Protein 3SYL (pdb70)

Organism: Cereibacter sphaeroides (NCBI:txid1063)

Sequence (576 aa):
MTDAATAPTSIDLRAEYEGSGAKEVLEELDRELIGLKPVKDRIRETAALLLVERARQKLGLAHETPTLHMSFTGNPGTGKTTVALKMAGLLHRLGYVRKGHLVSVTRDDLVGQYIGHTAPKTKEVLKRAMGGVLFIDEAYYLYRPDDYGQEAIEILLQVMENNRDDLVVILAGYADRMENFFQSNPGFRSRIAHHIEFPDYSDEELFEIAGHMLDDQNYQMTPEAETALRAYIGLRRNQPHFANARSIRNALDRARLRQANRLFTAPLDARALSTIAEEDIRASRVFKGGPTSIDLRAEYEGSGAKEVLEELDRELIGLKPVKDRIRETAALLLVERARQKLGLTPTLHMSFTGNPGTGKTTVALKMAGLLHRLGYVRKGHLVSVTRDDLVGQYIGHTAPKTKEVLKRAMGGVLFIDEAYYLYRPDNERDYGQEAIEILLQVMENNRDDLVVILAGYADRMENFFQSNPGFRSRIAHHIEFPDYSDEELFEIAGHMLDDQNYQMTPEAETALRAYIGLRRNQPHFANARSIRNALDRARLRQANRLFTASSGPLDARALSTIAEEDIRASRVFKGG

Solvent-accessible surface area: 26920 Å² total; per-residue (Å²): 214,131,137,94,102,111,41,85,140,72,52,90,73,72,62,35,65,114,66,24,11,1,83,84,7,22,72,49,2,78,172,102,13,69,46,9,58,84,1,34,80,73,2,46,116,1,5,52,102,5,17,57,21,28,6,113,81,90,43,57,100,51,190,58,34,51,53,5,4,0,0,0,15,11,38,32,30,1,9,24,31,49,0,0,92,20,1,0,19,2,0,74,109,5,54,5,3,78,46,33,72,42,16,8,0,6,24,49,22,0,28,4,93,66,75,62,108,3,17,76,50,0,114,53,0,7,59,50,0,68,12,0,0,0,1,0,16,40,1,16,130,7,64,59,92,137,104,128,4,82,72,0,5,112,28,1,51,62,21,1,66,81,60,63,83,51,1,0,0,0,2,0,2,40,55,105,29,1,100,91,5,17,141,53,19,107,26,1,63,96,9,12,41,20,79,0,127,8,56,43,13,51,67,67,60,0,38,105,32,0,24,118,62,12,91,125,61,80,10,60,43,33,98,89,0,74,79,0,4,115,41,10,1,25,84,34,60,125,31,103,130,4,12,0,28,69,3,0,32,49,10,9,43,118,2,27,38,66,0,0,31,76,14,36,111,103,122,32,68,35,64,33,0,11,37,0,14,55,96,3,8,94,65,14,195,12,60,95,50,82,174,115,33,18,64,0,95,52,70,25,134,66,26,25,2,94,47,6,5,66,55,3,59,166,96,15,73,41,2,136,71,0,20,48,63,4,76,62,4,5,2,12,5,3,0,35,62,1,13,57,69,42,70,71,133,58,74,14,11,1,2,0,20,12,35,48,44,1,9,23,83,47,0,0,100,22,3,1,8,2,0,72,91,6,55,18,8,82,144,29,63,37,16,74,12,63,59,103,64,0,9,8,96,63,83,42,49,0,33,83,74,0,135,104,22,9,65,165,0,52,8,0,0,0,4,0,50,50,0,16,99,4,48,32,22,28,47,66,78,35,74,4,65,60,0,9,128,38,1,38,56,23,6,79,86,46,39,81,65,5,1,0,0,2,0,2,38,48,102,72,2,86,42,8,2,39,11,14,68,27,4,43,88,87,6,25,17,87,7,116,5,52,31,19,61,67,64,53,0,35,109,33,1,30,119,35,6,86,128,79,119,52,58,34,43,92,100,0,65,81,0,2,126,40,8,1,20,84,37,68,126,35,102,119,3,20,0,20,36,7,1,128,66,10,4,66,124,2,65,117,65,7,51,78,73,24,171,110,78,68,110,43,141,75,96,78,64,31,90,34,29,0,13,59,101,2,7,100,73,11,62,16,56,96,62,72

Radius of gyration: 28.43 Å; Cα contacts (8 Å, |Δi|>4): 867; chains: 2; bounding box: 47×96×90 Å

B-factor: mean 49.67, std 9.2, range [15.25, 79.88]

CATH classification: 3.40.50.300 (+1 more: 1.10.8.60)

InterPro domains:
  IPR000470 CbxX/CfxQ, monofunctional [PR00820] (24-38)
  IPR000470 CbxX/CfxQ, monofunctional [PR00820] (42-56)
  IPR000470 CbxX/CfxQ, monofunctional [PR00820] (83-98)
  IPR000470 CbxX/CfxQ, monofunctional [PR00820] (140-153)
  IPR000470 CbxX/CfxQ, monofunctional [PR00820] (239-250)
  IPR000470 CbxX/CfxQ, monofunctional [PR00820] (254-265)
  IPR000470 CbxX/CfxQ, monofunctional [PR00820] (279-293)
  IPR000470 CbxX/CfxQ, monofunctional [TIGR02880] (10-293)
  IPR000641 CbxX/CfxQ [PR00819] (29-43)
  IPR000641 CbxX/CfxQ [PR00819] (69-84)
  IPR000641 CbxX/CfxQ [PR00819] (107-121)
  IPR000641 CbxX/CfxQ [PR00819] (121-140)
  IPR000641 CbxX/CfxQ [PR00819] (152-164)
  IPR000641 CbxX/CfxQ [PR00819] (173-190)
  IPR000641 CbxX/CfxQ [PR00819] (190-209)
  IPR000641 CbxX/CfxQ [PR00819] (247-259)
  IPR003593 AAA+ ATPase domain [SM00382] (66-205)
  IPR003959 ATPase, AAA-type, core [PF00004] (71-202)
  IPR027417 P-loop containing nucleoside triphosphate hydrolase [G3DSA:3.40.50.300] (1-202)
  IPR027417 P-loop containing nucleoside triphosphate hydrolase [SSF52540] (24-268)

Nearest PDB structures (foldseek):
  3syk-assembly1_A  TM=1.002E+00  e=1.553E-50  Cereibacter sphaeroides
  3syl-assembly1_B  TM=9.571E-01  e=6.165E-46  Cereibacter sphaeroides
  8juy-assembly1_D  TM=5.752E-01  e=6.226E-07  Homo sapiens
  7abr-assembly1_D  TM=4.950E-01  e=2.672E-06  Bacillus subtilis subsp. subtilis str. 168
  3j3u-assembly1_D  TM=4.879E-01  e=2.124E-05  Bacillus subtilis subsp. subtilis str. 168

Structure (mmCIF, N/CA/C/O backbone):
data_3SYL
#
_entry.id   3SYL
#
_cell.length_a   76.128
_cell.length_b   93.141
_cell.length_c   106.102
_cell.angle_alpha   90.000
_cell.angle_beta   90.000
_cell.angle_gamma   90.000
#
_symmetry.space_group_name_H-M   'P 21 21 21'
#
loop_
_entity.id
_entity.type
_entity.pdbx_description
1 polymer 'Protein CbbX'
2 non-polymer 'SULFATE ION'
3 water water
#
loop_
_atom_site.group_PDB
_atom_site.id
_atom_site.type_symbol
_atom_site.label_atom_id
_atom_site.label_alt_id
_atom_site.label_comp_id
_atom_site.label_asym_id
_atom_site.label_entity_id
_atom_site.label_seq_id
_atom_site.pdbx_PDB_ins_code
_atom_site.Cartn_x
_atom_site.Cartn_y
_atom_site.Cartn_z
_atom_site.occupancy
_atom_site.B_iso_or_equiv
_atom_site.auth_seq_id
_atom_site.auth_comp_id
_atom_site.auth_asym_id
_atom_site.auth_atom_id
_atom_site.pdbx_PDB_model_num
ATOM 1 N N . MET A 1 1 ? 40.814 25.546 14.865 1.00 54.85 1 MET A N 1
ATOM 2 C CA . MET A 1 1 ? 40.526 26.455 16.001 1.00 54.86 1 MET A CA 1
ATOM 3 C C . MET A 1 1 ? 39.853 25.667 17.114 1.00 54.45 1 MET A C 1
ATOM 4 O O . MET A 1 1 ? 38.759 25.143 16.932 1.00 54.48 1 MET A O 1
ATOM 9 N N . THR A 1 2 ? 40.516 25.575 18.263 1.00 54.12 2 THR A N 1
ATOM 10 C CA . THR A 1 2 ? 39.909 24.980 19.460 1.00 53.74 2 THR A CA 1
ATOM 11 C C . THR A 1 2 ? 40.098 25.891 20.668 1.00 53.49 2 THR A C 1
ATOM 12 O O . THR A 1 2 ? 41.026 26.704 20.702 1.00 53.45 2 THR A O 1
ATOM 16 N N . ASP A 1 3 ? 39.218 25.742 21.656 1.00 53.06 3 ASP A N 1
ATOM 17 C CA . ASP A 1 3 ? 39.330 26.471 22.915 1.00 52.64 3 ASP A CA 1
ATOM 18 C C . ASP A 1 3 ? 39.126 25.497 24.066 1.00 52.23 3 ASP A C 1
ATOM 19 O O . ASP A 1 3 ? 38.052 24.913 24.201 1.00 52.37 3 ASP A O 1
ATOM 24 N N . ALA A 1 4 ? 40.158 25.318 24.885 1.00 51.74 4 ALA A N 1
ATOM 25 C CA . ALA A 1 4 ? 40.098 24.378 26.001 1.00 51.49 4 ALA A CA 1
ATOM 26 C C . ALA A 1 4 ? 40.371 25.070 27.320 1.00 51.40 4 ALA A C 1
ATOM 27 O O . ALA A 1 4 ? 41.299 25.865 27.419 1.00 51.56 4 ALA A O 1
ATOM 29 N N . ALA A 1 5 ? 39.562 24.767 28.330 1.00 51.31 5 ALA A N 1
ATOM 30 C CA . ALA A 1 5 ? 39.808 25.271 29.675 1.00 51.27 5 ALA A CA 1
ATOM 31 C C . ALA A 1 5 ? 40.756 24.331 30.402 1.00 51.35 5 ALA A C 1
ATOM 32 O O . ALA A 1 5 ? 40.640 23.105 30.292 1.00 51.29 5 ALA A O 1
ATOM 34 N N . THR A 1 6 ? 41.709 24.919 31.120 1.00 51.50 6 THR A N 1
ATOM 35 C CA . THR A 1 6 ? 42.678 24.164 31.910 1.00 51.65 6 THR A CA 1
ATOM 36 C C . THR A 1 6 ? 42.663 24.687 33.341 1.00 51.66 6 THR A C 1
ATOM 37 O O . THR A 1 6 ? 43.695 25.085 33.878 1.00 52.02 6 THR A O 1
ATOM 39 N N . ALA A 1 7 ? 41.475 24.691 33.940 1.00 51.49 7 ALA A N 1
ATOM 40 C CA . ALA A 1 7 ? 41.239 25.288 35.250 1.00 51.34 7 ALA A CA 1
ATOM 41 C C . ALA A 1 7 ? 40.349 24.356 36.062 1.00 51.44 7 ALA A C 1
ATOM 42 O O . ALA A 1 7 ? 39.398 23.794 35.520 1.00 51.56 7 ALA A O 1
ATOM 44 N N . PRO A 1 8 ? 40.631 24.201 37.370 1.00 51.53 8 PRO A N 1
ATOM 45 C CA . PRO A 1 8 ? 39.864 23.241 38.168 1.00 51.45 8 PRO A CA 1
ATOM 46 C C . PRO A 1 8 ? 38.354 23.410 38.002 1.00 51.44 8 PRO A C 1
ATOM 47 O O . PRO A 1 8 ? 37.854 24.525 37.852 1.00 51.31 8 PRO A O 1
ATOM 51 N N . THR A 1 9 ? 37.648 22.289 38.019 1.00 51.55 9 THR A N 1
ATOM 52 C CA . THR A 1 9 ? 36.220 22.267 37.762 1.00 51.59 9 THR A CA 1
ATOM 53 C C . THR A 1 9 ? 35.420 22.774 38.972 1.00 51.60 9 THR A C 1
ATOM 54 O O . THR A 1 9 ? 34.367 23.397 38.817 1.00 51.61 9 THR A O 1
ATOM 58 N N . SER A 1 10 ? 35.944 22.513 40.167 1.00 51.59 10 SER A N 1
ATOM 59 C CA . SER A 1 10 ? 35.299 22.893 41.415 1.00 51.70 10 SER A CA 1
ATOM 60 C C . SER A 1 10 ? 36.309 23.559 42.345 1.00 51.84 10 SER A C 1
ATOM 61 O O . SER A 1 10 ? 37.520 23.481 42.121 1.00 51.88 10 SER A O 1
ATOM 63 N N . ILE A 1 11 ? 35.809 24.221 43.381 1.00 51.93 11 ILE A N 1
ATOM 64 C CA . ILE A 1 11 ? 36.666 24.758 44.433 1.00 52.05 11 ILE A CA 1
ATOM 65 C C . ILE A 1 11 ? 35.907 24.783 45.750 1.00 52.31 11 ILE A C 1
ATOM 66 O O . ILE A 1 11 ? 34.780 25.284 45.817 1.00 52.41 11 ILE A O 1
ATOM 71 N N . ASP A 1 12 ? 36.521 24.222 46.786 1.00 52.48 12 ASP A N 1
ATOM 72 C CA . ASP A 1 12 ? 35.968 24.298 48.129 1.00 52.74 12 ASP A CA 1
ATOM 73 C C . ASP A 1 12 ? 36.354 25.636 48.754 1.00 52.51 12 ASP A C 1
ATOM 74 O O . ASP A 1 12 ? 37.534 25.918 48.978 1.00 52.51 12 ASP A O 1
ATOM 79 N N . LEU A 1 13 ? 35.349 26.462 49.019 1.00 52.38 13 LEU A N 1
ATOM 80 C CA . LEU A 1 13 ? 35.579 27.792 49.571 1.00 52.34 13 LEU A CA 1
ATOM 81 C C . LEU A 1 13 ? 36.178 27.725 50.963 1.00 52.38 13 LEU A C 1
ATOM 82 O O . LEU A 1 13 ? 37.159 28.413 51.254 1.00 52.24 13 LEU A O 1
ATOM 87 N N . ARG A 1 14 ? 35.589 26.880 51.810 1.00 52.52 14 ARG A N 1
ATOM 88 C CA . ARG A 1 14 ? 36.059 26.701 53.180 1.00 52.53 14 ARG A CA 1
ATOM 89 C C . ARG A 1 14 ? 37.509 26.218 53.206 1.00 52.50 14 ARG A C 1
ATOM 90 O O . ARG A 1 14 ? 38.291 26.649 54.051 1.00 52.44 14 ARG A O 1
ATOM 92 N N . ALA A 1 15 ? 37.859 25.353 52.255 1.00 52.66 15 ALA A N 1
ATOM 93 C CA . ALA A 1 15 ? 39.223 24.834 52.124 1.00 52.90 15 ALA A CA 1
ATOM 94 C C . ALA A 1 15 ? 40.224 25.924 51.746 1.00 52.98 15 ALA A C 1
ATOM 95 O O . ALA A 1 15 ? 41.332 25.970 52.292 1.00 52.88 15 ALA A O 1
ATOM 97 N N . GLU A 1 16 ? 39.826 26.792 50.813 1.00 53.03 16 GLU A N 1
ATOM 98 C CA . GLU A 1 16 ? 40.654 27.929 50.403 1.00 53.07 16 GLU A CA 1
ATOM 99 C C . GLU A 1 16 ? 40.777 28.964 51.506 1.00 52.73 16 GLU A C 1
ATOM 100 O O . GLU A 1 16 ? 41.874 29.422 51.811 1.00 52.47 16 GLU A O 1
ATOM 106 N N . TYR A 1 17 ? 39.635 29.321 52.089 1.00 52.55 17 TYR A N 1
ATOM 107 C CA . TYR A 1 17 ? 39.557 30.263 53.200 1.00 52.34 17 TYR A CA 1
ATOM 108 C C . TYR A 1 17 ? 40.569 29.905 54.275 1.00 52.58 17 TYR A C 1
ATOM 109 O O . TYR A 1 17 ? 41.384 30.739 54.690 1.00 52.36 17 TYR A O 1
ATOM 118 N N . GLU A 1 18 ? 40.509 28.646 54.696 1.00 52.94 18 GLU A N 1
ATOM 119 C CA . GLU A 1 18 ? 41.366 28.109 55.739 1.00 53.35 18 GLU A CA 1
ATOM 120 C C . GLU A 1 18 ? 42.832 28.079 55.283 1.00 53.29 18 GLU A C 1
ATOM 121 O O . GLU A 1 18 ? 43.699 28.661 55.931 1.00 53.27 18 GLU A O 1
ATOM 127 N N . GLY A 1 19 ? 43.087 27.448 54.142 1.00 53.37 19 GLY A N 1
ATOM 128 C CA . GLY A 1 19 ? 44.449 27.198 53.677 1.00 53.62 19 GLY A CA 1
ATOM 129 C C . GLY A 1 19 ? 45.216 28.363 53.081 1.00 53.81 19 GLY A C 1
ATOM 130 O O . GLY A 1 19 ? 46.417 28.262 52.847 1.00 53.73 19 GLY A O 1
ATOM 131 N N . SER A 1 20 ? 44.533 29.468 52.821 1.00 54.25 20 SER A N 1
ATOM 132 C CA . SER A 1 20 ? 45.187 30.629 52.227 1.00 54.77 20 SER A CA 1
ATOM 133 C C . SER A 1 20 ? 45.681 31.580 53.314 1.00 54.92 20 SER A C 1
ATOM 134 O O . SER A 1 20 ? 46.242 32.640 53.026 1.00 55.02 20 SER A O 1
ATOM 137 N N . GLY A 1 21 ? 45.470 31.188 54.566 1.00 55.10 21 GLY A N 1
ATOM 138 C CA . GLY A 1 21 ? 45.836 32.011 55.705 1.00 55.46 21 GLY A CA 1
ATOM 139 C C . GLY A 1 21 ? 44.894 33.189 55.853 1.00 55.81 21 GLY A C 1
ATOM 140 O O . GLY A 1 21 ? 45.170 34.120 56.613 1.00 56.02 21 GLY A O 1
ATOM 141 N N . ALA A 1 22 ? 43.782 33.152 55.124 1.00 55.90 22 ALA A N 1
ATOM 142 C CA . ALA A 1 22 ? 42.791 34.215 55.190 1.00 56.03 22 ALA A CA 1
ATOM 143 C C . ALA A 1 22 ? 42.049 34.176 56.523 1.00 56.22 22 ALA A C 1
ATOM 144 O O . ALA A 1 22 ? 41.895 35.207 57.187 1.00 56.19 22 ALA A O 1
ATOM 146 N N . LYS A 1 23 ? 41.611 32.976 56.911 1.00 56.43 23 LYS A N 1
ATOM 147 C CA . LYS A 1 23 ? 40.877 32.763 58.158 1.00 56.42 23 LYS A CA 1
ATOM 148 C C . LYS A 1 23 ? 41.579 33.414 59.326 1.00 56.53 23 LYS A C 1
ATOM 149 O O . LYS A 1 23 ? 40.976 34.198 60.064 1.00 56.72 23 LYS A O 1
ATOM 155 N N . GLU A 1 24 ? 42.860 33.089 59.463 1.00 56.53 24 GLU A N 1
ATOM 156 C CA . GLU A 1 24 ? 43.660 33.500 60.598 1.00 56.62 24 GLU A CA 1
ATOM 157 C C . GLU A 1 24 ? 43.721 35.010 60.760 1.00 56.43 24 GLU A C 1
ATOM 158 O O . GLU A 1 24 ? 43.625 35.509 61.877 1.00 56.49 24 GLU A O 1
ATOM 164 N N . VAL A 1 25 ? 43.871 35.727 59.647 1.00 56.34 25 VAL A N 1
ATOM 165 C CA . VAL A 1 25 ? 43.956 37.195 59.656 1.00 56.22 25 VAL A CA 1
ATOM 166 C C . VAL A 1 25 ? 42.734 37.820 60.340 1.00 56.32 25 VAL A C 1
ATOM 167 O O . VAL A 1 25 ? 42.863 38.766 61.122 1.00 56.20 25 VAL A O 1
ATOM 171 N N . LEU A 1 26 ? 41.558 37.269 60.050 1.00 56.41 26 LEU A N 1
ATOM 172 C CA . LEU A 1 26 ? 40.317 37.709 60.672 1.00 56.64 26 LEU A CA 1
ATOM 173 C C . LEU A 1 26 ? 40.311 37.406 62.162 1.00 56.91 26 LEU A C 1
ATOM 174 O O . LEU A 1 26 ? 39.781 38.178 62.965 1.00 56.90 26 LEU A O 1
ATOM 179 N N . GLU A 1 27 ? 40.912 36.276 62.518 1.00 57.29 27 GLU A N 1
ATOM 180 C CA . GLU A 1 27 ? 41.036 35.866 63.909 1.00 57.74 27 GLU A CA 1
ATOM 181 C C . GLU A 1 27 ? 41.987 36.802 64.647 1.00 57.97 27 GLU A C 1
ATOM 182 O O . GLU A 1 27 ? 41.709 37.211 65.775 1.00 58.16 27 GLU A O 1
ATOM 188 N N . GLU A 1 28 ? 43.095 37.158 64.001 1.00 58.23 28 GLU A N 1
ATOM 189 C CA . GLU A 1 28 ? 44.010 38.157 64.544 1.00 58.60 28 GLU A CA 1
ATOM 190 C C . GLU A 1 28 ? 43.270 39.472 64.781 1.00 58.48 28 GLU A C 1
ATOM 191 O O . GLU A 1 28 ? 43.400 40.082 65.845 1.00 58.58 28 GLU A O 1
ATOM 197 N N . LEU A 1 29 ? 42.478 39.886 63.793 1.00 58.45 29 LEU A N 1
ATOM 198 C CA . LEU A 1 29 ? 41.635 41.074 63.916 1.00 58.35 29 LEU A CA 1
ATOM 199 C C . LEU A 1 29 ? 40.726 40.983 65.132 1.00 58.36 29 LEU A C 1
ATOM 200 O O . LEU A 1 29 ? 40.506 41.984 65.809 1.00 58.51 29 LEU A O 1
ATOM 205 N N . ASP A 1 30 ? 40.198 39.789 65.399 1.00 58.21 30 ASP A N 1
ATOM 206 C CA . ASP A 1 30 ? 39.409 39.560 66.603 1.00 58.12 30 ASP A CA 1
ATOM 207 C C . ASP A 1 30 ? 40.226 39.837 67.859 1.00 57.91 30 ASP A C 1
ATOM 208 O O . ASP A 1 30 ? 39.772 40.574 68.736 1.00 57.98 30 ASP A O 1
ATOM 213 N N . ARG A 1 31 ? 41.431 39.273 67.935 1.00 57.53 31 ARG A N 1
ATOM 214 C CA . ARG A 1 31 ? 42.305 39.507 69.086 1.00 57.33 31 ARG A CA 1
ATOM 215 C C . ARG A 1 31 ? 42.735 40.964 69.191 1.00 56.89 31 ARG A C 1
ATOM 216 O O . ARG A 1 31 ? 42.773 41.524 70.280 1.00 56.93 31 ARG A O 1
ATOM 224 N N . GLU A 1 32 ? 43.033 41.584 68.058 1.00 56.47 32 GLU A N 1
ATOM 225 C CA . GLU A 1 32 ? 43.663 42.897 68.079 1.00 56.32 32 GLU A CA 1
ATOM 226 C C . GLU A 1 32 ? 42.689 44.072 68.115 1.00 56.08 32 GLU A C 1
ATOM 227 O O . GLU A 1 32 ? 43.106 45.227 68.145 1.00 56.20 32 GLU A O 1
ATOM 233 N N . LEU A 1 33 ? 41.394 43.774 68.124 1.00 55.84 33 LEU A N 1
ATOM 234 C CA . LEU A 1 33 ? 40.362 44.797 68.271 1.00 55.29 33 LEU A CA 1
ATOM 235 C C . LEU A 1 33 ? 39.468 44.484 69.451 1.00 54.98 33 LEU A C 1
ATOM 236 O O . LEU A 1 33 ? 38.757 43.472 69.445 1.00 54.69 33 LEU A O 1
ATOM 241 N N . ILE A 1 34 ? 39.516 45.355 70.460 1.00 54.72 34 ILE A N 1
ATOM 242 C CA . ILE A 1 34 ? 38.652 45.236 71.631 1.00 54.37 34 ILE A CA 1
ATOM 243 C C . ILE A 1 34 ? 37.208 45.334 71.159 1.00 54.06 34 ILE A C 1
ATOM 244 O O . ILE A 1 34 ? 36.774 46.391 70.691 1.00 53.87 34 ILE A O 1
ATOM 246 N N . GLY A 1 35 ? 36.508 44.198 71.249 1.00 53.65 35 GLY A N 1
ATOM 247 C CA . GLY A 1 35 ? 35.130 44.015 70.780 1.00 53.01 35 GLY A CA 1
ATOM 248 C C . GLY A 1 35 ? 34.502 45.153 70.000 1.00 52.62 35 GLY A C 1
ATOM 249 O O . GLY A 1 35 ? 34.119 46.169 70.574 1.00 52.86 35 GLY A O 1
ATOM 250 N N . LEU A 1 36 ? 34.401 44.990 68.686 1.00 52.03 36 LEU A N 1
ATOM 251 C CA . LEU A 1 36 ? 33.682 45.949 67.852 1.00 51.42 36 LEU A CA 1
ATOM 252 C C . LEU A 1 36 ? 32.924 45.221 66.758 1.00 50.89 36 LEU A C 1
ATOM 253 O O . LEU A 1 36 ? 33.086 45.508 65.572 1.00 50.83 36 LEU A O 1
ATOM 258 N N . LYS A 1 37 ? 32.082 44.284 67.186 1.00 50.40 37 LYS A N 1
ATOM 259 C CA . LYS A 1 37 ? 31.392 43.356 66.286 1.00 49.98 37 LYS A CA 1
ATOM 260 C C . LYS A 1 37 ? 30.990 43.956 64.925 1.00 49.49 37 LYS A C 1
ATOM 261 O O . LYS A 1 37 ? 31.522 43.520 63.903 1.00 49.50 37 LYS A O 1
ATOM 263 N N . PRO A 1 38 ? 30.090 44.971 64.905 1.00 48.97 38 PRO A N 1
ATOM 264 C CA . PRO A 1 38 ? 29.572 45.495 63.634 1.00 48.62 38 PRO A CA 1
ATOM 265 C C . PRO A 1 38 ? 30.633 45.633 62.544 1.00 48.33 38 PRO A C 1
ATOM 266 O O . PRO A 1 38 ? 30.412 45.199 61.412 1.00 48.23 38 PRO A O 1
ATOM 270 N N . VAL A 1 39 ? 31.774 46.220 62.898 1.00 48.04 39 VAL A N 1
ATOM 271 C CA . VAL A 1 39 ? 32.885 46.414 61.964 1.00 47.68 39 VAL A CA 1
ATOM 272 C C . VAL A 1 39 ? 33.598 45.100 61.636 1.00 47.48 39 VAL A C 1
ATOM 273 O O . VAL A 1 39 ? 33.898 44.832 60.469 1.00 47.35 39 VAL A O 1
ATOM 277 N N . LYS A 1 40 ? 33.861 44.285 62.658 1.00 47.15 40 LYS A N 1
ATOM 278 C CA . LYS A 1 40 ? 34.454 42.964 62.442 1.00 46.96 40 LYS A CA 1
ATOM 279 C C . LYS A 1 40 ? 33.589 42.116 61.511 1.00 46.91 40 LYS A C 1
ATOM 280 O O . LYS A 1 40 ? 34.116 41.389 60.661 1.00 46.99 40 LYS A O 1
ATOM 286 N N . ASP A 1 41 ? 32.268 42.234 61.667 1.00 46.70 41 ASP A N 1
ATOM 287 C CA . ASP A 1 41 ? 31.302 41.512 60.846 1.00 46.58 41 ASP A CA 1
ATOM 288 C C . ASP A 1 41 ? 31.283 42.066 59.438 1.00 46.41 41 ASP A C 1
ATOM 289 O O . ASP A 1 41 ? 31.193 41.320 58.460 1.00 46.35 41 ASP A O 1
ATOM 294 N N . ARG A 1 42 ? 31.372 43.388 59.347 1.00 46.33 42 ARG A N 1
ATOM 295 C CA . ARG A 1 42 ? 31.428 44.085 58.068 1.00 46.14 42 ARG A CA 1
ATOM 296 C C . ARG A 1 42 ? 32.654 43.613 57.281 1.00 45.77 42 ARG A C 1
ATOM 297 O O . ARG A 1 42 ? 32.549 43.291 56.100 1.00 45.83 42 ARG A O 1
ATOM 305 N N . ILE A 1 43 ? 33.801 43.542 57.959 1.00 45.39 43 ILE A N 1
ATOM 306 C CA . ILE A 1 43 ? 35.056 43.066 57.362 1.00 44.82 43 ILE A CA 1
ATOM 307 C C . ILE A 1 43 ? 34.980 41.605 56.894 1.00 44.72 43 ILE A C 1
ATOM 308 O O . ILE A 1 43 ? 35.519 41.266 55.833 1.00 44.68 43 ILE A O 1
ATOM 313 N N . ARG A 1 44 ? 34.308 40.756 57.674 1.00 44.34 44 ARG A N 1
ATOM 314 C CA . ARG A 1 44 ? 34.065 39.371 57.268 1.00 44.05 44 ARG A CA 1
ATOM 315 C C . ARG A 1 44 ? 33.274 39.325 55.964 1.00 43.85 44 ARG A C 1
ATOM 316 O O . ARG A 1 44 ? 33.614 38.571 55.052 1.00 43.61 44 ARG A O 1
ATOM 318 N N . GLU A 1 45 ? 32.231 40.150 55.876 1.00 43.75 45 GLU A N 1
ATOM 319 C CA . GLU A 1 45 ? 31.404 40.237 54.666 1.00 43.83 45 GLU A CA 1
ATOM 320 C C . GLU A 1 45 ? 32.238 40.636 53.449 1.00 43.18 45 GLU A C 1
ATOM 321 O O . GLU A 1 45 ? 32.068 40.077 52.368 1.00 43.25 45 GLU A O 1
ATOM 327 N N . THR A 1 46 ? 33.123 41.613 53.641 1.00 42.50 46 THR A N 1
ATOM 328 C CA . THR A 1 46 ? 34.100 42.021 52.634 1.00 41.96 46 THR A CA 1
ATOM 329 C C . THR A 1 46 ? 35.050 40.870 52.287 1.00 41.51 46 THR A C 1
ATOM 330 O O . THR A 1 46 ? 35.443 40.696 51.129 1.00 41.08 46 THR A O 1
ATOM 334 N N . ALA A 1 47 ? 35.407 40.089 53.302 1.00 41.13 47 ALA A N 1
ATOM 335 C CA . ALA A 1 47 ? 36.372 39.016 53.143 1.00 40.80 47 ALA A CA 1
ATOM 336 C C . ALA A 1 47 ? 35.770 37.873 52.360 1.00 40.63 47 ALA A C 1
ATOM 337 O O . ALA A 1 47 ? 36.489 37.172 51.651 1.00 40.97 47 ALA A O 1
ATOM 339 N N . ALA A 1 48 ? 34.457 37.679 52.487 1.00 40.08 48 ALA A N 1
ATOM 340 C CA . ALA A 1 48 ? 33.781 36.630 51.724 1.00 39.42 48 ALA A CA 1
ATOM 341 C C . ALA A 1 48 ? 33.791 36.962 50.235 1.00 38.88 48 ALA A C 1
ATOM 342 O O . ALA A 1 48 ? 33.982 36.078 49.405 1.00 38.94 48 ALA A O 1
ATOM 344 N N . LEU A 1 49 ? 33.604 38.236 49.906 1.00 38.22 49 LEU A N 1
ATOM 345 C CA . LEU A 1 49 ? 33.680 38.670 48.523 1.00 37.95 49 LEU A CA 1
ATOM 346 C C . LEU A 1 49 ? 35.095 38.477 47.964 1.00 37.93 49 LEU A C 1
ATOM 347 O O . LEU A 1 49 ? 35.270 37.890 46.888 1.00 38.17 49 LEU A O 1
ATOM 352 N N . LEU A 1 50 ? 36.097 38.955 48.700 1.00 37.52 50 LEU A N 1
ATOM 353 C CA . LEU A 1 50 ? 37.488 38.798 48.289 1.00 37.03 50 LEU A CA 1
ATOM 354 C C . LEU A 1 50 ? 37.804 37.334 48.053 1.00 37.08 50 LEU A C 1
ATOM 355 O O . LEU A 1 50 ? 38.463 36.990 47.075 1.00 37.10 50 LEU A O 1
ATOM 360 N N . LEU A 1 51 ? 37.302 36.479 48.941 1.00 37.09 51 LEU A N 1
ATOM 361 C CA . LEU A 1 51 ? 37.472 35.035 48.816 1.00 37.19 51 LEU A CA 1
ATOM 362 C C . LEU A 1 51 ? 36.713 34.455 47.628 1.00 37.18 51 LEU A C 1
ATOM 363 O O . LEU A 1 51 ? 37.222 33.572 46.943 1.00 37.45 51 LEU A O 1
ATOM 368 N N . VAL A 1 52 ? 35.503 34.937 47.374 1.00 37.28 52 VAL A N 1
ATOM 369 C CA . VAL A 1 52 ? 34.758 34.423 46.227 1.00 37.45 52 VAL A CA 1
ATOM 370 C C . VAL A 1 52 ? 35.398 34.890 44.917 1.00 37.57 52 VAL A C 1
ATOM 371 O O . VAL A 1 52 ? 35.683 34.067 44.055 1.00 37.52 52 VAL A O 1
ATOM 375 N N . GLU A 1 53 ? 35.666 36.190 44.795 1.00 37.69 53 GLU A N 1
ATOM 376 C CA . GLU A 1 53 ? 36.299 36.727 43.588 1.00 38.09 53 GLU A CA 1
ATOM 377 C C . GLU A 1 53 ? 37.674 36.087 43.319 1.00 38.51 53 GLU A C 1
ATOM 378 O O . GLU A 1 53 ? 38.062 35.919 42.159 1.00 38.59 53 GLU A O 1
ATOM 380 N N . ARG A 1 54 ? 38.397 35.720 44.381 1.00 38.80 54 ARG A N 1
ATOM 381 C CA . ARG A 1 54 ? 39.609 34.928 44.224 1.00 39.22 54 ARG A CA 1
ATOM 382 C C . ARG A 1 54 ? 39.271 33.556 43.673 1.00 39.62 54 ARG A C 1
ATOM 383 O O . ARG A 1 54 ? 39.893 33.101 42.714 1.00 39.94 54 ARG A O 1
ATOM 391 N N . ALA A 1 55 ? 38.289 32.900 44.286 1.00 40.02 55 ALA A N 1
ATOM 392 C CA . ALA A 1 55 ? 37.828 31.594 43.828 1.00 40.35 55 ALA A CA 1
ATOM 393 C C . ALA A 1 55 ? 37.418 31.648 42.354 1.00 40.80 55 ALA A C 1
ATOM 394 O O . ALA A 1 55 ? 37.719 30.736 41.578 1.00 40.69 55 ALA A O 1
ATOM 396 N N . ARG A 1 56 ? 36.747 32.733 41.969 1.00 41.32 56 ARG A N 1
ATOM 397 C CA . ARG A 1 56 ? 36.288 32.892 40.597 1.00 41.86 56 ARG A CA 1
ATOM 398 C C . ARG A 1 56 ? 37.491 32.986 39.663 1.00 42.45 56 ARG A C 1
ATOM 399 O O . ARG A 1 56 ? 37.530 32.342 38.607 1.00 42.44 56 ARG A O 1
ATOM 407 N N . GLN A 1 57 ? 38.484 33.763 40.081 1.00 43.16 57 GLN A N 1
ATOM 408 C CA . GLN A 1 57 ? 39.721 33.886 39.333 1.00 43.92 57 GLN A CA 1
ATOM 409 C C . GLN A 1 57 ? 40.419 32.528 39.160 1.00 43.98 57 GLN A C 1
ATOM 410 O O . GLN A 1 57 ? 40.873 32.209 38.063 1.00 44.07 57 GLN A O 1
ATOM 416 N N . LYS A 1 58 ? 40.478 31.730 40.226 1.00 44.21 58 LYS A N 1
ATOM 417 C CA . LYS A 1 58 ? 41.112 30.402 40.178 1.00 44.54 58 LYS A CA 1
ATOM 418 C C . LYS A 1 58 ? 40.384 29.419 39.268 1.00 44.99 58 LYS A C 1
ATOM 419 O O . LYS A 1 58 ? 40.988 28.479 38.750 1.00 45.03 58 LYS A O 1
ATOM 425 N N . LEU A 1 59 ? 39.083 29.625 39.088 1.00 45.58 59 LEU A N 1
ATOM 426 C CA . LEU A 1 59 ? 38.311 28.791 38.174 1.00 46.01 59 LEU A CA 1
ATOM 427 C C . LEU A 1 59 ? 38.429 29.293 36.744 1.00 46.58 59 LEU A C 1
ATOM 428 O O . LEU A 1 59 ? 38.097 28.576 35.799 1.00 46.57 59 LEU A O 1
ATOM 433 N N . GLY A 1 60 ? 38.914 30.526 36.601 1.00 47.26 60 GLY A N 1
ATOM 434 C CA . GLY A 1 60 ? 39.221 31.106 35.297 1.00 48.14 60 GLY A CA 1
ATOM 435 C C . GLY A 1 60 ? 38.051 31.869 34.733 1.00 48.84 60 GLY A C 1
ATOM 436 O O . GLY A 1 60 ? 37.766 31.791 33.536 1.00 48.85 60 GLY A O 1
ATOM 437 N N . LEU A 1 61 ? 37.374 32.603 35.609 1.00 49.60 61 LEU A N 1
ATOM 438 C CA . LEU A 1 61 ? 36.165 33.330 35.254 1.00 50.39 61 LEU A CA 1
ATOM 439 C C . LEU A 1 61 ? 36.370 34.836 35.350 1.00 51.19 61 LEU A C 1
ATOM 440 O O . LEU A 1 61 ? 35.512 35.608 34.916 1.00 51.37 61 LEU A O 1
ATOM 445 N N . ALA A 1 62 ? 37.508 35.242 35.917 1.00 52.12 62 ALA A N 1
ATOM 446 C CA . ALA A 1 62 ? 37.834 36.656 36.116 1.00 52.87 62 ALA A CA 1
ATOM 447 C C . ALA A 1 62 ? 38.093 37.371 34.794 1.00 53.47 62 ALA A C 1
ATOM 448 O O . ALA A 1 62 ? 38.704 36.813 33.876 1.00 53.77 62 ALA A O 1
ATOM 450 N N . HIS A 1 63 ? 37.625 38.612 34.713 1.00 53.95 63 HIS A N 1
ATOM 451 C CA . HIS A 1 63 ? 37.724 39.411 33.496 1.00 54.30 63 HIS A CA 1
ATOM 452 C C . HIS A 1 63 ? 38.836 40.447 33.654 1.00 54.29 63 HIS A C 1
ATOM 453 O O . HIS A 1 63 ? 39.746 40.525 32.827 1.00 54.48 63 HIS A O 1
ATOM 460 N N . GLU A 1 64 ? 38.739 41.238 34.719 1.00 54.10 64 GLU A N 1
ATOM 461 C CA . GLU A 1 64 ? 39.795 42.143 35.148 1.00 53.94 64 GLU A CA 1
ATOM 462 C C . GLU A 1 64 ? 39.945 41.901 36.640 1.00 53.80 64 GLU A C 1
ATOM 463 O O . GLU A 1 64 ? 39.285 41.015 37.185 1.00 53.90 64 GLU A O 1
ATOM 465 N N . THR A 1 65 ? 40.808 42.666 37.303 1.00 53.60 65 THR A N 1
ATOM 466 C CA . THR A 1 65 ? 40.861 42.651 38.766 1.00 53.39 65 THR A CA 1
ATOM 467 C C . THR A 1 65 ? 39.605 43.367 39.279 1.00 53.14 65 THR A C 1
ATOM 468 O O . THR A 1 65 ? 39.151 44.342 38.659 1.00 53.37 65 THR A O 1
ATOM 472 N N . PRO A 1 66 ? 39.018 42.880 40.390 1.00 52.63 66 PRO A N 1
ATOM 473 C CA . PRO A 1 66 ? 37.938 43.664 40.990 1.00 52.06 66 PRO A CA 1
ATOM 474 C C . PRO A 1 66 ? 38.460 45.022 41.441 1.00 51.44 66 PRO A C 1
ATOM 475 O O . PRO A 1 66 ? 39.655 45.171 41.690 1.00 51.39 66 PRO A O 1
ATOM 479 N N . THR A 1 67 ? 37.581 46.014 41.510 1.00 50.77 67 THR A N 1
ATOM 480 C CA . THR A 1 67 ? 37.923 47.263 42.169 1.00 50.12 67 THR A CA 1
ATOM 481 C C . THR A 1 67 ? 37.912 46.879 43.627 1.00 49.44 67 THR A C 1
ATOM 482 O O . THR A 1 67 ? 36.983 46.197 44.069 1.00 49.40 67 THR A O 1
ATOM 486 N N . LEU A 1 68 ? 38.947 47.267 44.370 1.00 48.61 68 LEU A N 1
ATOM 487 C CA . LEU A 1 68 ? 39.015 46.877 45.782 1.00 47.60 68 LEU A CA 1
ATOM 488 C C . LEU A 1 68 ? 39.637 47.857 46.763 1.00 46.96 68 LEU A C 1
ATOM 489 O O . LEU A 1 68 ? 40.088 47.461 47.836 1.00 46.99 68 LEU A O 1
ATOM 494 N N . HIS A 1 69 ? 39.634 49.141 46.410 1.00 46.15 69 HIS A N 1
ATOM 495 C CA . HIS A 1 69 ? 39.988 50.186 47.359 1.00 45.42 69 HIS A CA 1
ATOM 496 C C . HIS A 1 69 ? 38.812 50.310 48.308 1.00 45.23 69 HIS A C 1
ATOM 497 O O . HIS A 1 69 ? 37.770 49.705 48.075 1.00 45.16 69 HIS A O 1
ATOM 504 N N . MET A 1 70 ? 38.973 51.071 49.385 1.00 44.92 70 MET A N 1
ATOM 505 C CA . MET A 1 70 ? 37.879 51.258 50.333 1.00 44.60 70 MET A CA 1
ATOM 506 C C . MET A 1 70 ? 37.984 52.530 51.155 1.00 44.30 70 MET A C 1
ATOM 507 O O . MET A 1 70 ? 39.014 53.199 51.155 1.00 44.24 70 MET A O 1
ATOM 512 N N . SER A 1 71 ? 36.893 52.861 51.837 1.00 44.03 71 SER A N 1
ATOM 513 C CA . SER A 1 71 ? 36.816 54.057 52.653 1.00 43.91 71 SER A CA 1
ATOM 514 C C . SER A 1 71 ? 36.428 53.695 54.080 1.00 43.78 71 SER A C 1
ATOM 515 O O . SER A 1 71 ? 35.354 53.131 54.323 1.00 43.86 71 SER A O 1
ATOM 518 N N . PHE A 1 72 ? 37.317 54.001 55.021 1.00 43.51 72 PHE A N 1
ATOM 519 C CA . PHE A 1 72 ? 37.011 53.820 56.430 1.00 43.25 72 PHE A CA 1
ATOM 520 C C . PHE A 1 72 ? 36.634 55.179 57.012 1.00 43.32 72 PHE A C 1
ATOM 521 O O . PHE A 1 72 ? 37.480 56.065 57.168 1.00 43.45 72 PHE A O 1
ATOM 529 N N . THR A 1 73 ? 35.355 55.342 57.319 1.00 43.17 73 THR A N 1
ATOM 530 C CA . THR A 1 73 ? 34.862 56.578 57.896 1.00 43.12 73 THR A CA 1
ATOM 531 C C . THR A 1 73 ? 34.538 56.351 59.366 1.00 43.26 73 THR A C 1
ATOM 532 O O . THR A 1 73 ? 34.112 55.255 59.744 1.00 43.44 73 THR A O 1
ATOM 536 N N . GLY A 1 74 ? 34.753 57.374 60.193 1.00 43.19 74 GLY A N 1
ATOM 537 C CA . GLY A 1 74 ? 34.452 57.278 61.617 1.00 43.16 74 GLY A CA 1
ATOM 538 C C . GLY A 1 74 ? 35.241 58.209 62.512 1.00 43.29 74 GLY A C 1
ATOM 539 O O . GLY A 1 74 ? 36.079 58.982 62.047 1.00 43.62 74 GLY A O 1
ATOM 540 N N . ASN A 1 75 ? 34.953 58.144 63.808 1.00 43.31 75 ASN A N 1
ATOM 541 C CA . ASN A 1 75 ? 35.713 58.878 64.808 1.00 43.31 75 ASN A CA 1
ATOM 542 C C . ASN A 1 75 ? 37.066 58.212 65.006 1.00 43.21 75 ASN A C 1
ATOM 543 O O . ASN A 1 75 ? 37.224 57.036 64.666 1.00 43.48 75 ASN A O 1
ATOM 548 N N . PRO A 1 76 ? 38.058 58.959 65.531 1.00 42.89 76 PRO A N 1
ATOM 549 C CA . PRO A 1 76 ? 39.329 58.359 65.952 1.00 42.50 76 PRO A CA 1
ATOM 550 C C . PRO A 1 76 ? 39.166 57.308 67.051 1.00 42.00 76 PRO A C 1
ATOM 551 O O . PRO A 1 76 ? 38.224 57.366 67.844 1.00 41.81 76 PRO A O 1
ATOM 555 N N . GLY A 1 77 ? 40.088 56.355 67.076 1.00 41.63 77 GLY A N 1
ATOM 556 C CA . GLY A 1 77 ? 40.142 55.356 68.134 1.00 41.25 77 GLY A CA 1
ATOM 557 C C . GLY A 1 77 ? 39.100 54.277 67.966 1.00 40.84 77 GLY A C 1
ATOM 558 O O . GLY A 1 77 ? 38.737 53.602 68.931 1.00 40.82 77 GLY A O 1
ATOM 559 N N . THR A 1 78 ? 38.620 54.118 66.737 1.00 40.46 78 THR A N 1
ATOM 560 C CA . THR A 1 78 ? 37.545 53.172 66.448 1.00 40.14 78 THR A CA 1
ATOM 561 C C . THR A 1 78 ? 38.050 51.904 65.758 1.00 40.08 78 THR A C 1
ATOM 562 O O . THR A 1 78 ? 37.265 50.996 65.479 1.00 40.28 78 THR A O 1
ATOM 566 N N . GLY A 1 79 ? 39.354 51.852 65.489 1.00 39.81 79 GLY A N 1
ATOM 567 C CA . GLY A 1 79 ? 39.990 50.652 64.950 1.00 39.30 79 GLY A CA 1
ATOM 568 C C . GLY A 1 79 ? 40.410 50.712 63.493 1.00 39.15 79 GLY A C 1
ATOM 569 O O . GLY A 1 79 ? 40.841 49.698 62.944 1.00 39.19 79 GLY A O 1
ATOM 570 N N . LYS A 1 80 ? 40.305 51.886 62.869 1.00 38.73 80 LYS A N 1
ATOM 571 C CA . LYS A 1 80 ? 40.548 52.016 61.431 1.00 38.64 80 LYS A CA 1
ATOM 572 C C . LYS A 1 80 ? 41.906 51.482 60.969 1.00 38.63 80 LYS A C 1
ATOM 573 O O . LYS A 1 80 ? 41.959 50.523 60.203 1.00 38.64 80 LYS A O 1
ATOM 579 N N . THR A 1 81 ? 42.988 52.112 61.433 1.00 38.71 81 THR A N 1
ATOM 580 C CA . THR A 1 81 ? 44.367 51.704 61.085 1.00 38.59 81 THR A CA 1
ATOM 581 C C . THR A 1 81 ? 44.632 50.226 61.354 1.00 38.46 81 THR A C 1
ATOM 582 O O . THR A 1 81 ? 45.164 49.524 60.500 1.00 38.48 81 THR A O 1
ATOM 586 N N . THR A 1 82 ? 44.237 49.742 62.524 1.00 38.54 82 THR A N 1
ATOM 587 C CA . THR A 1 82 ? 44.451 48.328 62.832 1.00 38.67 82 THR A CA 1
ATOM 588 C C . THR A 1 82 ? 43.610 47.407 61.947 1.00 38.78 82 THR A C 1
ATOM 589 O O . THR A 1 82 ? 43.979 46.258 61.737 1.00 38.97 82 THR A O 1
ATOM 593 N N . VAL A 1 83 ? 42.498 47.915 61.419 1.00 38.86 83 VAL A N 1
ATOM 594 C CA . VAL A 1 83 ? 41.714 47.156 60.446 1.00 38.88 83 VAL A CA 1
ATOM 595 C C . VAL A 1 83 ? 42.427 47.182 59.097 1.00 39.00 83 VAL A C 1
ATOM 596 O O . VAL A 1 83 ? 42.488 46.163 58.402 1.00 38.89 83 VAL A O 1
ATOM 600 N N . ALA A 1 84 ? 42.983 48.344 58.751 1.00 39.18 84 ALA A N 1
ATOM 601 C CA . ALA A 1 84 ? 43.723 48.516 57.497 1.00 39.44 84 ALA A CA 1
ATOM 602 C C . ALA A 1 84 ? 44.929 47.597 57.447 1.00 39.72 84 ALA A C 1
ATOM 603 O O . ALA A 1 84 ? 45.218 47.009 56.405 1.00 39.52 84 ALA A O 1
ATOM 605 N N . LEU A 1 85 ? 45.613 47.477 58.586 1.00 40.38 85 LEU A N 1
ATOM 606 C CA . LEU A 1 85 ? 46.682 46.497 58.776 1.00 41.01 85 LEU A CA 1
ATOM 607 C C . LEU A 1 85 ? 46.227 45.107 58.381 1.00 41.23 85 LEU A C 1
ATOM 608 O O . LEU A 1 85 ? 46.933 44.404 57.654 1.00 41.36 85 LEU A O 1
ATOM 613 N N . LYS A 1 86 ? 45.048 44.723 58.873 1.00 41.43 86 LYS A N 1
ATOM 614 C CA . LYS A 1 86 ? 44.477 43.407 58.600 1.00 41.83 86 LYS A CA 1
ATOM 615 C C . LYS A 1 86 ? 44.009 43.303 57.160 1.00 41.91 86 LYS A C 1
ATOM 616 O O . LYS A 1 86 ? 44.136 42.246 56.549 1.00 41.87 86 LYS A O 1
ATOM 622 N N . MET A 1 87 ? 43.467 44.400 56.627 1.00 42.11 87 MET A N 1
ATOM 623 C CA . MET A 1 87 ? 43.038 44.440 55.232 1.00 42.39 87 MET A CA 1
ATOM 624 C C . MET A 1 87 ? 44.209 44.211 54.297 1.00 42.47 87 MET A C 1
ATOM 625 O O . MET A 1 87 ? 44.077 43.504 53.299 1.00 42.52 87 MET A O 1
ATOM 630 N N . ALA A 1 88 ? 45.353 44.812 54.628 1.00 42.56 88 ALA A N 1
ATOM 631 C CA . ALA A 1 88 ? 46.590 44.574 53.893 1.00 42.49 88 ALA A CA 1
ATOM 632 C C . ALA A 1 88 ? 46.939 43.099 53.995 1.00 42.51 88 ALA A C 1
ATOM 633 O O . ALA A 1 88 ? 47.248 42.455 52.997 1.00 42.56 88 ALA A O 1
ATOM 635 N N . GLY A 1 89 ? 46.856 42.569 55.210 1.00 42.53 89 GLY A N 1
ATOM 636 C CA . GLY A 1 89 ? 47.157 41.173 55.464 1.00 42.80 89 GLY A CA 1
ATOM 637 C C . GLY A 1 89 ? 46.315 40.235 54.629 1.00 42.85 89 GLY A C 1
ATOM 638 O O . GLY A 1 89 ? 46.842 39.358 53.954 1.00 42.99 89 GLY A O 1
ATOM 639 N N . LEU A 1 90 ? 45.004 40.441 54.673 1.00 43.01 90 LEU A N 1
ATOM 640 C CA . LEU A 1 90 ? 44.036 39.590 53.992 1.00 43.14 90 LEU A CA 1
ATOM 641 C C . LEU A 1 90 ? 44.167 39.675 52.467 1.00 43.38 90 LEU A C 1
ATOM 642 O O . LEU A 1 90 ? 44.089 38.656 51.768 1.00 43.28 90 LEU A O 1
ATOM 647 N N . LEU A 1 91 ? 44.370 40.889 51.961 1.00 43.59 91 LEU A N 1
ATOM 648 C CA . LEU A 1 91 ? 44.578 41.099 50.534 1.00 43.85 91 LEU A CA 1
ATOM 649 C C . LEU A 1 91 ? 45.856 40.412 50.060 1.00 44.35 91 LEU A C 1
ATOM 650 O O . LEU A 1 91 ? 45.896 39.867 48.955 1.00 44.53 91 LEU A O 1
ATOM 655 N N . HIS A 1 92 ? 46.884 40.433 50.909 1.00 44.83 92 HIS A N 1
ATOM 656 C CA . HIS A 1 92 ? 48.128 39.707 50.658 1.00 45.46 92 HIS A CA 1
ATOM 657 C C . HIS A 1 92 ? 47.935 38.186 50.640 1.00 45.74 92 HIS A C 1
ATOM 658 O O . HIS A 1 92 ? 48.353 37.515 49.690 1.00 46.02 92 HIS A O 1
ATOM 665 N N . ARG A 1 93 ? 47.300 37.647 51.677 1.00 46.01 93 ARG A N 1
ATOM 666 C CA . ARG A 1 93 ? 47.110 36.202 51.776 1.00 46.54 93 ARG A CA 1
ATOM 667 C C . ARG A 1 93 ? 46.240 35.679 50.636 1.00 46.55 93 ARG A C 1
ATOM 668 O O . ARG A 1 93 ? 46.392 34.530 50.215 1.00 46.72 93 ARG A O 1
ATOM 676 N N . LEU A 1 94 ? 45.339 36.531 50.142 1.00 46.54 94 LEU A N 1
ATOM 677 C CA . LEU A 1 94 ? 44.474 36.198 49.003 1.00 46.52 94 LEU A CA 1
ATOM 678 C C . LEU A 1 94 ? 45.094 36.570 47.659 1.00 46.64 94 LEU A C 1
ATOM 679 O O . LEU A 1 94 ? 44.432 36.497 46.619 1.00 46.66 94 LEU A O 1
ATOM 684 N N . GLY A 1 95 ? 46.362 36.980 47.695 1.00 46.65 95 GLY A N 1
ATOM 685 C CA . GLY A 1 95 ? 47.123 37.312 46.497 1.00 46.64 95 GLY A CA 1
ATOM 686 C C . GLY A 1 95 ? 46.522 38.401 45.632 1.00 46.68 95 GLY A C 1
ATOM 687 O O . GLY A 1 95 ? 46.688 38.385 44.412 1.00 46.71 95 GLY A O 1
ATOM 688 N N . TYR A 1 96 ? 45.817 39.341 46.260 1.00 46.71 96 TYR A N 1
ATOM 689 C CA . TYR A 1 96 ? 45.245 40.479 45.545 1.00 46.65 96 TYR A CA 1
ATOM 690 C C . TYR A 1 96 ? 46.279 41.564 45.393 1.00 46.86 96 TYR A C 1
ATOM 691 O O . TYR A 1 96 ? 46.276 42.310 44.414 1.00 47.16 96 TYR A O 1
ATOM 700 N N . VAL A 1 97 ? 47.166 41.628 46.377 1.00 47.09 97 VAL A N 1
ATOM 701 C CA . VAL A 1 97 ? 48.215 42.625 46.442 1.00 47.22 97 VAL A CA 1
ATOM 702 C C . VAL A 1 97 ? 49.548 41.889 46.688 1.00 47.39 97 VAL A C 1
ATOM 703 O O . VAL A 1 97 ? 49.596 40.914 47.452 1.00 47.19 97 VAL A O 1
ATOM 707 N N . ARG A 1 98 ? 50.611 42.340 46.019 1.00 47.61 98 ARG A N 1
ATOM 708 C CA . ARG A 1 98 ? 51.891 41.621 46.000 1.0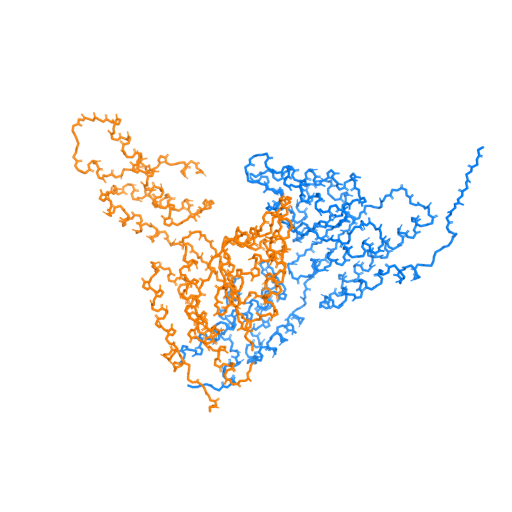0 47.85 98 ARG A CA 1
ATOM 709 C C . ARG A 1 98 ? 52.521 41.420 47.387 1.00 48.13 98 ARG A C 1
ATOM 710 O O . ARG A 1 98 ? 52.668 40.284 47.855 1.00 48.33 98 ARG A O 1
ATOM 712 N N . LYS A 1 99 ? 52.887 42.524 48.035 1.00 48.25 99 LYS A N 1
ATOM 713 C CA . LYS A 1 99 ? 53.531 42.487 49.349 1.00 48.14 99 LYS A CA 1
ATOM 714 C C . LYS A 1 99 ? 52.573 42.999 50.423 1.00 47.97 99 LYS A C 1
ATOM 715 O O . LYS A 1 99 ? 51.917 44.022 50.235 1.00 48.20 99 LYS A O 1
ATOM 717 N N . GLY A 1 100 ? 52.506 42.307 51.556 1.00 47.61 100 GLY A N 1
ATOM 718 C CA . GLY A 1 100 ? 51.482 42.597 52.569 1.00 47.16 100 GLY A CA 1
ATOM 719 C C . GLY A 1 100 ? 51.560 43.883 53.380 1.00 46.72 100 GLY A C 1
ATOM 720 O O . GLY A 1 100 ? 50.914 43.990 54.425 1.00 46.65 100 GLY A O 1
ATOM 721 N N . HIS A 1 101 ? 52.320 44.868 52.908 1.00 46.39 101 HIS A N 1
ATOM 722 C CA . HIS A 1 101 ? 52.628 46.039 53.736 1.00 46.26 101 HIS A CA 1
ATOM 723 C C . HIS A 1 101 ? 51.621 47.185 53.618 1.00 46.29 101 HIS A C 1
ATOM 724 O O . HIS A 1 101 ? 50.948 47.334 52.595 1.00 46.28 101 HIS A O 1
ATOM 731 N N . LEU A 1 102 ? 51.524 47.966 54.693 1.00 46.19 102 LEU A N 1
ATOM 732 C CA . LEU A 1 102 ? 50.673 49.147 54.768 1.00 46.21 102 LEU A CA 1
ATOM 733 C C . LEU A 1 102 ? 51.539 50.407 54.881 1.00 46.32 102 LEU A C 1
ATOM 734 O O . LEU A 1 102 ? 52.470 50.455 55.684 1.00 46.57 102 LEU A O 1
ATOM 739 N N . VAL A 1 103 ? 51.239 51.423 54.082 1.00 46.35 103 VAL A N 1
ATOM 740 C CA . VAL A 1 103 ? 51.986 52.675 54.141 1.00 46.62 103 VAL A CA 1
ATOM 741 C C . VAL A 1 103 ? 51.063 53.807 54.591 1.00 47.04 103 VAL A C 1
ATOM 742 O O . VAL A 1 103 ? 50.313 54.368 53.786 1.00 47.19 103 VAL A O 1
ATOM 746 N N . SER A 1 104 ? 51.127 54.127 55.884 1.00 47.44 104 SER A N 1
ATOM 747 C CA . SER A 1 104 ? 50.257 55.134 56.501 1.00 47.68 104 SER A CA 1
ATOM 748 C C . SER A 1 104 ? 50.748 56.538 56.186 1.00 47.87 104 SER A C 1
ATOM 749 O O . SER A 1 104 ? 51.946 56.795 56.212 1.00 47.79 104 SER A O 1
ATOM 752 N N . VAL A 1 105 ? 49.815 57.445 55.904 1.00 48.43 105 VAL A N 1
ATOM 753 C CA . VAL A 1 105 ? 50.129 58.741 55.292 1.00 49.09 105 VAL A CA 1
ATOM 754 C C . VAL A 1 105 ? 49.092 59.816 55.649 1.00 49.70 105 VAL A C 1
ATOM 755 O O . VAL A 1 105 ? 47.927 59.506 55.886 1.00 49.61 105 VAL A O 1
ATOM 759 N N . THR A 1 106 ? 49.528 61.075 55.700 1.00 50.62 106 THR A N 1
ATOM 760 C CA . THR A 1 106 ? 48.621 62.217 55.900 1.00 51.58 106 THR A CA 1
ATOM 761 C C . THR A 1 106 ? 48.876 63.284 54.830 1.00 52.39 106 THR A C 1
ATOM 762 O O . THR A 1 106 ? 49.733 63.095 53.967 1.00 52.42 106 THR A O 1
ATOM 766 N N . ARG A 1 107 ? 48.145 64.400 54.903 1.00 53.56 107 ARG A N 1
ATOM 767 C CA . ARG A 1 107 ? 48.222 65.484 53.903 1.00 54.78 107 ARG A CA 1
ATOM 768 C C . ARG A 1 107 ? 49.650 65.903 53.589 1.00 55.71 107 ARG A C 1
ATOM 769 O O . ARG A 1 107 ? 50.057 65.928 52.425 1.00 55.92 107 ARG A O 1
ATOM 771 N N . ASP A 1 108 ? 50.406 66.212 54.640 1.00 56.85 108 ASP A N 1
ATOM 772 C CA . ASP A 1 108 ? 51.770 66.727 54.516 1.00 57.93 108 ASP A CA 1
ATOM 773 C C . ASP A 1 108 ? 52.694 65.851 53.682 1.00 58.59 108 ASP A C 1
ATOM 774 O O . ASP A 1 108 ? 53.553 66.369 52.967 1.00 58.92 108 ASP A O 1
ATOM 779 N N . ASP A 1 109 ? 52.510 64.535 53.773 1.00 59.20 109 ASP A N 1
ATOM 780 C CA . ASP A 1 109 ? 53.340 63.577 53.050 1.00 59.84 109 ASP A CA 1
ATOM 781 C C . ASP A 1 109 ? 53.110 63.619 51.551 1.00 60.25 109 ASP A C 1
ATOM 782 O O . ASP A 1 109 ? 53.904 63.073 50.785 1.00 60.30 109 ASP A O 1
ATOM 787 N N . LEU A 1 110 ? 52.030 64.271 51.133 1.00 60.84 110 LEU A N 1
ATOM 788 C CA . LEU A 1 110 ? 51.650 64.284 49.724 1.00 61.63 110 LEU A CA 1
ATOM 789 C C . LEU A 1 110 ? 51.661 65.684 49.131 1.00 62.29 110 LEU A C 1
ATOM 790 O O . LEU A 1 110 ? 52.002 65.869 47.962 1.00 62.19 110 LEU A O 1
ATOM 795 N N . VAL A 1 111 ? 51.290 66.662 49.952 1.00 63.24 111 VAL A N 1
ATOM 796 C CA . VAL A 1 111 ? 51.149 68.040 49.508 1.00 64.10 111 VAL A CA 1
ATOM 797 C C . VAL A 1 111 ? 52.303 68.893 50.020 1.00 64.75 111 VAL A C 1
ATOM 798 O O . VAL A 1 111 ? 52.373 69.219 51.209 1.00 64.89 111 VAL A O 1
ATOM 802 N N . GLY A 1 112 ? 53.208 69.242 49.108 1.00 65.48 112 GLY A N 1
ATOM 803 C CA . GLY A 1 112 ? 54.331 70.119 49.419 1.00 66.28 112 GLY A CA 1
ATOM 804 C C . GLY A 1 112 ? 53.916 71.577 49.468 1.00 66.84 112 GLY A C 1
ATOM 805 O O . GLY A 1 112 ? 52.875 71.961 48.919 1.00 66.79 112 GLY A O 1
ATOM 806 N N . GLN A 1 113 ? 54.740 72.388 50.127 1.00 67.41 113 GLN A N 1
ATOM 807 C CA . GLN A 1 113 ? 54.461 73.812 50.293 1.00 68.04 113 GLN A CA 1
ATOM 808 C C . GLN A 1 113 ? 54.740 74.611 49.008 1.00 68.44 113 GLN A C 1
ATOM 809 O O . GLN A 1 113 ? 53.810 75.135 48.384 1.00 68.52 113 GLN A O 1
ATOM 811 N N . TYR A 1 114 ? 56.015 74.682 48.616 1.00 68.96 114 TYR A N 1
ATOM 812 C CA . TYR A 1 114 ? 56.453 75.441 47.436 1.00 69.33 114 TYR A CA 1
ATOM 813 C C . TYR A 1 114 ? 55.954 74.816 46.123 1.00 69.52 114 TYR A C 1
ATOM 814 O O . TYR A 1 114 ? 55.909 73.585 45.989 1.00 69.47 114 TYR A O 1
ATOM 816 N N . ILE A 1 115 ? 55.584 75.674 45.166 1.00 69.70 115 ILE A N 1
ATOM 817 C CA . ILE A 1 115 ? 55.020 75.248 43.870 1.00 69.84 115 ILE A CA 1
ATOM 818 C C . ILE A 1 115 ? 55.821 74.137 43.181 1.00 69.89 115 ILE A C 1
ATOM 819 O O . ILE A 1 115 ? 57.052 74.096 43.271 1.00 69.95 115 ILE A O 1
ATOM 821 N N . GLY A 1 116 ? 55.111 73.230 42.510 1.00 69.90 116 GLY A N 1
ATOM 822 C CA . GLY A 1 116 ? 55.738 72.135 41.769 1.00 69.69 116 GLY A CA 1
ATOM 823 C C . GLY A 1 116 ? 56.192 70.936 42.591 1.00 69.63 116 GLY A C 1
ATOM 824 O O . GLY A 1 116 ? 56.400 69.854 42.028 1.00 69.73 116 GLY A O 1
ATOM 825 N N . HIS A 1 117 ? 56.343 71.117 43.908 1.00 69.32 117 HIS A N 1
ATOM 826 C CA . HIS A 1 117 ? 56.848 70.062 44.813 1.00 69.08 117 HIS A CA 1
ATOM 827 C C . HIS A 1 117 ? 55.901 68.880 45.070 1.00 68.74 117 HIS A C 1
ATOM 828 O O . HIS A 1 117 ? 56.340 67.810 45.512 1.00 68.64 117 HIS A O 1
ATOM 835 N N . THR A 1 118 ? 54.612 69.074 44.801 1.00 68.22 118 THR A N 1
ATOM 836 C CA . THR A 1 118 ? 53.610 68.050 45.075 1.00 67.69 118 THR A CA 1
ATOM 837 C C . THR A 1 118 ? 53.849 66.786 44.246 1.00 67.35 118 THR A C 1
ATOM 838 O O . THR A 1 118 ? 54.101 65.722 44.811 1.00 67.43 118 THR A O 1
ATOM 842 N N . ALA A 1 119 ? 53.808 66.915 42.921 1.00 66.81 119 ALA A N 1
ATOM 843 C CA . ALA A 1 119 ? 53.861 65.754 42.014 1.00 66.31 119 ALA A CA 1
ATOM 844 C C . ALA A 1 119 ? 54.902 64.654 42.344 1.00 65.91 119 ALA A C 1
ATOM 845 O O . ALA A 1 119 ? 54.545 63.472 42.370 1.00 65.90 119 ALA A O 1
ATOM 847 N N . PRO A 1 120 ? 56.180 65.028 42.600 1.00 65.34 120 PRO A N 1
ATOM 848 C CA . PRO A 1 120 ? 57.135 63.961 42.922 1.00 64.69 120 PRO A CA 1
ATOM 849 C C . PRO A 1 120 ? 56.954 63.386 44.331 1.00 64.05 120 PRO A C 1
ATOM 850 O O . PRO A 1 120 ? 57.348 62.246 44.579 1.00 64.01 120 PRO A O 1
ATOM 854 N N . LYS A 1 121 ? 56.363 64.168 45.234 1.00 63.25 121 LYS A N 1
ATOM 855 C CA . LYS A 1 121 ? 56.168 63.742 46.618 1.00 62.35 121 LYS A CA 1
ATOM 856 C C . LYS A 1 121 ? 55.127 62.624 46.694 1.00 61.88 121 LYS A C 1
ATOM 857 O O . LYS A 1 121 ? 55.384 61.575 47.285 1.00 61.74 121 LYS A O 1
ATOM 863 N N . THR A 1 122 ? 53.971 62.844 46.069 1.00 61.24 122 THR A N 1
ATOM 864 C CA . THR A 1 122 ? 52.924 61.826 45.980 1.00 60.76 122 THR A CA 1
ATOM 865 C C . THR A 1 122 ? 53.448 60.570 45.283 1.00 60.35 122 THR A C 1
ATOM 866 O O . THR A 1 122 ? 53.325 59.457 45.808 1.00 60.40 122 THR A O 1
ATOM 870 N N . LYS A 1 123 ? 54.044 60.769 44.107 1.00 59.69 123 LYS A N 1
ATOM 871 C CA . LYS A 1 123 ? 54.596 59.684 43.301 1.00 58.98 123 LYS A CA 1
ATOM 872 C C . LYS A 1 123 ? 55.607 58.832 44.066 1.00 58.37 123 LYS A C 1
ATOM 873 O O . LYS A 1 123 ? 55.642 57.607 43.904 1.00 58.14 123 LYS A O 1
ATOM 879 N N . GLU A 1 124 ? 56.413 59.475 44.909 1.00 57.66 124 GLU A N 1
ATOM 880 C CA . GLU A 1 124 ? 57.421 58.751 45.674 1.00 57.15 124 GLU A CA 1
ATOM 881 C C . GLU A 1 124 ? 56.746 57.899 46.740 1.00 56.41 124 GLU A C 1
ATOM 882 O O . GLU A 1 124 ? 57.107 56.733 46.936 1.00 56.28 124 GLU A O 1
ATOM 888 N N . VAL A 1 125 ? 55.753 58.488 47.406 1.00 55.52 125 VAL A N 1
ATOM 889 C CA . VAL A 1 125 ? 54.958 57.786 48.408 1.00 54.50 125 VAL A CA 1
ATOM 890 C C . VAL A 1 125 ? 54.244 56.610 47.746 1.00 54.03 125 VAL A C 1
ATOM 891 O O . VAL A 1 125 ? 54.258 55.486 48.268 1.00 53.84 125 VAL A O 1
ATOM 895 N N . LEU A 1 126 ? 53.649 56.878 46.583 1.00 53.22 126 LEU A N 1
ATOM 896 C CA . LEU A 1 126 ? 52.976 55.852 45.799 1.00 52.62 126 LEU A CA 1
ATOM 897 C C . LEU A 1 126 ? 53.903 54.691 45.445 1.00 52.34 126 LEU A C 1
ATOM 898 O O . LEU A 1 126 ? 53.499 53.529 45.528 1.00 52.33 126 LEU A O 1
ATOM 903 N N . LYS A 1 127 ? 55.140 55.014 45.062 1.00 51.83 127 LYS A N 1
ATOM 904 C CA . LYS A 1 127 ? 56.151 54.002 44.747 1.00 51.30 127 LYS A CA 1
ATOM 905 C C . LYS A 1 127 ? 56.390 53.063 45.933 1.00 50.82 127 LYS A C 1
ATOM 906 O O . LYS A 1 127 ? 56.364 51.839 45.779 1.00 50.66 127 LYS A O 1
ATOM 908 N N . ARG A 1 128 ? 56.596 53.645 47.113 1.00 50.19 128 ARG A N 1
ATOM 909 C CA . ARG A 1 128 ? 56.785 52.877 48.341 1.00 49.82 128 ARG A CA 1
ATOM 910 C C . ARG A 1 128 ? 55.551 52.043 48.680 1.00 49.56 128 ARG A C 1
ATOM 911 O O . ARG A 1 128 ? 55.640 51.028 49.380 1.00 49.45 128 ARG A O 1
ATOM 913 N N . ALA A 1 129 ? 54.402 52.478 48.173 1.00 49.22 129 ALA A N 1
ATOM 914 C CA . ALA A 1 129 ? 53.133 51.860 48.513 1.00 48.73 129 ALA A CA 1
ATOM 915 C C . ALA A 1 129 ? 52.748 50.734 47.566 1.00 48.38 129 ALA A C 1
ATOM 916 O O . ALA A 1 129 ? 52.020 49.829 47.969 1.00 48.15 129 ALA A O 1
ATOM 918 N N . MET A 1 130 ? 53.243 50.778 46.325 1.00 48.19 130 MET A N 1
ATOM 919 C CA . MET A 1 130 ? 53.001 49.694 45.351 1.00 48.19 130 MET A CA 1
ATOM 920 C C . MET A 1 130 ? 53.391 48.369 45.988 1.00 47.52 130 MET A C 1
ATOM 921 O O . MET A 1 130 ? 54.302 48.313 46.805 1.00 47.51 130 MET A O 1
ATOM 926 N N . GLY A 1 131 ? 52.690 47.310 45.626 1.00 47.00 131 GLY A N 1
ATOM 927 C CA . GLY A 1 131 ? 52.910 46.024 46.255 1.00 46.56 131 GLY A CA 1
ATOM 928 C C . GLY A 1 131 ? 51.992 45.805 47.437 1.00 46.24 131 GLY A C 1
ATOM 929 O O . GLY A 1 131 ? 51.495 44.697 47.625 1.00 46.28 131 GLY A O 1
ATOM 930 N N . GLY A 1 132 ? 51.762 46.862 48.220 1.00 45.89 132 GLY A N 1
ATOM 931 C CA . GLY A 1 132 ? 50.883 46.811 49.397 1.00 45.34 132 GLY A CA 1
ATOM 932 C C . GLY A 1 132 ? 49.722 47.795 49.386 1.00 44.99 132 GLY A C 1
ATOM 933 O O . GLY A 1 132 ? 49.145 48.073 48.330 1.00 45.00 132 GLY A O 1
ATOM 934 N N . VAL A 1 133 ? 49.390 48.323 50.567 1.00 44.57 133 VAL A N 1
ATOM 935 C CA . VAL A 1 133 ? 48.242 49.223 50.766 1.00 44.19 133 VAL A CA 1
ATOM 936 C C . VAL A 1 133 ? 48.684 50.621 51.192 1.00 44.15 133 VAL A C 1
ATOM 937 O O . VAL A 1 133 ? 49.559 50.765 52.038 1.00 43.96 133 VAL A O 1
ATOM 941 N N . LEU A 1 134 ? 48.070 51.646 50.605 1.00 44.41 134 LEU A N 1
ATOM 942 C CA . LEU A 1 134 ? 48.283 53.034 51.033 1.00 44.69 134 LEU A CA 1
ATOM 943 C C . LEU A 1 134 ? 47.102 53.578 51.842 1.00 44.81 134 LEU A C 1
ATOM 944 O O . LEU A 1 134 ? 45.996 53.720 51.328 1.00 44.84 134 LEU A O 1
ATOM 949 N N . PHE A 1 135 ? 47.362 53.896 53.104 1.00 45.08 135 PHE A N 1
ATOM 950 C CA . PHE A 1 135 ? 46.350 54.401 54.016 1.00 45.63 135 PHE A CA 1
ATOM 951 C C . PHE A 1 135 ? 46.525 55.905 54.168 1.00 46.33 135 PHE A C 1
ATOM 952 O O . PHE A 1 135 ? 47.522 56.363 54.727 1.00 46.26 135 PHE A O 1
ATOM 960 N N . ILE A 1 136 ? 45.561 56.670 53.656 1.00 47.29 136 ILE A N 1
ATOM 961 C CA . ILE A 1 136 ? 45.625 58.136 53.695 1.00 48.10 136 ILE A CA 1
ATOM 962 C C . ILE A 1 136 ? 44.646 58.700 54.724 1.00 48.95 136 ILE A C 1
ATOM 963 O O . ILE A 1 136 ? 43.434 58.740 54.507 1.00 48.93 136 ILE A O 1
ATOM 968 N N . ASP A 1 137 ? 45.197 59.138 55.847 1.00 50.19 137 ASP A N 1
ATOM 969 C CA . ASP A 1 137 ? 44.405 59.563 56.984 1.00 51.53 137 ASP A CA 1
ATOM 970 C C . ASP A 1 137 ? 43.889 60.976 56.780 1.00 52.10 137 ASP A C 1
ATOM 971 O O . ASP A 1 137 ? 44.663 61.889 56.507 1.00 52.35 137 ASP A O 1
ATOM 976 N N . GLU A 1 138 ? 42.575 61.141 56.917 1.00 52.91 138 GLU A N 1
ATOM 977 C CA . GLU A 1 138 ? 41.884 62.414 56.665 1.00 53.64 138 GLU A CA 1
ATOM 978 C C . GLU A 1 138 ? 42.143 62.951 55.258 1.00 54.02 138 GLU A C 1
ATOM 979 O O . GLU A 1 138 ? 42.361 64.143 55.058 1.00 53.92 138 GLU A O 1
ATOM 985 N N . ALA A 1 139 ? 42.082 62.045 54.287 1.00 54.96 139 ALA A N 1
ATOM 986 C CA . ALA A 1 139 ? 42.361 62.337 52.878 1.00 55.91 139 ALA A CA 1
ATOM 987 C C . ALA A 1 139 ? 41.700 63.609 52.333 1.00 56.61 139 ALA A C 1
ATOM 988 O O . ALA A 1 139 ? 42.193 64.204 51.377 1.00 56.96 139 ALA A O 1
ATOM 990 N N . TYR A 1 140 ? 40.592 64.023 52.938 1.00 57.34 140 TYR A N 1
ATOM 991 C CA . TYR A 1 140 ? 39.856 65.199 52.472 1.00 58.03 140 TYR A CA 1
ATOM 992 C C . TYR A 1 140 ? 40.632 66.518 52.581 1.00 58.82 140 TYR A C 1
ATOM 993 O O . TYR A 1 140 ? 40.292 67.494 51.910 1.00 58.75 140 TYR A O 1
ATOM 1002 N N . TYR A 1 141 ? 41.674 66.539 53.413 1.00 59.92 141 TYR A N 1
ATOM 1003 C CA . TYR A 1 141 ? 42.510 67.734 53.582 1.00 60.96 141 TYR A CA 1
ATOM 1004 C C . TYR A 1 141 ? 43.459 67.978 52.399 1.00 61.84 141 TYR A C 1
ATOM 1005 O O . TYR A 1 141 ? 44.117 69.021 52.326 1.00 61.93 141 TYR A O 1
ATOM 1014 N N . LEU A 1 142 ? 43.530 67.009 51.485 1.00 62.86 142 LEU A N 1
ATOM 1015 C CA . LEU A 1 142 ? 44.229 67.188 50.215 1.00 63.80 142 LEU A CA 1
ATOM 1016 C C . LEU A 1 142 ? 43.511 68.262 49.417 1.00 64.70 142 LEU A C 1
ATOM 1017 O O . LEU A 1 142 ? 44.131 69.194 48.906 1.00 64.89 142 LEU A O 1
ATOM 1022 N N . TYR A 1 143 ? 42.193 68.117 49.332 1.00 65.90 143 TYR A N 1
ATOM 1023 C CA . TYR A 1 143 ? 41.332 69.082 48.672 1.00 67.20 143 TYR A CA 1
ATOM 1024 C C . TYR A 1 143 ? 40.994 70.232 49.619 1.00 67.93 143 TYR A C 1
ATOM 1025 O O . TYR A 1 143 ? 40.077 70.135 50.443 1.00 68.12 143 TYR A O 1
ATOM 1034 N N . ARG A 1 144 ? 41.761 71.310 49.508 1.00 68.69 144 ARG A N 1
ATOM 1035 C CA . ARG A 1 144 ? 41.444 72.559 50.181 1.00 69.36 144 ARG A CA 1
ATOM 1036 C C . ARG A 1 144 ? 41.540 73.661 49.134 1.00 69.89 144 ARG A C 1
ATOM 1037 O O . ARG A 1 144 ? 42.617 74.223 48.928 1.00 70.05 144 ARG A O 1
ATOM 1039 N N . PRO A 1 145 ? 40.418 73.965 48.447 1.00 70.40 145 PRO A N 1
ATOM 1040 C CA . PRO A 1 145 ? 40.444 75.025 47.428 1.00 70.75 145 PRO A CA 1
ATOM 1041 C C . PRO A 1 145 ? 40.580 76.413 48.067 1.00 71.19 145 PRO A C 1
ATOM 1042 O O . PRO A 1 145 ? 40.369 77.428 47.396 1.00 71.43 145 PRO A O 1
ATOM 1046 N N . ASP A 1 146 ? 40.934 76.430 49.356 1.00 71.48 146 ASP A N 1
ATOM 1047 C CA . ASP A 1 146 ? 41.162 77.647 50.136 1.00 71.71 146 ASP A CA 1
ATOM 1048 C C . ASP A 1 146 ? 42.441 78.358 49.705 1.00 71.85 146 ASP A C 1
ATOM 1049 O O . ASP A 1 146 ? 42.451 79.083 48.705 1.00 72.14 146 ASP A O 1
ATOM 1051 N N . ASP A 1 150 ? 50.104 75.636 48.423 1.00 72.92 150 ASP A N 1
ATOM 1052 C CA . ASP A 1 150 ? 49.327 74.414 48.623 1.00 72.86 150 ASP A CA 1
ATOM 1053 C C . ASP A 1 150 ? 48.643 73.976 47.328 1.00 72.82 150 ASP A C 1
ATOM 1054 O O . ASP A 1 150 ? 47.652 74.576 46.895 1.00 72.80 150 ASP A O 1
ATOM 1056 N N . TYR A 1 151 ? 49.187 72.928 46.714 1.00 72.70 151 TYR A N 1
ATOM 1057 C CA . TYR A 1 151 ? 48.678 72.418 45.445 1.00 72.76 151 TYR A CA 1
ATOM 1058 C C . TYR A 1 151 ? 48.347 70.934 45.577 1.00 72.58 151 TYR A C 1
ATOM 1059 O O . TYR A 1 151 ? 48.849 70.096 44.822 1.00 72.61 151 TYR A O 1
ATOM 1068 N N . GLY A 1 152 ? 47.495 70.628 46.554 1.00 72.38 152 GLY A N 1
ATOM 1069 C CA . GLY A 1 152 ? 47.038 69.265 46.817 1.00 71.90 152 GLY A CA 1
ATOM 1070 C C . GLY A 1 152 ? 46.158 68.717 45.715 1.00 71.62 152 GLY A C 1
ATOM 1071 O O . GLY A 1 152 ? 46.035 67.503 45.564 1.00 71.82 152 GLY A O 1
ATOM 1072 N N . GLN A 1 153 ? 45.558 69.621 44.942 1.00 71.20 153 GLN A N 1
ATOM 1073 C CA . GLN A 1 153 ? 44.732 69.273 43.784 1.00 70.71 153 GLN A CA 1
ATOM 1074 C C . GLN A 1 153 ? 45.402 68.245 42.876 1.00 70.05 153 GLN A C 1
ATOM 1075 O O . GLN A 1 153 ? 44.734 67.382 42.306 1.00 69.86 153 GLN A O 1
ATOM 1081 N N . GLU A 1 154 ? 46.724 68.346 42.757 1.00 69.31 154 GLU A N 1
ATOM 1082 C CA . GLU A 1 154 ? 47.498 67.474 41.879 1.00 68.66 154 GLU A CA 1
ATOM 1083 C C . GLU A 1 154 ? 47.738 66.093 42.490 1.00 68.02 154 GLU A C 1
ATOM 1084 O O . GLU A 1 154 ? 47.800 65.092 41.765 1.00 67.97 154 GLU A O 1
ATOM 1090 N N . ALA A 1 155 ? 47.880 66.048 43.816 1.00 67.12 155 ALA A N 1
ATOM 1091 C CA . ALA A 1 155 ? 48.008 64.787 44.542 1.00 66.26 155 ALA A CA 1
ATOM 1092 C C . ALA A 1 155 ? 46.762 63.940 44.310 1.00 65.71 155 ALA A C 1
ATOM 1093 O O . ALA A 1 155 ? 46.854 62.752 43.994 1.00 65.51 155 ALA A O 1
ATOM 1095 N N . ILE A 1 156 ? 45.606 64.588 44.443 1.00 65.09 156 ILE A N 1
ATOM 1096 C CA . ILE A 1 156 ? 44.290 64.001 44.180 1.00 64.60 156 ILE A CA 1
ATOM 1097 C C . ILE A 1 156 ? 44.194 63.368 42.784 1.00 64.37 156 ILE A C 1
ATOM 1098 O O . ILE A 1 156 ? 43.613 62.292 42.617 1.00 64.34 156 ILE A O 1
ATOM 1103 N N . GLU A 1 157 ? 44.772 64.043 41.792 1.00 63.94 157 GLU A N 1
ATOM 1104 C CA . GLU A 1 157 ? 44.683 63.616 40.405 1.00 63.42 157 GLU A CA 1
ATOM 1105 C C . GLU A 1 157 ? 45.604 62.444 40.101 1.00 62.97 157 GLU A C 1
ATOM 1106 O O . GLU A 1 157 ? 45.201 61.492 39.431 1.00 63.03 157 GLU A O 1
ATOM 1112 N N . ILE A 1 158 ? 46.840 62.512 40.589 1.00 62.36 158 ILE A N 1
ATOM 1113 C CA . ILE A 1 158 ? 47.757 61.381 40.482 1.00 61.75 158 ILE A CA 1
ATOM 1114 C C . ILE A 1 158 ? 47.147 60.200 41.229 1.00 61.39 158 ILE A C 1
ATOM 1115 O O . ILE A 1 158 ? 47.201 59.058 40.770 1.00 61.17 158 ILE A O 1
ATOM 1120 N N . LEU A 1 159 ? 46.539 60.504 42.370 1.00 61.10 159 LEU A N 1
ATOM 1121 C CA . LEU A 1 159 ? 45.872 59.510 43.196 1.00 60.92 159 LEU A CA 1
ATOM 1122 C C . LEU A 1 159 ? 44.725 58.843 42.436 1.00 60.65 159 LEU A C 1
ATOM 1123 O O . LEU A 1 159 ? 44.609 57.620 42.420 1.00 60.51 159 LEU A O 1
ATOM 1128 N N . LEU A 1 160 ? 43.898 59.662 41.794 1.00 60.44 160 LEU A N 1
ATOM 1129 C CA . LEU A 1 160 ? 42.728 59.182 41.084 1.00 60.28 160 LEU A CA 1
ATOM 1130 C C . LEU A 1 160 ? 43.134 58.316 39.899 1.00 60.15 160 LEU A C 1
ATOM 1131 O O . LEU A 1 160 ? 42.635 57.194 39.744 1.00 60.10 160 LEU A O 1
ATOM 1136 N N . GLN A 1 161 ? 44.047 58.841 39.080 1.00 59.97 161 GLN A N 1
ATOM 1137 C CA . GLN A 1 161 ? 44.555 58.135 37.908 1.00 59.77 161 GLN A CA 1
ATOM 1138 C C . GLN A 1 161 ? 45.013 56.739 38.302 1.00 59.76 161 GLN A C 1
ATOM 1139 O O . GLN A 1 161 ? 44.590 55.745 37.705 1.00 59.83 161 GLN A O 1
ATOM 1141 N N . VAL A 1 162 ? 45.847 56.677 39.337 1.00 59.66 162 VAL A N 1
ATOM 1142 C CA . VAL A 1 162 ? 46.396 55.418 39.837 1.00 59.61 162 VAL A CA 1
ATOM 1143 C C . VAL A 1 162 ? 45.304 54.422 40.233 1.00 59.58 162 VAL A C 1
ATOM 1144 O O . VAL A 1 162 ? 45.401 53.230 39.924 1.00 59.67 162 VAL A O 1
ATOM 1148 N N . MET A 1 163 ? 44.263 54.920 40.893 1.00 59.51 163 MET A N 1
ATOM 1149 C CA . MET A 1 163 ? 43.218 54.061 41.438 1.00 59.34 163 MET A CA 1
ATOM 1150 C C . MET A 1 163 ? 42.418 53.321 40.364 1.00 59.66 163 MET A C 1
ATOM 1151 O O . MET A 1 163 ? 42.016 52.173 40.575 1.00 59.68 163 MET A O 1
ATOM 1156 N N . GLU A 1 164 ? 42.190 53.964 39.220 1.00 59.74 164 GLU A N 1
ATOM 1157 C CA . GLU A 1 164 ? 41.530 53.289 38.105 1.00 59.99 164 GLU A CA 1
ATOM 1158 C C . GLU A 1 164 ? 42.501 52.344 37.384 1.00 60.31 164 GLU A C 1
ATOM 1159 O O . GLU A 1 164 ? 42.221 51.147 37.231 1.00 60.09 164 GLU A O 1
ATOM 1161 N N . ASN A 1 165 ? 43.654 52.891 36.994 1.00 60.82 165 ASN A N 1
ATOM 1162 C CA . ASN A 1 165 ? 44.588 52.248 36.056 1.00 61.32 165 ASN A CA 1
ATOM 1163 C C . ASN A 1 165 ? 45.276 50.952 36.527 1.00 61.62 165 ASN A C 1
ATOM 1164 O O . ASN A 1 165 ? 44.895 49.855 36.108 1.00 61.82 165 ASN A O 1
ATOM 1166 N N . ASN A 1 166 ? 46.287 51.083 37.382 1.00 61.85 166 ASN A N 1
ATOM 1167 C CA . ASN A 1 166 ? 47.093 49.941 37.815 1.00 61.92 166 ASN A CA 1
ATOM 1168 C C . ASN A 1 166 ? 46.683 49.394 39.186 1.00 61.89 166 ASN A C 1
ATOM 1169 O O . ASN A 1 166 ? 47.179 49.832 40.230 1.00 61.75 166 ASN A O 1
ATOM 1174 N N . ARG A 1 167 ? 45.784 48.413 39.160 1.00 61.96 167 ARG A N 1
ATOM 1175 C CA . ARG A 1 167 ? 45.099 47.939 40.366 1.00 62.02 167 ARG A CA 1
ATOM 1176 C C . ARG A 1 167 ? 45.813 46.826 41.120 1.00 61.81 167 ARG A C 1
ATOM 1177 O O . ARG A 1 167 ? 45.697 46.735 42.343 1.00 61.93 167 ARG A O 1
ATOM 1185 N N . ASP A 1 168 ? 46.548 45.981 40.403 1.00 61.50 168 ASP A N 1
ATOM 1186 C CA . ASP A 1 168 ? 47.250 44.871 41.052 1.00 61.24 168 ASP A CA 1
ATOM 1187 C C . ASP A 1 168 ? 48.526 45.279 41.790 1.00 60.81 168 ASP A C 1
ATOM 1188 O O . ASP A 1 168 ? 49.106 44.483 42.532 1.00 60.95 168 ASP A O 1
ATOM 1193 N N . ASP A 1 169 ? 48.949 46.523 41.596 1.00 60.13 169 ASP A N 1
ATOM 1194 C CA . ASP A 1 169 ? 50.052 47.077 42.365 1.00 59.47 169 ASP A CA 1
ATOM 1195 C C . ASP A 1 169 ? 49.513 47.542 43.705 1.00 58.78 169 ASP A C 1
ATOM 1196 O O . ASP A 1 169 ? 49.811 46.958 44.751 1.00 58.80 169 ASP A O 1
ATOM 1201 N N . LEU A 1 170 ? 48.673 48.572 43.644 1.00 57.76 170 LEU A N 1
ATOM 1202 C CA . LEU A 1 170 ? 48.288 49.339 44.813 1.00 56.58 170 LEU A CA 1
ATOM 1203 C C . LEU A 1 170 ? 46.836 49.150 45.245 1.00 55.77 170 LEU A C 1
ATOM 1204 O O . LEU A 1 170 ? 45.959 48.869 44.432 1.00 55.86 170 LEU A O 1
ATOM 1209 N N . VAL A 1 171 ? 46.610 49.294 46.547 1.00 54.55 171 VAL A N 1
ATOM 1210 C CA . VAL A 1 171 ? 45.277 49.437 47.112 1.00 53.20 171 VAL A CA 1
ATOM 1211 C C . VAL A 1 171 ? 45.282 50.667 48.024 1.00 52.23 171 VAL A C 1
ATOM 1212 O O . VAL A 1 171 ? 46.209 50.871 48.806 1.00 52.13 171 VAL A O 1
ATOM 1216 N N . VAL A 1 172 ? 44.250 51.491 47.905 1.00 50.99 172 VAL A N 1
ATOM 1217 C CA . VAL A 1 172 ? 44.121 52.697 48.703 1.00 49.81 172 VAL A CA 1
ATOM 1218 C C . VAL A 1 172 ? 42.990 52.533 49.707 1.00 49.20 172 VAL A C 1
ATOM 1219 O O . VAL A 1 172 ? 41.892 52.094 49.355 1.00 49.24 172 VAL A O 1
ATOM 1223 N N . ILE A 1 173 ? 43.266 52.867 50.962 1.00 48.30 173 ILE A N 1
ATOM 1224 C CA . ILE A 1 173 ? 42.207 53.041 51.941 1.00 47.35 173 ILE A CA 1
ATOM 1225 C C . ILE A 1 173 ? 42.221 54.484 52.421 1.00 47.35 173 ILE A C 1
ATOM 1226 O O . ILE A 1 173 ? 43.146 54.929 53.098 1.00 47.13 173 ILE A O 1
ATOM 1231 N N . LEU A 1 174 ? 41.195 55.218 52.018 1.00 47.38 174 LEU A N 1
ATOM 1232 C CA . LEU A 1 174 ? 40.984 56.565 52.497 1.00 47.56 174 LEU A CA 1
ATOM 1233 C C . LEU A 1 174 ? 40.321 56.476 53.862 1.00 47.91 174 LEU A C 1
ATOM 1234 O O . LEU A 1 174 ? 39.491 55.596 54.097 1.00 48.04 174 LEU A O 1
ATOM 1239 N N . ALA A 1 175 ? 40.688 57.376 54.767 1.00 48.30 175 ALA A N 1
ATOM 1240 C CA . ALA A 1 175 ? 40.161 57.317 56.123 1.00 48.78 175 ALA A CA 1
ATOM 1241 C C . ALA A 1 175 ? 39.887 58.688 56.713 1.00 49.17 175 ALA A C 1
ATOM 1242 O O . ALA A 1 175 ? 40.586 59.645 56.403 1.00 49.23 175 ALA A O 1
ATOM 1244 N N . GLY A 1 176 ? 38.863 58.768 57.563 1.00 49.63 176 GLY A N 1
ATOM 1245 C CA . GLY A 1 176 ? 38.571 59.985 58.325 1.00 50.24 176 GLY A CA 1
ATOM 1246 C C . GLY A 1 176 ? 37.151 60.049 58.857 1.00 50.67 176 GLY A C 1
ATOM 1247 O O . GLY A 1 176 ? 36.450 59.038 58.903 1.00 50.58 176 GLY A O 1
ATOM 1248 N N . TYR A 1 177 ? 36.739 61.249 59.268 1.00 51.07 177 TYR A N 1
ATOM 1249 C CA . TYR A 1 177 ? 35.367 61.525 59.672 1.00 51.43 177 TYR A CA 1
ATOM 1250 C C . TYR A 1 177 ? 34.443 61.415 58.481 1.00 51.70 177 TYR A C 1
ATOM 1251 O O . TYR A 1 177 ? 34.819 61.795 57.375 1.00 51.84 177 TYR A O 1
ATOM 1260 N N . ALA A 1 178 ? 33.226 60.932 58.723 1.00 52.00 178 ALA A N 1
ATOM 1261 C CA . ALA A 1 178 ? 32.276 60.620 57.654 1.00 52.30 178 ALA A CA 1
ATOM 1262 C C . ALA A 1 178 ? 31.733 61.835 56.897 1.00 52.66 178 ALA A C 1
ATOM 1263 O O . ALA A 1 178 ? 31.670 61.820 55.665 1.00 52.77 178 ALA A O 1
ATOM 1265 N N . ASP A 1 179 ? 31.338 62.878 57.621 1.00 53.09 179 ASP A N 1
ATOM 1266 C CA . ASP A 1 179 ? 30.763 64.062 56.987 1.00 53.59 179 ASP A CA 1
ATOM 1267 C C . ASP A 1 179 ? 31.805 64.770 56.122 1.00 53.95 179 ASP A C 1
ATOM 1268 O O . ASP A 1 179 ? 31.524 65.154 54.982 1.00 53.83 179 ASP A O 1
ATOM 1273 N N . ARG A 1 180 ? 33.015 64.906 56.665 1.00 54.51 180 ARG A N 1
ATOM 1274 C CA . ARG A 1 180 ? 34.139 65.498 55.946 1.00 54.92 180 ARG A CA 1
ATOM 1275 C C . ARG A 1 180 ? 34.499 64.674 54.707 1.00 55.37 180 ARG A C 1
ATOM 1276 O O . ARG A 1 180 ? 34.757 65.238 53.643 1.00 55.66 180 ARG A O 1
ATOM 1278 N N . MET A 1 181 ? 34.489 63.348 54.843 1.00 55.86 181 MET A N 1
ATOM 1279 C CA . MET A 1 181 ? 34.707 62.445 53.708 1.00 56.41 181 MET A CA 1
ATOM 1280 C C . MET A 1 181 ? 33.600 62.521 52.665 1.00 57.00 181 MET A C 1
ATOM 1281 O O . MET A 1 181 ? 33.866 62.409 51.465 1.00 56.93 181 MET A O 1
ATOM 1286 N N . GLU A 1 182 ? 32.364 62.708 53.124 1.00 57.82 182 GLU A N 1
ATOM 1287 C CA . GLU A 1 182 ? 31.228 62.821 52.214 1.00 58.62 182 GLU A CA 1
ATOM 1288 C C . GLU A 1 182 ? 31.323 64.077 51.356 1.00 59.02 182 GLU A C 1
ATOM 1289 O O . GLU A 1 182 ? 31.194 64.006 50.130 1.00 59.09 182 GLU A O 1
ATOM 1295 N N . ASN A 1 183 ? 31.561 65.215 52.007 1.00 59.49 183 ASN A N 1
ATOM 1296 C CA . ASN A 1 183 ? 31.825 66.473 51.312 1.00 59.98 183 ASN A CA 1
ATOM 1297 C C . ASN A 1 183 ? 32.984 66.357 50.337 1.00 60.32 183 ASN A C 1
ATOM 1298 O O . ASN A 1 183 ? 32.952 66.942 49.253 1.00 60.30 183 ASN A O 1
ATOM 1303 N N . PHE A 1 184 ? 34.006 65.600 50.730 1.00 60.81 184 PHE A N 1
ATOM 1304 C CA . PHE A 1 184 ? 35.150 65.378 49.866 1.00 61.34 184 PHE A CA 1
ATOM 1305 C C . PHE A 1 184 ? 34.672 64.691 48.600 1.00 61.77 184 PHE A C 1
ATOM 1306 O O . PHE A 1 184 ? 34.954 65.155 47.492 1.00 61.88 184 PHE A O 1
ATOM 1314 N N . PHE A 1 185 ? 33.922 63.605 48.775 1.00 62.19 185 PHE A N 1
ATOM 1315 C CA . PHE A 1 185 ? 33.400 62.848 47.647 1.00 62.48 185 PHE A CA 1
ATOM 1316 C C . PHE A 1 185 ? 32.476 63.700 46.788 1.00 62.93 185 PHE A C 1
ATOM 1317 O O . PHE A 1 185 ? 32.560 63.655 45.560 1.00 63.07 185 PHE A O 1
ATOM 1325 N N . GLN A 1 186 ? 31.617 64.488 47.435 1.00 63.42 186 GLN A N 1
ATOM 1326 C CA . GLN A 1 186 ? 30.780 65.458 46.732 1.00 64.01 186 GLN A CA 1
ATOM 1327 C C . GLN A 1 186 ? 31.622 66.376 45.851 1.00 64.12 186 GLN A C 1
ATOM 1328 O O . GLN A 1 186 ? 31.381 66.487 44.648 1.00 64.23 186 GLN A O 1
ATOM 1334 N N . SER A 1 187 ? 32.627 67.000 46.459 1.00 64.30 187 SER A N 1
ATOM 1335 C CA . SER A 1 187 ? 33.495 67.962 45.780 1.00 64.45 187 SER A CA 1
ATOM 1336 C C . SER A 1 187 ? 34.496 67.307 44.817 1.00 64.48 187 SER A C 1
ATOM 1337 O O . SER A 1 187 ? 35.132 67.993 44.009 1.00 64.70 187 SER A O 1
ATOM 1340 N N . ASN A 1 188 ? 34.642 65.988 44.909 1.00 64.30 188 ASN A N 1
ATOM 1341 C CA . ASN A 1 188 ? 35.538 65.260 44.016 1.00 64.07 188 ASN A CA 1
ATOM 1342 C C . ASN A 1 188 ? 34.919 63.983 43.465 1.00 63.97 188 ASN A C 1
ATOM 1343 O O . ASN A 1 188 ? 35.149 62.889 43.994 1.00 64.07 188 ASN A O 1
ATOM 1348 N N . PRO A 1 189 ? 34.125 64.114 42.392 1.00 63.75 189 PRO A N 1
ATOM 1349 C CA . PRO A 1 189 ? 33.589 62.919 41.752 1.00 63.48 189 PRO A CA 1
ATOM 1350 C C . PRO A 1 189 ? 34.738 62.061 41.224 1.00 63.10 189 PRO A C 1
ATOM 1351 O O . PRO A 1 189 ? 35.858 62.557 41.058 1.00 63.00 189 PRO A O 1
ATOM 1355 N N . GLY A 1 190 ? 34.463 60.787 40.977 1.00 62.64 190 GLY A N 1
ATOM 1356 C CA . GLY A 1 190 ? 35.473 59.887 40.444 1.00 61.94 190 GLY A CA 1
ATOM 1357 C C . GLY A 1 190 ? 36.058 58.980 41.500 1.00 61.41 190 GLY A C 1
ATOM 1358 O O . GLY A 1 190 ? 36.525 57.888 41.182 1.00 61.55 190 GLY A O 1
ATOM 1359 N N . PHE A 1 191 ? 36.051 59.437 42.751 1.00 60.85 191 PHE A N 1
ATOM 1360 C CA . PHE A 1 191 ? 36.455 58.596 43.878 1.00 60.27 191 PHE A CA 1
ATOM 1361 C C . PHE A 1 191 ? 35.373 57.574 44.197 1.00 59.83 191 PHE A C 1
ATOM 1362 O O . PHE A 1 191 ? 35.667 56.389 44.386 1.00 59.81 191 PHE A O 1
ATOM 1370 N N . ARG A 1 192 ? 34.124 58.044 44.239 1.00 59.18 192 ARG A N 1
ATOM 1371 C CA . ARG A 1 192 ? 32.965 57.204 44.556 1.00 58.37 192 ARG A CA 1
ATOM 1372 C C . ARG A 1 192 ? 32.880 56.005 43.610 1.00 57.71 192 ARG A C 1
ATOM 1373 O O . ARG A 1 192 ? 32.531 54.899 44.022 1.00 57.53 192 ARG A O 1
ATOM 1375 N N . SER A 1 193 ? 33.226 56.239 42.350 1.00 56.98 193 SER A N 1
ATOM 1376 C CA . SER A 1 193 ? 33.279 55.193 41.335 1.00 56.46 193 SER A CA 1
ATOM 1377 C C . SER A 1 193 ? 34.329 54.139 41.677 1.00 55.87 193 SER A C 1
ATOM 1378 O O . SER A 1 193 ? 34.130 52.949 41.429 1.00 55.73 193 SER A O 1
ATOM 1381 N N . ARG A 1 194 ? 35.443 54.592 42.253 1.00 55.18 194 ARG A N 1
ATOM 1382 C CA . ARG A 1 194 ? 36.616 53.752 42.478 1.00 54.31 194 ARG A CA 1
ATOM 1383 C C . ARG A 1 194 ? 36.565 52.999 43.807 1.00 53.72 194 ARG A C 1
ATOM 1384 O O . ARG A 1 194 ? 37.021 51.859 43.899 1.00 53.67 194 ARG A O 1
ATOM 1386 N N . ILE A 1 195 ? 36.010 53.631 44.835 1.00 52.99 195 ILE A N 1
ATOM 1387 C CA . ILE A 1 195 ? 35.862 52.970 46.127 1.00 52.39 195 ILE A CA 1
ATOM 1388 C C . ILE A 1 195 ? 34.919 51.763 46.018 1.00 51.90 195 ILE A C 1
ATOM 1389 O O . ILE A 1 195 ? 33.769 51.883 45.603 1.00 51.93 195 ILE A O 1
ATOM 1394 N N . ALA A 1 196 ? 35.428 50.592 46.366 1.00 51.33 196 ALA A N 1
ATOM 1395 C CA . ALA A 1 196 ? 34.621 49.392 46.312 1.00 51.14 196 ALA A CA 1
ATOM 1396 C C . ALA A 1 196 ? 33.815 49.221 47.587 1.00 51.11 196 ALA A C 1
ATOM 1397 O O . ALA A 1 196 ? 32.717 48.669 47.563 1.00 51.33 196 ALA A O 1
ATOM 1399 N N . HIS A 1 197 ? 34.359 49.697 48.701 1.00 50.88 197 HIS A N 1
ATOM 1400 C CA . HIS A 1 197 ? 33.774 49.419 49.998 1.00 50.57 197 HIS A CA 1
ATOM 1401 C C . HIS A 1 197 ? 33.764 50.616 50.909 1.00 50.33 197 HIS A C 1
ATOM 1402 O O . HIS A 1 197 ? 34.756 51.321 51.036 1.00 50.24 197 HIS A O 1
ATOM 1409 N N . HIS A 1 198 ? 32.625 50.840 51.545 1.00 50.23 198 HIS A N 1
ATOM 1410 C CA . HIS A 1 198 ? 32.538 51.824 52.600 1.00 50.13 198 HIS A CA 1
ATOM 1411 C C . HIS A 1 198 ? 32.305 51.086 53.890 1.00 50.15 198 HIS A C 1
ATOM 1412 O O . HIS A 1 198 ? 31.256 50.459 54.079 1.00 50.28 198 HIS A O 1
ATOM 1419 N N . ILE A 1 199 ? 33.308 51.135 54.760 1.00 50.00 199 ILE A N 1
ATOM 1420 C CA . ILE A 1 199 ? 33.208 50.539 56.077 1.00 49.77 199 ILE A CA 1
ATOM 1421 C C . ILE A 1 199 ? 33.017 51.689 57.043 1.00 49.64 199 ILE A C 1
ATOM 1422 O O . ILE A 1 199 ? 33.851 52.592 57.108 1.00 49.59 199 ILE A O 1
ATOM 1427 N N . GLU A 1 200 ? 31.897 51.659 57.762 1.00 49.60 200 GLU A N 1
ATOM 1428 C CA . GLU A 1 200 ? 31.580 52.656 58.777 1.00 49.68 200 GLU A CA 1
ATOM 1429 C C . GLU A 1 200 ? 32.010 52.159 60.142 1.00 49.43 200 GLU A C 1
ATOM 1430 O O . GLU A 1 200 ? 31.658 51.049 60.552 1.00 49.36 200 GLU A O 1
ATOM 1436 N N . PHE A 1 201 ? 32.763 52.997 60.845 1.00 49.25 201 PHE A N 1
ATOM 1437 C CA . PHE A 1 201 ? 33.300 52.653 62.150 1.00 49.10 201 PHE A CA 1
ATOM 1438 C C . PHE A 1 201 ? 32.548 53.394 63.261 1.00 49.17 201 PHE A C 1
ATOM 1439 O O . PHE A 1 201 ? 32.706 54.611 63.416 1.00 49.26 201 PHE A O 1
ATOM 1447 N N . PRO A 1 202 ? 31.707 52.669 64.028 1.00 49.09 202 PRO A N 1
ATOM 1448 C CA . PRO A 1 202 ? 30.975 53.305 65.124 1.00 49.00 202 PRO A CA 1
ATOM 1449 C C . PRO A 1 202 ? 31.805 53.441 66.409 1.00 48.93 202 PRO A C 1
ATOM 1450 O O . PRO A 1 202 ? 32.904 52.886 66.507 1.00 48.84 202 PRO A O 1
ATOM 1454 N N . ASP A 1 203 ? 31.270 54.179 67.377 1.00 48.75 203 ASP A N 1
ATOM 1455 C CA . ASP A 1 203 ? 31.928 54.358 68.660 1.00 48.65 203 ASP A CA 1
ATOM 1456 C C . ASP A 1 203 ? 31.637 53.196 69.615 1.00 48.69 203 ASP A C 1
ATOM 1457 O O . ASP A 1 203 ? 30.747 52.376 69.373 1.00 48.89 203 ASP A O 1
ATOM 1462 N N . TYR A 1 204 ? 32.404 53.127 70.697 1.00 48.43 204 TYR A N 1
ATOM 1463 C CA . TYR A 1 204 ? 32.084 52.249 71.799 1.00 48.20 204 TYR A CA 1
ATOM 1464 C C . TYR A 1 204 ? 30.910 52.842 72.565 1.00 48.23 204 TYR A C 1
ATOM 1465 O O . TYR A 1 204 ? 30.635 54.040 72.478 1.00 48.14 204 TYR A O 1
ATOM 1474 N N . SER A 1 205 ? 30.208 51.999 73.309 1.00 48.24 205 SER A N 1
ATOM 1475 C CA . SER A 1 205 ? 29.088 52.460 74.107 1.00 48.29 205 SER A CA 1
ATOM 1476 C C . SER A 1 205 ? 29.617 53.084 75.393 1.00 48.43 205 SER A C 1
ATOM 1477 O O . SER A 1 205 ? 30.774 52.861 75.765 1.00 48.35 205 SER A O 1
ATOM 1480 N N . ASP A 1 206 ? 28.771 53.866 76.064 1.00 48.49 206 ASP A N 1
ATOM 1481 C CA . ASP A 1 206 ? 29.093 54.402 77.386 1.00 48.42 206 ASP A CA 1
ATOM 1482 C C . ASP A 1 206 ? 29.575 53.287 78.298 1.00 48.15 206 ASP A C 1
ATOM 1483 O O . ASP A 1 206 ? 30.530 53.468 79.046 1.00 48.16 206 ASP A O 1
ATOM 1488 N N . GLU A 1 207 ? 28.898 52.141 78.232 1.00 47.89 207 GLU A N 1
ATOM 1489 C CA . GLU A 1 207 ? 29.220 50.999 79.082 1.00 47.54 207 GLU A CA 1
ATOM 1490 C C . GLU A 1 207 ? 30.615 50.481 78.776 1.00 47.26 207 GLU A C 1
ATOM 1491 O O . GLU A 1 207 ? 31.388 50.191 79.687 1.00 47.38 207 GLU A O 1
ATOM 1493 N N . GLU A 1 208 ? 30.937 50.386 77.490 1.00 46.80 208 GLU A N 1
ATOM 1494 C CA . GLU A 1 208 ? 32.216 49.835 77.061 1.00 46.36 208 GLU A CA 1
ATOM 1495 C C . GLU A 1 208 ? 33.386 50.739 77.395 1.00 45.90 208 GLU A C 1
ATOM 1496 O O . GLU A 1 208 ? 34.478 50.259 77.694 1.00 46.06 208 GLU A O 1
ATOM 1502 N N . LEU A 1 209 ? 33.148 52.046 77.330 1.00 45.21 209 LEU A N 1
ATOM 1503 C CA . LEU A 1 209 ? 34.172 53.036 77.614 1.00 44.49 209 LEU A CA 1
ATOM 1504 C C . LEU A 1 209 ? 34.418 53.093 79.103 1.00 44.40 209 LEU A C 1
ATOM 1505 O O . LEU A 1 209 ? 35.524 53.367 79.546 1.00 44.33 209 LEU A O 1
ATOM 1510 N N . PHE A 1 210 ? 33.370 52.826 79.872 1.00 44.51 210 PHE A N 1
ATOM 1511 C CA . PHE A 1 210 ? 33.473 52.803 81.319 1.00 44.56 210 PHE A CA 1
ATOM 1512 C C . PHE A 1 210 ? 34.249 51.572 81.768 1.00 45.00 210 PHE A C 1
ATOM 1513 O O . PHE A 1 210 ? 35.063 51.650 82.693 1.00 45.22 210 PHE A O 1
ATOM 1521 N N . GLU A 1 211 ? 33.961 50.442 81.121 1.00 45.32 211 GLU A N 1
ATOM 1522 C CA . GLU A 1 211 ? 34.755 49.230 81.227 1.00 45.77 211 GLU A CA 1
ATOM 1523 C C . GLU A 1 211 ? 36.225 49.537 81.010 1.00 45.58 211 GLU A C 1
ATOM 1524 O O . GLU A 1 211 ? 37.068 49.187 81.840 1.00 45.67 211 GLU A O 1
ATOM 1530 N N . ILE A 1 212 ? 36.514 50.182 79.881 1.00 45.27 212 ILE A N 1
ATOM 1531 C CA . ILE A 1 212 ? 37.873 50.525 79.487 1.00 45.36 212 ILE A CA 1
ATOM 1532 C C . ILE A 1 212 ? 38.557 51.366 80.565 1.00 45.69 212 ILE A C 1
ATOM 1533 O O . ILE A 1 212 ? 39.645 51.028 81.030 1.00 45.75 212 ILE A O 1
ATOM 1538 N N . ALA A 1 213 ? 37.897 52.450 80.961 1.00 46.04 213 ALA A N 1
ATOM 1539 C CA . ALA A 1 213 ? 38.373 53.321 82.016 1.00 46.35 213 ALA A CA 1
ATOM 1540 C C . ALA A 1 213 ? 38.671 52.513 83.274 1.00 46.85 213 ALA A C 1
ATOM 1541 O O . ALA A 1 213 ? 39.702 52.713 83.919 1.00 46.77 213 ALA A O 1
ATOM 1543 N N . GLY A 1 214 ? 37.763 51.599 83.611 1.00 47.48 214 GLY A N 1
ATOM 1544 C CA . GLY A 1 214 ? 37.918 50.734 84.777 1.00 48.43 214 GLY A CA 1
ATOM 1545 C C . GLY A 1 214 ? 39.217 49.951 84.736 1.00 49.09 214 GLY A C 1
ATOM 1546 O O . GLY A 1 214 ? 40.005 49.983 85.685 1.00 49.23 214 GLY A O 1
ATOM 1547 N N . HIS A 1 215 ? 39.446 49.256 83.627 1.00 49.60 215 HIS A N 1
ATOM 1548 C CA . HIS A 1 215 ? 40.680 48.514 83.435 1.00 50.17 215 HIS A CA 1
ATOM 1549 C C . HIS A 1 215 ? 41.903 49.422 83.489 1.00 50.46 215 HIS A C 1
ATOM 1550 O O . HIS A 1 215 ? 42.870 49.115 84.181 1.00 50.73 215 HIS A O 1
ATOM 1557 N N . MET A 1 216 ? 41.844 50.553 82.792 1.00 50.87 216 MET A N 1
ATOM 1558 C CA . MET A 1 216 ? 42.916 51.556 82.850 1.00 51.19 216 MET A CA 1
ATOM 1559 C C . MET A 1 216 ? 43.317 51.896 84.289 1.00 51.27 216 MET A C 1
ATOM 1560 O O . MET A 1 216 ? 44.499 51.896 84.615 1.00 51.46 216 MET A O 1
ATOM 1565 N N . LEU A 1 217 ? 42.329 52.153 85.142 1.00 51.48 217 LEU A N 1
ATOM 1566 C CA . LEU A 1 217 ? 42.569 52.474 86.547 1.00 51.73 217 LEU A CA 1
ATOM 1567 C C . LEU A 1 217 ? 43.160 51.316 87.339 1.00 52.01 217 LEU A C 1
ATOM 1568 O O . LEU A 1 217 ? 44.063 51.515 88.159 1.00 52.14 217 LEU A O 1
ATOM 1573 N N . ASP A 1 218 ? 42.642 50.113 87.100 1.00 52.27 218 ASP A N 1
ATOM 1574 C CA . ASP A 1 218 ? 43.052 48.929 87.851 1.00 52.51 218 ASP A CA 1
ATOM 1575 C C . ASP A 1 218 ? 44.534 48.648 87.693 1.00 52.58 218 ASP A C 1
ATOM 1576 O O . ASP A 1 218 ? 45.234 48.410 88.681 1.00 52.57 218 ASP A O 1
ATOM 1581 N N . ASP A 1 219 ? 44.998 48.693 86.444 1.00 52.71 219 ASP A N 1
ATOM 1582 C CA . ASP A 1 219 ? 46.403 48.480 86.092 1.00 52.84 219 ASP A CA 1
ATOM 1583 C C . ASP A 1 219 ? 47.315 49.451 86.817 1.00 52.74 219 ASP A C 1
ATOM 1584 O O . ASP A 1 219 ? 48.414 49.092 87.239 1.00 52.84 219 ASP A O 1
ATOM 1589 N N . GLN A 1 220 ? 46.846 50.682 86.961 1.00 52.62 220 GLN A N 1
ATOM 1590 C CA . GLN A 1 220 ? 47.626 51.711 87.602 1.00 52.62 220 GLN A CA 1
ATOM 1591 C C . GLN A 1 220 ? 47.295 51.772 89.087 1.00 52.36 220 GLN A C 1
ATOM 1592 O O . GLN A 1 220 ? 47.685 52.713 89.781 1.00 52.25 220 GLN A O 1
ATOM 1598 N N . ASN A 1 221 ? 46.597 50.744 89.567 1.00 52.14 221 ASN A N 1
ATOM 1599 C CA . ASN A 1 221 ? 46.101 50.697 90.941 1.00 52.11 221 ASN A CA 1
ATOM 1600 C C . ASN A 1 221 ? 45.498 52.020 91.395 1.00 51.74 221 ASN A C 1
ATOM 1601 O O . ASN A 1 221 ? 46.048 52.715 92.253 1.00 51.89 221 ASN A O 1
ATOM 1606 N N . TYR A 1 222 ? 44.376 52.372 90.781 1.00 51.05 222 TYR A N 1
ATOM 1607 C CA . TYR A 1 222 ? 43.673 53.594 91.109 1.00 50.53 222 TYR A CA 1
ATOM 1608 C C . TYR A 1 222 ? 42.219 53.254 91.371 1.00 50.22 222 TYR A C 1
ATOM 1609 O O . TYR A 1 222 ? 41.553 52.658 90.522 1.00 50.49 222 TYR A O 1
ATOM 1618 N N . GLN A 1 223 ? 41.734 53.623 92.552 1.00 49.53 223 GLN A N 1
ATOM 1619 C CA . GLN A 1 223 ? 40.335 53.422 92.907 1.00 48.69 223 GLN A CA 1
ATOM 1620 C C . GLN A 1 223 ? 39.561 54.736 92.753 1.00 47.99 223 GLN A C 1
ATOM 1621 O O . GLN A 1 223 ? 40.141 55.817 92.825 1.00 47.83 223 GLN A O 1
ATOM 1623 N N . MET A 1 224 ? 38.254 54.629 92.534 1.00 47.21 224 MET A N 1
ATOM 1624 C CA . MET A 1 224 ? 37.385 55.787 92.335 1.00 46.43 224 MET A CA 1
ATOM 1625 C C . MET A 1 224 ? 36.397 55.910 93.491 1.00 45.87 224 MET A C 1
ATOM 1626 O O . MET A 1 224 ? 35.896 54.907 93.985 1.00 45.82 224 MET A O 1
ATOM 1631 N N . THR A 1 225 ? 36.114 57.128 93.936 1.00 45.36 225 THR A N 1
ATOM 1632 C CA . THR A 1 225 ? 35.015 57.325 94.885 1.00 44.93 225 THR A CA 1
ATOM 1633 C C . THR A 1 225 ? 33.712 57.181 94.103 1.00 44.72 225 THR A C 1
ATOM 1634 O O . THR A 1 225 ? 33.707 57.366 92.886 1.00 44.84 225 THR A O 1
ATOM 1638 N N . PRO A 1 226 ? 32.607 56.833 94.783 1.00 44.47 226 PRO A N 1
ATOM 1639 C CA . PRO A 1 226 ? 31.337 56.718 94.052 1.00 44.24 226 PRO A CA 1
ATOM 1640 C C . PRO A 1 226 ? 30.922 58.012 93.342 1.00 43.83 226 PRO A C 1
ATOM 1641 O O . PRO A 1 226 ? 30.272 57.960 92.294 1.00 43.98 226 PRO A O 1
ATOM 1645 N N . GLU A 1 227 ? 31.304 59.155 93.901 1.00 43.21 227 GLU A N 1
ATOM 1646 C CA . GLU A 1 227 ? 30.963 60.437 93.304 1.00 42.90 227 GLU A CA 1
ATOM 1647 C C . GLU A 1 227 ? 31.819 60.648 92.063 1.00 42.77 227 GLU A C 1
ATOM 1648 O O . GLU A 1 227 ? 31.385 61.282 91.096 1.00 42.66 227 GLU A O 1
ATOM 1654 N N . ALA A 1 228 ? 33.035 60.103 92.102 1.00 42.57 228 ALA A N 1
ATOM 1655 C CA . ALA A 1 228 ? 33.920 60.073 90.938 1.00 42.32 228 ALA A CA 1
ATOM 1656 C C . ALA A 1 228 ? 33.429 59.082 89.873 1.00 42.20 228 ALA A C 1
ATOM 1657 O O . ALA A 1 228 ? 33.573 59.332 88.675 1.00 42.23 228 ALA A O 1
ATOM 1659 N N . GLU A 1 229 ? 32.851 57.962 90.311 1.00 42.09 229 GLU A N 1
ATOM 1660 C CA . GLU A 1 229 ? 32.205 57.018 89.394 1.00 41.88 229 GLU A CA 1
ATOM 1661 C C . GLU A 1 229 ? 31.029 57.687 88.684 1.00 41.43 229 GLU A C 1
ATOM 1662 O O . GLU A 1 229 ? 30.861 57.539 87.478 1.00 41.37 229 GLU A O 1
ATOM 1668 N N . THR A 1 230 ? 30.226 58.427 89.442 1.00 41.01 230 THR A N 1
ATOM 1669 C CA . THR A 1 230 ? 29.145 59.227 88.877 1.00 40.60 230 THR A CA 1
ATOM 1670 C C . THR A 1 230 ? 29.714 60.196 87.830 1.00 40.46 230 THR A C 1
ATOM 1671 O O . THR A 1 230 ? 29.479 60.030 86.635 1.00 40.49 230 THR A O 1
ATOM 1675 N N . ALA A 1 231 ? 30.484 61.180 88.292 1.00 40.24 231 ALA A N 1
ATOM 1676 C CA . ALA A 1 231 ? 31.166 62.151 87.433 1.00 39.84 231 ALA A CA 1
ATOM 1677 C C . ALA A 1 231 ? 31.720 61.559 86.139 1.00 39.58 231 ALA A C 1
ATOM 1678 O O . ALA A 1 231 ? 31.438 62.087 85.063 1.00 39.67 231 ALA A O 1
ATOM 1680 N N . LEU A 1 232 ? 32.504 60.482 86.239 1.00 39.07 232 LEU A N 1
ATOM 1681 C CA . LEU A 1 232 ? 33.092 59.849 85.055 1.00 38.79 232 LEU A CA 1
ATOM 1682 C C . LEU A 1 232 ? 32.006 59.482 84.047 1.00 38.68 232 LEU A C 1
ATOM 1683 O O . LEU A 1 232 ? 32.098 59.841 82.871 1.00 38.80 232 LEU A O 1
ATOM 1688 N N . ARG A 1 233 ? 30.978 58.771 84.512 1.00 38.22 233 ARG A N 1
ATOM 1689 C CA . ARG A 1 233 ? 29.873 58.383 83.648 1.00 37.75 233 ARG A CA 1
ATOM 1690 C C . ARG A 1 233 ? 29.297 59.614 82.957 1.00 37.63 233 ARG A C 1
ATOM 1691 O O . ARG A 1 233 ? 29.254 59.669 81.729 1.00 37.73 233 ARG A O 1
ATOM 1699 N N . ALA A 1 234 ? 28.912 60.616 83.743 1.00 37.49 234 ALA A N 1
ATOM 1700 C CA . ALA A 1 234 ? 28.462 61.897 83.203 1.00 37.54 234 ALA A CA 1
ATOM 1701 C C . ALA A 1 234 ? 29.413 62.410 82.130 1.00 37.73 234 ALA A C 1
ATOM 1702 O O . ALA A 1 234 ? 28.978 62.751 81.024 1.00 37.85 234 ALA A O 1
ATOM 1704 N N . TYR A 1 235 ? 30.707 62.443 82.471 1.00 37.82 235 TYR A N 1
ATOM 1705 C CA . TYR A 1 235 ? 31.773 62.910 81.580 1.00 37.55 235 TYR A CA 1
ATOM 1706 C C . TYR A 1 235 ? 31.734 62.194 80.234 1.00 37.50 235 TYR A C 1
ATOM 1707 O O . TYR A 1 235 ? 31.668 62.840 79.188 1.00 37.33 235 TYR A O 1
ATOM 1716 N N . ILE A 1 236 ? 31.768 60.863 80.272 1.00 37.52 236 ILE A N 1
ATOM 1717 C CA . ILE A 1 236 ? 31.734 60.055 79.057 1.00 37.70 236 ILE A CA 1
ATOM 1718 C C . ILE A 1 236 ? 30.569 60.489 78.165 1.00 38.14 236 ILE A C 1
ATOM 1719 O O . ILE A 1 236 ? 30.757 60.731 76.969 1.00 38.00 236 ILE A O 1
ATOM 1724 N N . GLY A 1 237 ? 29.383 60.616 78.766 1.00 38.53 237 GLY A N 1
ATOM 1725 C CA . GLY A 1 237 ? 28.170 61.013 78.051 1.00 39.03 237 GLY A CA 1
ATOM 1726 C C . GLY A 1 237 ? 28.288 62.360 77.360 1.00 39.50 237 GLY A C 1
ATOM 1727 O O . GLY A 1 237 ? 27.795 62.544 76.244 1.00 39.50 237 GLY A O 1
ATOM 1728 N N . LEU A 1 238 ? 28.950 63.303 78.021 1.00 39.85 238 LEU A N 1
ATOM 1729 C CA . LEU A 1 238 ? 29.124 64.638 77.474 1.00 40.19 238 LEU A CA 1
ATOM 1730 C C . LEU A 1 238 ? 30.230 64.665 76.430 1.00 40.59 238 LEU A C 1
ATOM 1731 O O . LEU A 1 238 ? 30.035 65.173 75.321 1.00 40.69 238 LEU A O 1
ATOM 1736 N N . ARG A 1 239 ? 31.381 64.102 76.794 1.00 41.05 239 ARG A N 1
ATOM 1737 C CA . ARG A 1 239 ? 32.558 64.051 75.924 1.00 41.36 239 ARG A CA 1
ATOM 1738 C C . ARG A 1 239 ? 32.244 63.417 74.574 1.00 41.28 239 ARG A C 1
ATOM 1739 O O . ARG A 1 239 ? 32.731 63.883 73.548 1.00 41.19 239 ARG A O 1
ATOM 1747 N N . ARG A 1 240 ? 31.408 62.380 74.582 1.00 41.52 240 ARG A N 1
ATOM 1748 C CA . ARG A 1 240 ? 31.103 61.616 73.368 1.00 41.82 240 ARG A CA 1
ATOM 1749 C C . ARG A 1 240 ? 30.285 62.382 72.327 1.00 41.98 240 ARG A C 1
ATOM 1750 O O . ARG A 1 240 ? 30.256 62.002 71.158 1.00 42.18 240 ARG A O 1
ATOM 1758 N N . ASN A 1 241 ? 29.626 63.456 72.747 1.00 42.28 241 ASN A N 1
ATOM 1759 C CA . ASN A 1 241 ? 28.883 64.300 71.815 1.00 42.43 241 ASN A CA 1
ATOM 1760 C C . ASN A 1 241 ? 29.609 65.604 71.533 1.00 42.43 241 ASN A C 1
ATOM 1761 O O . ASN A 1 241 ? 29.041 66.522 70.950 1.00 42.64 241 ASN A O 1
ATOM 1766 N N . GLN A 1 242 ? 30.871 65.667 71.949 1.00 42.60 242 GLN A N 1
ATOM 1767 C CA . GLN A 1 242 ? 31.735 66.827 71.717 1.00 42.57 242 GLN A CA 1
ATOM 1768 C C . GLN A 1 242 ? 32.739 66.569 70.587 1.00 42.58 242 GLN A C 1
ATOM 1769 O O . GLN A 1 242 ? 33.090 65.417 70.323 1.00 42.41 242 GLN A O 1
ATOM 1775 N N . PRO A 1 243 ? 33.206 67.645 69.919 1.00 42.72 243 PRO A N 1
ATOM 1776 C CA . PRO A 1 243 ? 33.993 67.521 68.691 1.00 42.69 243 PRO A CA 1
ATOM 1777 C C . PRO A 1 243 ? 35.261 66.688 68.842 1.00 42.73 243 PRO A C 1
ATOM 1778 O O . PRO A 1 243 ? 35.953 66.784 69.863 1.00 42.73 243 PRO A O 1
ATOM 1782 N N . HIS A 1 244 ? 35.547 65.881 67.819 1.00 42.77 244 HIS A N 1
ATOM 1783 C CA . HIS A 1 244 ? 36.775 65.084 67.740 1.00 42.87 244 HIS A CA 1
ATOM 1784 C C . HIS A 1 244 ? 36.854 64.092 68.889 1.00 42.75 244 HIS A C 1
ATOM 1785 O O . HIS A 1 244 ? 37.783 64.115 69.693 1.00 42.69 244 HIS A O 1
ATOM 1792 N N . PHE A 1 245 ? 35.848 63.231 68.964 1.00 42.72 245 PHE A N 1
ATOM 1793 C CA . PHE A 1 245 ? 35.800 62.213 69.995 1.00 42.67 245 PHE A CA 1
ATOM 1794 C C . PHE A 1 245 ? 36.721 61.051 69.638 1.00 42.84 245 PHE A C 1
ATOM 1795 O O . PHE A 1 245 ? 36.600 60.439 68.569 1.00 42.80 245 PHE A O 1
ATOM 1803 N N . ALA A 1 246 ? 37.646 60.754 70.540 1.00 42.83 246 ALA A N 1
ATOM 1804 C CA . ALA A 1 246 ? 38.630 59.723 70.284 1.00 42.86 246 ALA A CA 1
ATOM 1805 C C . ALA A 1 246 ? 38.445 58.521 71.205 1.00 42.85 246 ALA A C 1
ATOM 1806 O O . ALA A 1 246 ? 39.392 58.087 71.856 1.00 43.24 246 ALA A O 1
ATOM 1808 N N . ASN A 1 247 ? 37.224 57.999 71.264 1.00 42.67 247 ASN A N 1
ATOM 1809 C CA . ASN A 1 247 ? 36.900 56.799 72.047 1.00 42.63 247 ASN A CA 1
ATOM 1810 C C . ASN A 1 247 ? 37.793 56.493 73.258 1.00 42.54 247 ASN A C 1
ATOM 1811 O O . ASN A 1 247 ? 37.865 57.282 74.201 1.00 42.59 247 ASN A O 1
ATOM 1816 N N . ALA A 1 248 ? 38.473 55.349 73.215 1.00 42.53 248 ALA A N 1
ATOM 1817 C CA . ALA A 1 248 ? 39.341 54.891 74.300 1.00 42.48 248 ALA A CA 1
ATOM 1818 C C . ALA A 1 248 ? 40.513 55.831 74.571 1.00 42.45 248 ALA A C 1
ATOM 1819 O O . ALA A 1 248 ? 40.995 55.917 75.698 1.00 42.47 248 ALA A O 1
ATOM 1821 N N . ARG A 1 249 ? 40.962 56.526 73.531 1.00 42.51 249 ARG A N 1
ATOM 1822 C CA . ARG A 1 249 ? 42.066 57.471 73.631 1.00 42.74 249 ARG A CA 1
ATOM 1823 C C . ARG A 1 249 ? 41.682 58.660 74.501 1.00 42.60 249 ARG A C 1
ATOM 1824 O O . ARG A 1 249 ? 42.404 59.014 75.436 1.00 42.58 249 ARG A O 1
ATOM 1832 N N . SER A 1 250 ? 40.530 59.257 74.206 1.00 42.52 250 SER A N 1
ATOM 1833 C CA . SER A 1 250 ? 40.064 60.418 74.952 1.00 42.43 250 SER A CA 1
ATOM 1834 C C . SER A 1 250 ? 39.620 60.051 76.369 1.00 42.50 250 SER A C 1
ATOM 1835 O O . SER A 1 250 ? 39.429 60.938 77.204 1.00 42.70 250 SER A O 1
ATOM 1838 N N . ILE A 1 251 ? 39.473 58.749 76.635 1.00 42.41 251 ILE A N 1
ATOM 1839 C CA . ILE A 1 251 ? 39.262 58.247 78.004 1.00 42.38 251 ILE A CA 1
ATOM 1840 C C . ILE A 1 251 ? 40.569 58.210 78.794 1.00 42.22 251 ILE A C 1
ATOM 1841 O O . ILE A 1 251 ? 40.600 58.620 79.958 1.00 42.12 251 ILE A O 1
ATOM 1846 N N . ARG A 1 252 ? 41.634 57.709 78.158 1.00 42.10 252 ARG A N 1
ATOM 1847 C CA . ARG A 1 252 ? 42.975 57.711 78.751 1.00 41.88 252 ARG A CA 1
ATOM 1848 C C . ARG A 1 252 ? 43.402 59.144 79.035 1.00 41.83 252 ARG A C 1
ATOM 1849 O O . ARG A 1 252 ? 43.875 59.440 80.130 1.00 41.75 252 ARG A O 1
ATOM 1851 N N . ASN A 1 253 ? 43.195 60.027 78.057 1.00 41.77 253 ASN A N 1
ATOM 1852 C CA . ASN A 1 253 ? 43.467 61.454 78.215 1.00 41.86 253 ASN A CA 1
ATOM 1853 C C . ASN A 1 253 ? 42.686 62.087 79.354 1.00 41.79 253 ASN A C 1
ATOM 1854 O O . ASN A 1 253 ? 43.208 62.929 80.072 1.00 41.77 253 ASN A O 1
ATOM 1859 N N . ALA A 1 254 ? 41.431 61.680 79.508 1.00 41.93 254 ALA A N 1
ATOM 1860 C CA . ALA A 1 254 ? 40.577 62.216 80.560 1.00 42.20 254 ALA A CA 1
ATOM 1861 C C . ALA A 1 254 ? 41.033 61.721 81.916 1.00 42.33 254 ALA A C 1
ATOM 1862 O O . ALA A 1 254 ? 41.127 62.497 82.866 1.00 42.51 254 ALA A O 1
ATOM 1864 N N . LEU A 1 255 ? 41.308 60.425 82.002 1.00 42.49 255 LEU A N 1
ATOM 1865 C CA . LEU A 1 255 ? 41.846 59.850 83.217 1.00 42.77 255 LEU A CA 1
ATOM 1866 C C . LEU A 1 255 ? 43.218 60.447 83.490 1.00 43.08 255 LEU A C 1
ATOM 1867 O O . LEU A 1 255 ? 43.524 60.795 84.628 1.00 43.14 255 LEU A O 1
ATOM 1872 N N . ASP A 1 256 ? 44.029 60.586 82.441 1.00 43.34 256 ASP A N 1
ATOM 1873 C CA . ASP A 1 256 ? 45.325 61.252 82.554 1.00 43.64 256 ASP A CA 1
ATOM 1874 C C . ASP A 1 256 ? 45.178 62.612 83.213 1.00 43.59 256 ASP A C 1
ATOM 1875 O O . ASP A 1 256 ? 45.854 62.906 84.199 1.00 43.60 256 ASP A O 1
ATOM 1880 N N . ARG A 1 257 ? 44.275 63.427 82.674 1.00 43.60 257 ARG A N 1
ATOM 1881 C CA . ARG A 1 257 ? 44.010 64.757 83.216 1.00 43.72 257 ARG A CA 1
ATOM 1882 C C . ARG A 1 257 ? 43.440 64.733 84.633 1.00 43.81 257 ARG A C 1
ATOM 1883 O O . ARG A 1 257 ? 43.737 65.621 85.432 1.00 43.75 257 ARG A O 1
ATOM 1891 N N . ALA A 1 258 ? 42.644 63.712 84.940 1.00 43.94 258 ALA A N 1
ATOM 1892 C CA . ALA A 1 258 ? 42.127 63.520 86.290 1.00 44.23 258 ALA A CA 1
ATOM 1893 C C . ALA A 1 258 ? 43.244 63.113 87.251 1.00 44.42 258 ALA A C 1
ATOM 1894 O O . ALA A 1 258 ? 43.294 63.577 88.384 1.00 44.15 258 ALA A O 1
ATOM 1896 N N . ARG A 1 259 ? 44.143 62.254 86.780 1.00 44.97 259 ARG A N 1
ATOM 1897 C CA . ARG A 1 259 ? 45.317 61.840 87.548 1.00 45.51 259 ARG A CA 1
ATOM 1898 C C . ARG A 1 259 ? 46.225 63.023 87.902 1.00 45.76 259 ARG A C 1
ATOM 1899 O O . ARG A 1 259 ? 46.835 63.041 88.973 1.00 45.98 259 ARG A O 1
ATOM 1907 N N . LEU A 1 260 ? 46.305 64.005 87.005 1.00 46.10 260 LEU A N 1
ATOM 1908 C CA . LEU A 1 260 ? 47.136 65.190 87.217 1.00 46.31 260 LEU A CA 1
ATOM 1909 C C . LEU A 1 260 ? 46.521 66.103 88.256 1.00 46.63 260 LEU A C 1
ATOM 1910 O O . LEU A 1 260 ? 47.220 66.619 89.127 1.00 46.73 260 LEU A O 1
ATOM 1915 N N . ARG A 1 261 ? 45.212 66.304 88.145 1.00 47.05 261 ARG A N 1
ATOM 1916 C CA . ARG A 1 261 ? 44.475 67.155 89.069 1.00 47.38 261 ARG A CA 1
ATOM 1917 C C . ARG A 1 261 ? 44.531 66.556 90.465 1.00 47.65 261 ARG A C 1
ATOM 1918 O O . ARG A 1 261 ? 44.864 67.247 91.428 1.00 47.84 261 ARG A O 1
ATOM 1926 N N . GLN A 1 262 ? 44.236 65.260 90.550 1.00 47.98 262 GLN A N 1
ATOM 1927 C CA . GLN A 1 262 ? 44.265 64.509 91.804 1.00 48.31 262 GLN A CA 1
ATOM 1928 C C . GLN A 1 262 ? 45.606 64.653 92.512 1.00 48.68 262 GLN A C 1
ATOM 1929 O O . GLN A 1 262 ? 45.649 64.911 93.715 1.00 48.67 262 GLN A O 1
ATOM 1935 N N . ALA A 1 263 ? 46.690 64.497 91.753 1.00 49.18 263 ALA A N 1
ATOM 1936 C CA . ALA A 1 263 ? 48.043 64.691 92.266 1.00 49.76 263 ALA A CA 1
ATOM 1937 C C . ALA A 1 263 ? 48.264 66.103 92.794 1.00 50.24 263 ALA A C 1
ATOM 1938 O O . ALA A 1 263 ? 48.868 66.279 93.847 1.00 50.48 263 ALA A O 1
ATOM 1940 N N . ASN A 1 264 ? 47.777 67.103 92.067 1.00 50.81 264 ASN A N 1
ATOM 1941 C CA . ASN A 1 264 ? 47.895 68.490 92.506 1.00 51.54 264 ASN A CA 1
ATOM 1942 C C . ASN A 1 264 ? 47.014 68.828 93.700 1.00 51.91 264 ASN A C 1
ATOM 1943 O O . ASN A 1 264 ? 47.387 69.650 94.533 1.00 52.02 264 ASN A O 1
ATOM 1948 N N . ARG A 1 265 ? 45.849 68.190 93.771 1.00 52.34 265 ARG A N 1
ATOM 1949 C CA . ARG A 1 265 ? 44.923 68.363 94.884 1.00 52.76 265 ARG A CA 1
ATOM 1950 C C . ARG A 1 265 ? 45.613 67.978 96.198 1.00 53.30 265 ARG A C 1
ATOM 1951 O O . ARG A 1 265 ? 45.768 68.809 97.094 1.00 53.15 265 ARG A O 1
ATOM 1959 N N . LEU A 1 266 ? 46.049 66.723 96.282 1.00 54.07 266 LEU A N 1
ATOM 1960 C CA . LEU A 1 266 ? 46.722 66.190 97.465 1.00 54.86 266 LEU A CA 1
ATOM 1961 C C . LEU A 1 266 ? 47.908 67.046 97.871 1.00 55.47 266 LEU A C 1
ATOM 1962 O O . LEU A 1 266 ? 47.892 67.668 98.934 1.00 55.54 266 LEU A O 1
ATOM 1967 N N . PHE A 1 267 ? 48.921 67.073 97.003 1.00 56.31 267 PHE A N 1
ATOM 1968 C CA . PHE A 1 267 ? 50.155 67.839 97.196 1.00 57.18 267 PHE A CA 1
ATOM 1969 C C . PHE A 1 267 ? 49.929 69.270 97.710 1.00 57.64 267 PHE A C 1
ATOM 1970 O O . PHE A 1 267 ? 50.726 69.786 98.494 1.00 57.68 267 PHE A O 1
ATOM 1978 N N . THR A 1 268 ? 48.836 69.891 97.276 1.00 58.19 268 THR A N 1
ATOM 1979 C CA . THR A 1 268 ? 48.474 71.234 97.723 1.00 58.76 268 THR A CA 1
ATOM 1980 C C . THR A 1 268 ? 47.839 71.266 99.123 1.00 59.00 268 THR A C 1
ATOM 1981 O O . THR A 1 268 ? 48.043 72.223 99.873 1.00 59.16 268 THR A O 1
ATOM 1985 N N . ALA A 1 269 ? 47.089 70.222 99.476 1.00 59.33 269 ALA A N 1
ATOM 1986 C CA . ALA A 1 269 ? 46.421 70.149 100.783 1.00 59.53 269 ALA A CA 1
ATOM 1987 C C . ALA A 1 269 ? 47.415 70.034 101.936 1.00 59.55 269 ALA A C 1
ATOM 1988 O O . ALA A 1 269 ? 47.412 70.863 102.849 1.00 59.58 269 ALA A O 1
ATOM 1990 N N . PRO A 1 273 ? 50.884 63.823 105.705 1.00 60.28 273 PRO A N 1
ATOM 1991 C CA . PRO A 1 273 ? 51.110 62.403 105.423 1.00 60.13 273 PRO A CA 1
ATOM 1992 C C . PRO A 1 273 ? 49.847 61.717 104.912 1.00 59.82 273 PRO A C 1
ATOM 1993 O O . PRO A 1 273 ? 48.737 62.022 105.368 1.00 59.84 273 PRO A O 1
ATOM 1997 N N . LEU A 1 274 ? 50.029 60.800 103.966 1.00 59.36 274 LEU A N 1
ATOM 1998 C CA . LEU A 1 274 ? 48.915 60.174 103.270 1.00 58.90 274 LEU A CA 1
ATOM 1999 C C . LEU A 1 274 ? 49.212 58.707 102.960 1.00 58.62 274 LEU A C 1
ATOM 2000 O O . LEU A 1 274 ? 50.286 58.369 102.459 1.00 58.52 274 LEU A O 1
ATOM 2005 N N . ASP A 1 275 ? 48.259 57.839 103.280 1.00 58.31 275 ASP A N 1
ATOM 2006 C CA . ASP A 1 275 ? 48.407 56.404 103.037 1.00 58.09 275 ASP A CA 1
ATOM 2007 C C . ASP A 1 275 ? 48.146 56.043 101.575 1.00 57.62 275 ASP A C 1
ATOM 2008 O O . ASP A 1 275 ? 47.770 56.905 100.775 1.00 57.66 275 ASP A O 1
ATOM 2013 N N . ALA A 1 276 ? 48.355 54.769 101.237 1.00 57.01 276 ALA A N 1
ATOM 2014 C CA . ALA A 1 276 ? 48.174 54.270 99.872 1.00 56.42 276 ALA A CA 1
ATOM 2015 C C . ALA A 1 276 ? 46.764 54.520 99.338 1.00 56.14 276 ALA A C 1
ATOM 2016 O O . ALA A 1 276 ? 46.594 54.789 98.146 1.00 56.09 276 ALA A O 1
ATOM 2018 N N . ARG A 1 277 ? 45.761 54.440 100.215 1.00 55.67 277 ARG A N 1
ATOM 2019 C CA . ARG A 1 277 ? 44.369 54.693 99.813 1.00 55.04 277 ARG A CA 1
ATOM 2020 C C . ARG A 1 277 ? 44.160 56.142 99.375 1.00 54.50 277 ARG A C 1
ATOM 2021 O O . ARG A 1 277 ? 43.528 56.393 98.347 1.00 54.35 277 ARG A O 1
ATOM 2023 N N . ALA A 1 278 ? 44.704 57.088 100.142 1.00 53.75 278 ALA A N 1
ATOM 2024 C CA . ALA A 1 278 ? 44.576 58.509 99.804 1.00 53.16 278 ALA A CA 1
ATOM 2025 C C . ALA A 1 278 ? 45.285 58.851 98.498 1.00 52.67 278 ALA A C 1
ATOM 2026 O O . ALA A 1 278 ? 44.849 59.737 97.762 1.00 52.53 278 ALA A O 1
ATOM 2028 N N . LEU A 1 279 ? 46.372 58.136 98.217 1.00 52.01 279 LEU A N 1
ATOM 2029 C CA . LEU A 1 279 ? 47.159 58.366 97.011 1.00 51.43 279 LEU A CA 1
ATOM 2030 C C . LEU A 1 279 ? 46.488 57.811 95.763 1.00 50.78 279 LEU A C 1
ATOM 2031 O O . LEU A 1 279 ? 46.474 58.463 94.728 1.00 50.82 279 LEU A O 1
ATOM 2036 N N . SER A 1 280 ? 45.927 56.613 95.872 1.00 50.12 280 SER A N 1
ATOM 2037 C CA . SER A 1 280 ? 45.322 55.920 94.736 1.00 49.49 280 SER A CA 1
ATOM 2038 C C . SER A 1 280 ? 43.889 56.363 94.437 1.00 48.99 280 SER A C 1
ATOM 2039 O O . SER A 1 280 ? 43.323 55.987 93.412 1.00 48.85 280 SER A O 1
ATOM 2042 N N . THR A 1 281 ? 43.299 57.144 95.335 1.00 48.32 281 THR A N 1
ATOM 2043 C CA . THR A 1 281 ? 41.903 57.527 95.195 1.00 47.93 281 THR A CA 1
ATOM 2044 C C . THR A 1 281 ? 41.730 58.763 94.328 1.00 47.70 281 THR A C 1
ATOM 2045 O O . THR A 1 281 ? 42.467 59.737 94.455 1.00 47.95 281 THR A O 1
ATOM 2049 N N . ILE A 1 282 ? 40.743 58.707 93.441 1.00 47.30 282 ILE A N 1
ATOM 2050 C CA . ILE A 1 282 ? 40.378 59.849 92.619 1.00 46.69 282 ILE A CA 1
ATOM 2051 C C . ILE A 1 282 ? 39.021 60.396 93.064 1.00 46.42 282 ILE A C 1
ATOM 2052 O O . ILE A 1 282 ? 38.009 59.703 93.018 1.00 46.14 282 ILE A O 1
ATOM 2057 N N . ALA A 1 283 ? 39.034 61.637 93.532 1.00 46.23 283 ALA A N 1
ATOM 2058 C CA . ALA A 1 283 ? 37.844 62.287 94.039 1.00 46.12 283 ALA A CA 1
ATOM 2059 C C . ALA A 1 283 ? 37.077 62.955 92.913 1.00 46.30 283 ALA A C 1
ATOM 2060 O O . ALA A 1 283 ? 37.614 63.200 91.830 1.00 46.21 283 ALA A O 1
ATOM 2062 N N . GLU A 1 284 ? 35.812 63.240 93.196 1.00 46.50 284 GLU A N 1
ATOM 2063 C CA . GLU A 1 284 ? 34.885 63.849 92.260 1.00 46.80 284 GLU A CA 1
ATOM 2064 C C . GLU A 1 284 ? 35.456 65.115 91.615 1.00 47.08 284 GLU A C 1
ATOM 2065 O O . GLU A 1 284 ? 35.381 65.277 90.395 1.00 47.18 284 GLU A O 1
ATOM 2071 N N . GLU A 1 285 ? 36.036 65.990 92.439 1.00 47.42 285 GLU A N 1
ATOM 2072 C CA . GLU A 1 285 ? 36.611 67.267 91.996 1.00 47.75 285 GLU A CA 1
ATOM 2073 C C . GLU A 1 285 ? 37.564 67.102 90.823 1.00 47.82 285 GLU A C 1
ATOM 2074 O O . GLU A 1 285 ? 37.549 67.898 89.889 1.00 47.85 285 GLU A O 1
ATOM 2080 N N . ASP A 1 286 ? 38.386 66.057 90.888 1.00 47.97 286 ASP A N 1
ATOM 2081 C CA . ASP A 1 286 ? 39.414 65.790 89.889 1.00 47.92 286 ASP A CA 1
ATOM 2082 C C . ASP A 1 286 ? 38.836 65.566 88.503 1.00 48.02 286 ASP A C 1
ATOM 2083 O O . ASP A 1 286 ? 39.474 65.909 87.505 1.00 48.31 286 ASP A O 1
ATOM 2088 N N . ILE A 1 287 ? 37.641 64.983 88.444 1.00 47.95 287 ILE A N 1
ATOM 2089 C CA . ILE A 1 287 ? 36.954 64.788 87.171 1.00 48.03 287 ILE A CA 1
ATOM 2090 C C . ILE A 1 287 ? 36.055 65.981 86.857 1.00 48.41 287 ILE A C 1
ATOM 2091 O O . ILE A 1 287 ? 36.104 66.516 85.751 1.00 48.53 287 ILE A O 1
ATOM 2096 N N . ARG A 1 288 ? 35.255 66.404 87.835 1.00 48.81 288 ARG A N 1
ATOM 2097 C CA . ARG A 1 288 ? 34.327 67.530 87.662 1.00 49.19 288 ARG A CA 1
ATOM 2098 C C . ARG A 1 288 ? 35.036 68.811 87.225 1.00 49.68 288 ARG A C 1
ATOM 2099 O O . ARG A 1 288 ? 34.430 69.657 86.565 1.00 49.95 288 ARG A O 1
ATOM 2107 N N . ALA A 1 289 ? 36.311 68.946 87.596 1.00 50.03 289 ALA A N 1
ATOM 2108 C CA . ALA A 1 289 ? 37.098 70.138 87.286 1.00 50.44 289 ALA A CA 1
ATOM 2109 C C . ALA A 1 289 ? 37.374 70.297 85.793 1.00 50.90 289 ALA A C 1
ATOM 2110 O O . ALA A 1 289 ? 37.818 71.363 85.356 1.00 50.97 289 ALA A O 1
ATOM 2112 N N . SER A 1 290 ? 37.110 69.242 85.021 1.00 51.46 290 SER A N 1
ATOM 2113 C CA . SER A 1 290 ? 37.274 69.268 83.567 1.00 52.10 290 SER A CA 1
ATOM 2114 C C . SER A 1 290 ? 36.372 70.305 82.902 1.00 52.78 290 SER A C 1
ATOM 2115 O O . SER A 1 290 ? 35.283 70.600 83.397 1.00 52.88 290 SER A O 1
ATOM 2118 N N . ARG A 1 291 ? 36.834 70.840 81.772 1.00 53.53 291 ARG A N 1
ATOM 2119 C CA . ARG A 1 291 ? 36.091 71.848 81.012 1.00 54.48 291 ARG A CA 1
ATOM 2120 C C . ARG A 1 291 ? 35.000 71.236 80.120 1.00 54.36 291 ARG A C 1
ATOM 2121 O O . ARG A 1 291 ? 34.267 71.953 79.442 1.00 54.38 291 ARG A O 1
ATOM 2129 N N . VAL A 1 292 ? 34.900 69.909 80.141 1.00 54.61 292 VAL A N 1
ATOM 2130 C CA . VAL A 1 292 ? 33.846 69.174 79.449 1.00 54.92 292 VAL A CA 1
ATOM 2131 C C . VAL A 1 292 ? 32.489 69.465 80.095 1.00 55.43 292 VAL A C 1
ATOM 2132 O O . VAL A 1 292 ? 31.440 69.377 79.441 1.00 55.42 292 VAL A O 1
ATOM 2136 N N . PHE A 1 293 ? 32.519 69.818 81.379 1.00 55.94 293 PHE A N 1
ATOM 2137 C CA . PHE A 1 293 ? 31.298 70.143 82.119 1.00 56.37 293 PHE A CA 1
ATOM 2138 C C . PHE A 1 293 ? 30.840 71.582 81.893 1.00 56.73 293 PHE A C 1
ATOM 2139 O O . PHE A 1 293 ? 29.644 71.867 81.951 1.00 56.97 293 PHE A O 1
ATOM 2147 N N . LYS A 1 294 ? 31.788 72.477 81.617 1.00 57.13 294 LYS A N 1
ATOM 2148 C CA . LYS A 1 294 ? 31.477 73.874 81.305 1.00 57.37 294 LYS A CA 1
ATOM 2149 C C . LYS A 1 294 ? 31.194 74.082 79.811 1.00 57.64 294 LYS A C 1
ATOM 2150 O O . LYS A 1 294 ? 31.060 75.215 79.352 1.00 57.78 294 LYS A O 1
ATOM 2152 N N . GLY A 1 295 ? 31.099 72.984 79.061 1.00 58.02 295 GLY A N 1
ATOM 2153 C CA . GLY A 1 295 ? 30.854 73.031 77.614 1.00 58.41 295 GLY A CA 1
ATOM 2154 C C . GLY A 1 295 ? 32.060 72.677 76.751 1.00 58.62 295 GLY A C 1
ATOM 2155 O O . GLY A 1 295 ? 31.994 71.765 75.925 1.00 58.50 295 GLY A O 1
ATOM 2156 N N . GLY A 1 296 ? 33.159 73.406 76.941 1.00 58.95 296 GLY A N 1
ATOM 2157 C CA . GLY A 1 296 ? 34.393 73.189 76.185 1.00 59.26 296 GLY A CA 1
ATOM 2158 C C . GLY A 1 296 ? 35.107 71.907 76.580 1.00 59.51 296 GLY A C 1
ATOM 2159 O O . GLY A 1 296 ? 36.057 71.480 75.914 1.00 59.68 296 GLY A O 1
ATOM 2160 N N . PRO B 1 8 ? 57.520 52.816 107.310 1.00 79.78 8 PRO B N 1
ATOM 2161 C CA . PRO B 1 8 ? 56.685 53.728 106.532 1.00 79.64 8 PRO B CA 1
ATOM 2162 C C . PRO B 1 8 ? 55.297 53.157 106.197 1.00 79.40 8 PRO B C 1
ATOM 2163 O O . PRO B 1 8 ? 55.176 51.985 105.821 1.00 79.36 8 PRO B O 1
ATOM 2167 N N . THR B 1 9 ? 54.272 54.000 106.343 1.00 79.10 9 THR B N 1
ATOM 2168 C CA . THR B 1 9 ? 52.861 53.618 106.153 1.00 78.61 9 THR B CA 1
ATOM 2169 C C . THR B 1 9 ? 52.083 54.684 105.365 1.00 78.26 9 THR B C 1
ATOM 2170 O O . THR B 1 9 ? 51.377 54.367 104.402 1.00 78.18 9 THR B O 1
ATOM 2174 N N . SER B 1 10 ? 52.202 55.934 105.810 1.00 77.77 10 SER B N 1
ATOM 2175 C CA . SER B 1 10 ? 51.792 57.103 105.042 1.00 77.24 10 SER B CA 1
ATOM 2176 C C . SER B 1 10 ? 53.058 57.721 104.448 1.00 76.90 10 SER B C 1
ATOM 2177 O O . SER B 1 10 ? 54.160 57.213 104.683 1.00 76.86 10 SER B O 1
ATOM 2179 N N . ILE B 1 11 ? 52.906 58.796 103.673 1.00 76.37 11 ILE B N 1
ATOM 2180 C CA . ILE B 1 11 ? 54.052 59.529 103.116 1.00 75.71 11 ILE B CA 1
ATOM 2181 C C . ILE B 1 11 ? 53.804 61.032 103.117 1.00 75.28 11 ILE B C 1
ATOM 2182 O O . ILE B 1 11 ? 52.784 61.502 102.604 1.00 75.29 11 ILE B O 1
ATOM 2187 N N . ASP B 1 12 ? 54.743 61.773 103.700 1.00 74.74 12 ASP B N 1
ATOM 2188 C CA . ASP B 1 12 ? 54.728 63.231 103.650 1.00 74.23 12 ASP B CA 1
ATOM 2189 C C . ASP B 1 12 ? 55.248 63.681 102.286 1.00 73.76 12 ASP B C 1
ATOM 2190 O O . ASP B 1 12 ? 56.414 63.456 101.946 1.00 73.68 12 ASP B O 1
ATOM 2195 N N . LEU B 1 13 ? 54.371 64.306 101.505 1.00 73.22 13 LEU B N 1
ATOM 2196 C CA . LEU B 1 13 ? 54.729 64.753 100.161 1.00 72.61 13 LEU B CA 1
ATOM 2197 C C . LEU B 1 13 ? 55.720 65.914 100.201 1.00 72.33 13 LEU B C 1
ATOM 2198 O O . LEU B 1 13 ? 56.728 65.890 99.492 1.00 72.30 13 LEU B O 1
ATOM 2203 N N . ARG B 1 14 ? 55.442 66.904 101.053 1.00 71.92 14 ARG B N 1
ATOM 2204 C CA . ARG B 1 14 ? 56.327 68.060 101.229 1.00 71.45 14 ARG B CA 1
ATOM 2205 C C . ARG B 1 14 ? 57.741 67.656 101.657 1.00 71.09 14 ARG B C 1
ATOM 2206 O O . ARG B 1 14 ? 58.706 68.351 101.347 1.00 71.10 14 ARG B O 1
ATOM 2214 N N . ALA B 1 15 ? 57.855 66.527 102.353 1.00 70.62 15 ALA B N 1
ATOM 2215 C CA . ALA B 1 15 ? 59.152 65.995 102.758 1.00 70.29 15 ALA B CA 1
ATOM 2216 C C . ALA B 1 15 ? 59.984 65.614 101.540 1.00 70.16 15 ALA B C 1
ATOM 2217 O O . ALA B 1 15 ? 61.179 65.913 101.478 1.00 70.25 15 ALA B O 1
ATOM 2219 N N . GLU B 1 16 ? 59.343 64.955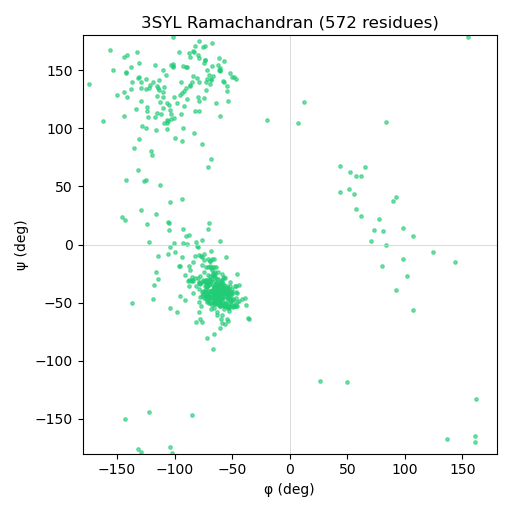 100.576 1.00 69.82 16 GLU B N 1
ATOM 2220 C CA . GLU B 1 16 ? 59.999 64.556 99.334 1.00 69.44 16 GLU B CA 1
ATOM 2221 C C . GLU B 1 16 ? 60.254 65.785 98.467 1.00 69.05 16 GLU B C 1
ATOM 2222 O O . GLU B 1 16 ? 61.331 65.947 97.904 1.00 69.05 16 GLU B O 1
ATOM 2228 N N . TYR B 1 17 ? 59.255 66.655 98.378 1.00 68.53 17 TYR B N 1
ATOM 2229 C CA . TYR B 1 17 ? 59.352 67.867 97.584 1.00 68.09 17 TYR B CA 1
ATOM 2230 C C . TYR B 1 17 ? 60.510 68.739 98.053 1.00 68.06 17 TYR B C 1
ATOM 2231 O O . TYR B 1 17 ? 61.227 69.314 97.235 1.00 68.26 17 TYR B O 1
ATOM 2240 N N . GLU B 1 18 ? 60.694 68.821 99.368 1.00 67.92 18 GLU B N 1
ATOM 2241 C CA . GLU B 1 18 ? 61.783 69.606 99.951 1.00 67.79 18 GLU B CA 1
ATOM 2242 C C . GLU B 1 18 ? 63.100 68.834 100.022 1.00 67.52 18 GLU B C 1
ATOM 2243 O O . GLU B 1 18 ? 64.177 69.432 99.985 1.00 67.45 18 GLU B O 1
ATOM 2249 N N . GLY B 1 19 ? 63.004 67.510 100.121 1.00 67.14 19 GLY B N 1
ATOM 2250 C CA . GLY B 1 19 ? 64.182 66.647 100.178 1.00 66.64 19 GLY B CA 1
ATOM 2251 C C . GLY B 1 19 ? 64.824 66.377 98.830 1.00 66.20 19 GLY B C 1
ATOM 2252 O O . GLY B 1 19 ? 66.032 66.146 98.750 1.00 66.24 19 GLY B O 1
ATOM 2253 N N . SER B 1 20 ? 64.016 66.408 97.772 1.00 65.73 20 SER B N 1
ATOM 2254 C CA . SER B 1 20 ? 64.478 66.087 96.424 1.00 65.15 20 SER B CA 1
ATOM 2255 C C . SER B 1 20 ? 65.310 67.207 95.819 1.00 64.91 20 SER B C 1
ATOM 2256 O O . SER B 1 20 ? 66.207 66.953 95.014 1.00 64.93 20 SER B O 1
ATOM 2258 N N . GLY B 1 21 ? 65.009 68.443 96.212 1.00 64.50 21 GLY B N 1
ATOM 2259 C CA . GLY B 1 21 ? 65.551 69.621 95.534 1.00 63.87 21 GLY B CA 1
ATOM 2260 C C . GLY B 1 21 ? 64.747 69.923 94.280 1.00 63.33 21 GLY B C 1
ATOM 2261 O O . GLY B 1 21 ? 65.156 70.728 93.439 1.00 63.11 21 GLY B O 1
ATOM 2262 N N . ALA B 1 22 ? 63.596 69.260 94.165 1.00 62.84 22 ALA B N 1
ATOM 2263 C CA . ALA B 1 22 ? 62.669 69.465 93.068 1.00 62.32 22 ALA B CA 1
ATOM 2264 C C . ALA B 1 22 ? 62.180 70.909 93.049 1.00 62.05 22 ALA B C 1
ATOM 2265 O O . ALA B 1 22 ? 62.021 71.490 91.976 1.00 62.00 22 ALA B O 1
ATOM 2267 N N . LYS B 1 23 ? 61.958 71.487 94.232 1.00 61.58 23 LYS B N 1
ATOM 2268 C CA . LYS B 1 23 ? 61.583 72.896 94.334 1.00 61.37 23 LYS B CA 1
ATOM 2269 C C . LYS B 1 23 ? 62.694 73.792 93.782 1.00 61.14 23 LYS B C 1
ATOM 2270 O O . LYS B 1 23 ? 62.416 74.781 93.095 1.00 61.20 23 LYS B O 1
ATOM 2276 N N . GLU B 1 24 ? 63.944 73.423 94.071 1.00 60.70 24 GLU B N 1
ATOM 2277 C CA . GLU B 1 24 ? 65.119 74.176 93.623 1.00 60.10 24 GLU B CA 1
ATOM 2278 C C . GLU B 1 24 ? 65.274 74.181 92.098 1.00 59.66 24 GLU B C 1
ATOM 2279 O O . GLU B 1 24 ? 65.881 75.092 91.540 1.00 59.79 24 GLU B O 1
ATOM 2281 N N . VAL B 1 25 ? 64.723 73.169 91.432 1.00 59.02 25 VAL B N 1
ATOM 2282 C CA . VAL B 1 25 ? 64.724 73.116 89.970 1.00 58.51 25 VAL B CA 1
ATOM 2283 C C . VAL B 1 25 ? 63.527 73.894 89.411 1.00 58.27 25 VAL B C 1
ATOM 2284 O O . VAL B 1 25 ? 63.611 74.477 88.329 1.00 58.26 25 VAL B O 1
ATOM 2288 N N . LEU B 1 26 ? 62.420 73.910 90.150 1.00 57.92 26 LEU B N 1
ATOM 2289 C CA . LEU B 1 26 ? 61.240 74.666 89.732 1.00 57.70 26 LEU B CA 1
ATOM 2290 C C . LEU B 1 26 ? 61.464 76.172 89.873 1.00 57.80 26 LEU B C 1
ATOM 2291 O O . LEU B 1 26 ? 60.979 76.958 89.053 1.00 57.70 26 LEU B O 1
ATOM 2296 N N . GLU B 1 27 ? 62.202 76.562 90.913 1.00 57.94 27 GLU B N 1
ATOM 2297 C CA . GLU B 1 27 ? 62.663 77.944 91.074 1.00 57.91 27 GLU B CA 1
ATOM 2298 C C . GLU B 1 27 ? 63.596 78.290 89.926 1.00 57.83 27 GLU B C 1
ATOM 2299 O O . GLU B 1 27 ? 63.439 79.326 89.281 1.00 57.81 27 GLU B O 1
ATOM 2305 N N . GLU B 1 28 ? 64.556 77.404 89.673 1.00 57.82 28 GLU B N 1
ATOM 2306 C CA . GLU B 1 28 ? 65.487 77.557 88.566 1.00 58.18 28 GLU B CA 1
ATOM 2307 C C . GLU B 1 28 ? 64.759 77.810 87.245 1.00 57.99 28 GLU B C 1
ATOM 2308 O O . GLU B 1 28 ? 65.266 78.529 86.388 1.00 58.11 28 GLU B O 1
ATOM 2314 N N . LEU B 1 29 ? 63.567 77.232 87.096 1.00 57.86 29 LEU B N 1
ATOM 2315 C CA . LEU B 1 29 ? 62.759 77.392 85.883 1.00 57.49 29 LEU B CA 1
ATOM 2316 C C . LEU B 1 29 ? 62.111 78.777 85.774 1.00 57.43 29 LEU B C 1
ATOM 2317 O O . LEU B 1 29 ? 62.118 79.379 84.700 1.00 57.25 29 LEU B O 1
ATOM 2322 N N . ASP B 1 30 ? 61.556 79.272 86.880 1.00 57.36 30 ASP B N 1
ATOM 2323 C CA . ASP B 1 30 ? 60.990 80.623 86.925 1.00 57.39 30 ASP B CA 1
ATOM 2324 C C . ASP B 1 30 ? 62.049 81.672 86.613 1.00 57.25 30 ASP B C 1
ATOM 2325 O O . ASP B 1 30 ? 61.810 82.591 85.826 1.00 57.49 30 ASP B O 1
ATOM 2330 N N . ARG B 1 31 ? 63.221 81.517 87.223 1.00 56.81 31 ARG B N 1
ATOM 2331 C CA . ARG B 1 31 ? 64.322 82.456 87.040 1.00 56.44 31 ARG B CA 1
ATOM 2332 C C . ARG B 1 31 ? 64.924 82.395 85.638 1.00 55.91 31 ARG B C 1
ATOM 2333 O O . ARG B 1 31 ? 65.377 83.413 85.120 1.00 55.92 31 ARG B O 1
ATOM 2341 N N . GLU B 1 32 ? 64.909 81.213 85.022 1.00 55.25 32 GLU B N 1
ATOM 2342 C CA . GLU B 1 32 ? 65.588 81.003 83.744 1.00 54.70 32 GLU B CA 1
ATOM 2343 C C . GLU B 1 32 ? 64.669 80.905 82.525 1.00 54.30 32 GLU B C 1
ATOM 2344 O O . GLU B 1 32 ? 65.073 80.392 81.476 1.00 54.49 32 GLU B O 1
ATOM 2350 N N . LEU B 1 33 ? 63.442 81.399 82.655 1.00 53.61 33 LEU B N 1
ATOM 2351 C CA . LEU B 1 33 ? 62.506 81.444 81.535 1.00 52.81 33 LEU B CA 1
ATOM 2352 C C . LEU B 1 33 ? 61.687 82.718 81.660 1.00 52.33 33 LEU B C 1
ATOM 2353 O O . LEU B 1 33 ? 60.879 82.840 82.586 1.00 52.33 33 LEU B O 1
ATOM 2358 N N . ILE B 1 34 ? 61.900 83.674 80.756 1.00 51.64 34 ILE B N 1
ATOM 2359 C CA . ILE B 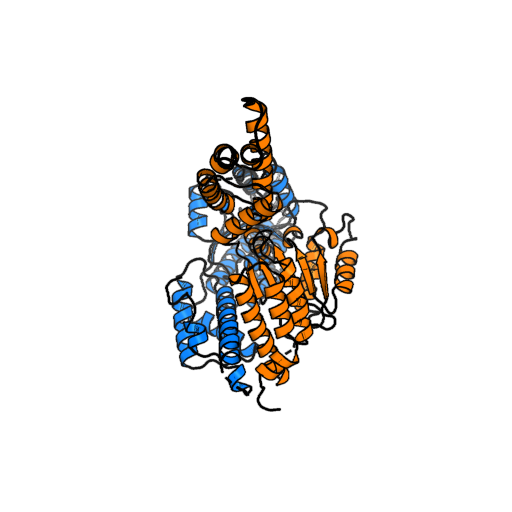1 34 ? 61.144 84.930 80.808 1.00 50.91 34 ILE B CA 1
ATOM 2360 C C . ILE B 1 34 ? 59.668 84.571 80.834 1.00 50.34 34 ILE B C 1
ATOM 2361 O O . ILE B 1 34 ? 59.181 83.846 79.962 1.00 50.15 34 ILE B O 1
ATOM 2363 N N . GLY B 1 35 ? 58.990 85.057 81.874 1.00 49.79 35 GLY B N 1
ATOM 2364 C CA . GLY B 1 35 ? 57.618 84.680 82.222 1.00 48.86 35 GLY B CA 1
ATOM 2365 C C . GLY B 1 35 ? 56.768 84.047 81.140 1.00 48.29 35 GLY B C 1
ATOM 2366 O O . GLY B 1 35 ? 56.358 84.710 80.188 1.00 48.33 35 GLY B O 1
ATOM 2367 N N . LEU B 1 36 ? 56.538 82.746 81.273 1.00 47.47 36 LEU B N 1
ATOM 2368 C CA . LEU B 1 36 ? 55.486 82.066 80.529 1.00 46.60 36 LEU B CA 1
ATOM 2369 C C . LEU B 1 36 ? 54.724 81.223 81.552 1.00 46.28 36 LEU B C 1
ATOM 2370 O O . LEU B 1 36 ? 54.712 79.988 81.492 1.00 46.08 36 LEU B O 1
ATOM 2375 N N . LYS B 1 37 ? 54.102 81.932 82.498 1.00 45.73 37 LYS B N 1
ATOM 2376 C CA . LYS B 1 37 ? 53.409 81.349 83.643 1.00 45.18 37 LYS B CA 1
ATOM 2377 C C . LYS B 1 37 ? 52.480 80.190 83.268 1.00 44.80 37 LYS B C 1
ATOM 2378 O O . LYS B 1 37 ? 52.507 79.152 83.941 1.00 44.68 37 LYS B O 1
ATOM 2384 N N . PRO B 1 38 ? 51.653 80.355 82.205 1.00 44.49 38 PRO B N 1
ATOM 2385 C CA . PRO B 1 38 ? 50.924 79.218 81.633 1.00 44.24 38 PRO B CA 1
ATOM 2386 C C . PRO B 1 38 ? 51.717 77.903 81.640 1.00 44.26 38 PRO B C 1
ATOM 2387 O O . PRO B 1 38 ? 51.319 76.955 82.323 1.00 44.29 38 PRO B O 1
ATOM 2391 N N . VAL B 1 39 ? 52.833 77.859 80.912 1.00 44.31 39 VAL B N 1
ATOM 2392 C CA . VAL B 1 39 ? 53.656 76.651 80.840 1.00 44.49 39 VAL B CA 1
ATOM 2393 C C . VAL B 1 39 ? 54.199 76.271 82.215 1.00 44.71 39 VAL B C 1
ATOM 2394 O O . VAL B 1 39 ? 54.035 75.136 82.656 1.00 44.81 39 VAL B O 1
ATOM 2398 N N . LYS B 1 40 ? 54.829 77.230 82.891 1.00 44.94 40 LYS B N 1
ATOM 2399 C CA . LYS B 1 40 ? 55.449 77.000 84.202 1.00 45.09 40 LYS B CA 1
ATOM 2400 C C . LYS B 1 40 ? 54.507 76.355 85.221 1.00 45.31 40 LYS B C 1
ATOM 2401 O O . LYS B 1 40 ? 54.943 75.542 86.035 1.00 45.21 40 LYS B O 1
ATOM 2407 N N . ASP B 1 41 ? 53.226 76.721 85.174 1.00 45.67 41 ASP B N 1
ATOM 2408 C CA . ASP B 1 41 ? 52.221 76.106 86.039 1.00 46.07 41 ASP B CA 1
ATOM 2409 C C . ASP B 1 41 ? 51.983 74.654 85.648 1.00 46.18 41 ASP B C 1
ATOM 2410 O O . ASP B 1 41 ? 51.842 73.790 86.514 1.00 46.18 41 ASP B O 1
ATOM 2415 N N . ARG B 1 42 ? 51.965 74.395 84.341 1.00 46.30 42 ARG B N 1
ATOM 2416 C CA . ARG B 1 42 ? 51.789 73.046 83.798 1.00 46.50 42 ARG B CA 1
ATOM 2417 C C . ARG B 1 42 ? 52.943 72.139 84.209 1.00 46.48 42 ARG B C 1
ATOM 2418 O O . ARG B 1 42 ? 52.749 70.942 84.433 1.00 46.59 42 ARG B O 1
ATOM 2426 N N . ILE B 1 43 ? 54.140 72.715 84.305 1.00 46.34 43 ILE B N 1
ATOM 2427 C CA . ILE B 1 43 ? 55.318 71.978 84.759 1.00 46.17 43 ILE B CA 1
ATOM 2428 C C . ILE B 1 43 ? 55.308 71.831 86.282 1.00 46.31 43 ILE B C 1
ATOM 2429 O O . ILE B 1 43 ? 55.753 70.809 86.816 1.00 46.14 43 ILE B O 1
ATOM 2434 N N . ARG B 1 44 ? 54.787 72.849 86.970 1.00 46.39 44 ARG B N 1
ATOM 2435 C CA . ARG B 1 44 ? 54.570 72.777 88.408 1.00 46.63 44 ARG B CA 1
ATOM 2436 C C . ARG B 1 44 ? 53.639 71.592 88.690 1.00 46.31 44 ARG B C 1
ATOM 2437 O O . ARG B 1 44 ? 53.905 70.773 89.572 1.00 46.32 44 ARG B O 1
ATOM 2445 N N . GLU B 1 45 ? 52.563 71.500 87.909 1.00 45.82 45 GLU B N 1
ATOM 2446 C CA . GLU B 1 45 ? 51.552 70.465 88.088 1.00 45.41 45 GLU B CA 1
ATOM 2447 C C . GLU B 1 45 ? 52.087 69.066 87.792 1.00 45.17 45 GLU B C 1
ATOM 2448 O O . GLU B 1 45 ? 51.847 68.127 88.556 1.00 45.15 45 GLU B O 1
ATOM 2454 N N . THR B 1 46 ? 52.809 68.929 86.685 1.00 44.74 46 THR B N 1
ATOM 2455 C CA . THR B 1 46 ? 53.429 67.653 86.337 1.00 44.53 46 THR B CA 1
ATOM 2456 C C . THR B 1 46 ? 54.408 67.219 87.426 1.00 44.64 46 THR B C 1
ATOM 2457 O O . THR B 1 46 ? 54.542 66.027 87.708 1.00 44.62 46 THR B O 1
ATOM 2461 N N . ALA B 1 47 ? 55.085 68.193 88.036 1.00 44.69 47 ALA B N 1
ATOM 2462 C CA . ALA B 1 47 ? 56.016 67.914 89.121 1.00 44.55 47 ALA B CA 1
ATOM 2463 C C . ALA B 1 47 ? 55.269 67.239 90.254 1.00 44.51 47 ALA B C 1
ATOM 2464 O O . ALA B 1 47 ? 55.732 66.232 90.788 1.00 44.55 47 ALA B O 1
ATOM 2466 N N . ALA B 1 48 ? 54.099 67.790 90.586 1.00 44.41 48 ALA B N 1
ATOM 2467 C CA . ALA B 1 48 ? 53.236 67.257 91.642 1.00 44.30 48 ALA B CA 1
ATOM 2468 C C . ALA B 1 48 ? 52.874 65.799 91.392 1.00 44.33 48 ALA B C 1
ATOM 2469 O O . ALA B 1 48 ? 53.039 64.963 92.280 1.00 44.33 48 ALA B O 1
ATOM 2471 N N . LEU B 1 49 ? 52.398 65.506 90.179 1.00 44.27 49 LEU B N 1
ATOM 2472 C CA . LEU B 1 49 ? 52.060 64.139 89.770 1.00 44.19 49 LEU B CA 1
ATOM 2473 C C . LEU B 1 49 ? 53.268 63.223 89.806 1.00 44.32 49 LEU B C 1
ATOM 2474 O O . LEU B 1 49 ? 53.186 62.110 90.325 1.00 44.49 49 LEU B O 1
ATOM 2479 N N . LEU B 1 50 ? 54.382 63.698 89.255 1.00 44.41 50 LEU B N 1
ATOM 2480 C CA . LEU B 1 50 ? 55.638 62.958 89.290 1.00 44.66 50 LEU B CA 1
ATOM 2481 C C . LEU B 1 50 ? 56.058 62.648 90.727 1.00 44.92 50 LEU B C 1
ATOM 2482 O O . LEU B 1 50 ? 56.600 61.579 91.014 1.00 44.65 50 LEU B O 1
ATOM 2487 N N . LEU B 1 51 ? 55.789 63.591 91.624 1.00 45.33 51 LEU B N 1
ATOM 2488 C CA . LEU B 1 51 ? 56.041 63.409 93.039 1.00 45.68 51 LEU B CA 1
ATOM 2489 C C . LEU B 1 51 ? 55.172 62.276 93.573 1.00 45.74 51 LEU B C 1
ATOM 2490 O O . LEU B 1 51 ? 55.691 61.288 94.102 1.00 45.78 51 LEU B O 1
ATOM 2495 N N . VAL B 1 52 ? 53.857 62.428 93.408 1.00 45.81 52 VAL B N 1
ATOM 2496 C CA . VAL B 1 52 ? 52.865 61.478 93.921 1.00 45.94 52 VAL B CA 1
ATOM 2497 C C . VAL B 1 52 ? 53.101 60.064 93.384 1.00 46.17 52 VAL B C 1
ATOM 2498 O O . VAL B 1 52 ? 53.261 59.127 94.165 1.00 46.10 52 VAL B O 1
ATOM 2502 N N . GLU B 1 53 ? 53.149 59.920 92.061 1.00 46.42 53 GLU B N 1
ATOM 2503 C CA . GLU B 1 53 ? 53.490 58.643 91.437 1.00 46.89 53 GLU B CA 1
ATOM 2504 C C . GLU B 1 53 ? 54.703 57.978 92.094 1.00 47.45 53 GLU B C 1
ATOM 2505 O O . GLU B 1 53 ? 54.689 56.770 92.312 1.00 47.75 53 GLU B O 1
ATOM 2507 N N . ARG B 1 54 ? 55.736 58.765 92.418 1.00 48.17 54 ARG B N 1
ATOM 2508 C CA . ARG B 1 54 ? 56.958 58.262 93.077 1.00 48.60 54 ARG B CA 1
ATOM 2509 C C . ARG B 1 54 ? 56.653 57.757 94.489 1.00 48.67 54 ARG B C 1
ATOM 2510 O O . ARG B 1 54 ? 57.061 56.650 94.868 1.00 48.54 54 ARG B O 1
ATOM 2518 N N . ALA B 1 55 ? 55.917 58.564 95.248 1.00 48.79 55 ALA B N 1
ATOM 2519 C CA . ALA B 1 55 ? 55.478 58.173 96.586 1.00 49.38 55 ALA B CA 1
ATOM 2520 C C . ALA B 1 55 ? 54.623 56.908 96.553 1.00 49.73 55 ALA B C 1
ATOM 2521 O O . ALA B 1 55 ? 54.629 56.120 97.499 1.00 49.70 55 ALA B O 1
ATOM 2523 N N . ARG B 1 56 ? 53.887 56.728 95.459 1.00 50.16 56 ARG B N 1
ATOM 2524 C CA . ARG B 1 56 ? 53.084 55.528 95.252 1.00 50.42 56 ARG B CA 1
ATOM 2525 C C . ARG B 1 56 ? 53.961 54.323 94.919 1.00 50.80 56 ARG B C 1
ATOM 2526 O O . ARG B 1 56 ? 53.710 53.213 95.403 1.00 50.75 56 ARG B O 1
ATOM 2534 N N . GLN B 1 57 ? 54.988 54.546 94.099 1.00 51.30 57 GLN B N 1
ATOM 2535 C CA . GLN B 1 57 ? 55.953 53.497 93.773 1.00 52.07 57 GLN B CA 1
ATOM 2536 C C . GLN B 1 57 ? 56.763 53.084 95.016 1.00 52.48 57 GLN B C 1
ATOM 2537 O O . GLN B 1 57 ? 57.218 51.940 95.119 1.00 52.44 57 GLN B O 1
ATOM 2539 N N . LYS B 1 58 ? 56.910 54.011 95.963 1.00 52.95 58 LYS B N 1
ATOM 2540 C CA . LYS B 1 58 ? 57.619 53.735 97.212 1.00 53.55 58 LYS B CA 1
ATOM 2541 C C . LYS B 1 58 ? 56.757 53.017 98.254 1.00 54.05 58 LYS B C 1
ATOM 2542 O O . LYS B 1 58 ? 57.214 52.761 99.366 1.00 54.28 58 LYS B O 1
ATOM 2544 N N . LEU B 1 59 ? 55.513 52.699 97.902 1.00 54.68 59 LEU B N 1
ATOM 2545 C CA . LEU B 1 59 ? 54.632 51.930 98.786 1.00 55.16 59 LEU B CA 1
ATOM 2546 C C . LEU B 1 59 ? 54.114 50.673 98.077 1.00 55.73 59 LEU B C 1
ATOM 2547 O O . LEU B 1 59 ? 53.124 50.066 98.501 1.00 55.95 59 LEU B O 1
ATOM 2552 N N . GLY B 1 60 ? 54.792 50.292 96.996 1.00 56.20 60 GLY B N 1
ATOM 2553 C CA . GLY B 1 60 ? 54.473 49.072 96.262 1.00 56.64 60 GLY B CA 1
ATOM 2554 C C . GLY B 1 60 ? 53.108 49.141 95.613 1.00 57.00 60 GLY B C 1
ATOM 2555 O O . GLY B 1 60 ? 52.193 48.424 96.012 1.00 57.02 60 GLY B O 1
ATOM 2556 N N . LEU B 1 61 ? 52.979 50.033 94.632 1.00 57.38 61 LEU B N 1
ATOM 2557 C CA . LEU B 1 61 ? 51.786 50.145 93.788 1.00 57.50 61 LEU B CA 1
ATOM 2558 C C . LEU B 1 61 ? 52.198 50.477 92.356 1.00 57.62 61 LEU B C 1
ATOM 2559 O O . LEU B 1 61 ? 51.413 50.329 91.420 1.00 57.82 61 LEU B O 1
ATOM 2564 N N . THR B 1 65 ? 58.259 49.972 87.933 1.00 57.04 65 THR B N 1
ATOM 2565 C CA . THR B 1 65 ? 58.310 50.676 86.650 1.00 57.05 65 THR B CA 1
ATOM 2566 C C . THR B 1 65 ? 57.174 51.701 86.504 1.00 56.88 65 THR B C 1
ATOM 2567 O O . THR B 1 65 ? 55.991 51.345 86.616 1.00 56.93 65 THR B O 1
ATOM 2569 N N . PRO B 1 66 ? 57.536 52.984 86.274 1.00 56.59 66 PRO B N 1
ATOM 2570 C CA . PRO B 1 66 ? 56.571 54.052 85.953 1.00 55.98 66 PRO B CA 1
ATOM 2571 C C . PRO B 1 66 ? 56.241 54.088 84.454 1.00 55.16 66 PRO B C 1
ATOM 2572 O O . PRO B 1 66 ? 56.204 53.039 83.812 1.00 55.28 66 PRO B O 1
ATOM 2576 N N . THR B 1 67 ? 55.986 55.279 83.918 1.00 54.14 67 THR B N 1
ATOM 2577 C CA . THR B 1 67 ? 55.745 55.485 82.481 1.00 53.04 67 THR B CA 1
ATOM 2578 C C . THR B 1 67 ? 55.919 56.972 82.159 1.00 51.97 67 THR B C 1
ATOM 2579 O O . THR B 1 67 ? 55.066 57.794 82.494 1.00 51.89 67 THR B O 1
ATOM 2583 N N . LEU B 1 68 ? 57.022 57.313 81.503 1.00 50.47 68 LEU B N 1
ATOM 2584 C CA . LEU B 1 68 ? 57.559 58.667 81.642 1.00 49.12 68 LEU B CA 1
ATOM 2585 C C . LEU B 1 68 ? 57.600 59.566 80.408 1.00 47.92 68 LEU B C 1
ATOM 2586 O O . LEU B 1 68 ? 57.633 60.788 80.542 1.00 47.78 68 LEU B O 1
ATOM 2591 N N . HIS B 1 69 ? 57.605 58.977 79.218 1.00 46.36 69 HIS B N 1
ATOM 2592 C CA . HIS B 1 69 ? 57.882 59.742 78.005 1.00 44.82 69 HIS B CA 1
ATOM 2593 C C . HIS B 1 69 ? 56.883 60.851 77.778 1.00 43.87 69 HIS B C 1
ATOM 2594 O O . HIS B 1 69 ? 55.728 60.760 78.189 1.00 43.98 69 HIS B O 1
ATOM 2601 N N . MET B 1 70 ? 57.345 61.915 77.143 1.00 42.52 70 MET B N 1
ATOM 2602 C CA . MET B 1 70 ? 56.506 63.081 76.965 1.00 41.18 70 MET B CA 1
ATOM 2603 C C . MET B 1 70 ? 56.678 63.748 75.615 1.00 40.06 70 MET B C 1
ATOM 2604 O O . MET B 1 70 ? 57.641 63.493 74.900 1.00 39.82 70 MET B O 1
ATOM 2609 N N . SER B 1 71 ? 55.703 64.579 75.270 1.00 38.96 71 SER B N 1
ATOM 2610 C CA . SER B 1 71 ? 55.731 65.333 74.036 1.00 37.95 71 SER B CA 1
ATOM 2611 C C . SER B 1 71 ? 55.581 66.821 74.324 1.00 37.30 71 SER B C 1
ATOM 2612 O O . SER B 1 71 ? 54.736 67.220 75.122 1.00 37.31 71 SER B O 1
ATOM 2615 N N . PHE B 1 72 ? 56.426 67.631 73.697 1.00 36.38 72 PHE B N 1
ATOM 2616 C CA . PHE B 1 72 ? 56.380 69.063 73.895 1.00 35.84 72 PHE B CA 1
ATOM 2617 C C . PHE B 1 72 ? 55.992 69.695 72.572 1.00 35.74 72 PHE B C 1
ATOM 2618 O O . PHE B 1 72 ? 56.765 69.642 71.606 1.00 35.81 72 PHE B O 1
ATOM 2626 N N . THR B 1 73 ? 54.802 70.293 72.518 1.00 35.24 73 THR B N 1
ATOM 2627 C CA . THR B 1 73 ? 54.320 70.890 71.269 1.00 34.85 73 THR B CA 1
ATOM 2628 C C . THR B 1 73 ? 54.076 72.387 71.369 1.00 34.65 73 THR B C 1
ATOM 2629 O O . THR B 1 73 ? 53.544 72.887 72.363 1.00 34.62 73 THR B O 1
ATOM 2633 N N . GLY B 1 74 ? 54.451 73.090 70.309 1.00 34.30 74 GLY B N 1
ATOM 2634 C CA . GLY B 1 74 ? 54.288 74.526 70.243 1.00 33.93 74 GLY B CA 1
ATOM 2635 C C . GLY B 1 74 ? 55.189 75.101 69.183 1.00 33.82 74 GLY B C 1
ATOM 2636 O O . GLY B 1 74 ? 55.794 74.357 68.395 1.00 33.83 74 GLY B O 1
ATOM 2637 N N . ASN B 1 75 ? 55.284 76.427 69.174 1.00 33.63 75 ASN B N 1
ATOM 2638 C CA . ASN B 1 75 ? 56.114 77.138 68.211 1.00 33.58 75 ASN B CA 1
ATOM 2639 C C . ASN B 1 75 ? 57.548 77.308 68.669 1.00 33.49 75 ASN B C 1
ATOM 2640 O O . ASN B 1 75 ? 57.847 77.128 69.845 1.00 33.39 75 ASN B O 1
ATOM 2645 N N . PRO B 1 76 ? 58.449 77.662 67.738 1.00 33.73 76 PRO B N 1
ATOM 2646 C CA . PRO B 1 76 ? 59.770 78.102 68.161 1.00 34.04 76 PRO B CA 1
ATOM 2647 C C . PRO B 1 76 ? 59.676 79.256 69.169 1.00 34.34 76 PRO B C 1
ATOM 2648 O O . PRO B 1 76 ? 58.920 80.211 68.961 1.00 34.42 76 PRO B O 1
ATOM 2652 N N . GLY B 1 77 ? 60.420 79.142 70.264 1.00 34.46 77 GLY B N 1
ATOM 2653 C CA . GLY B 1 77 ? 60.584 80.245 71.197 1.00 34.47 77 GLY B CA 1
ATOM 2654 C C . GLY B 1 77 ? 59.545 80.266 72.285 1.00 34.44 77 GLY B C 1
ATOM 2655 O O . GLY B 1 77 ? 59.096 81.337 72.690 1.00 34.82 77 GLY B O 1
ATOM 2656 N N . THR B 1 78 ? 59.168 79.088 72.767 1.00 34.33 78 THR B N 1
ATOM 2657 C CA . THR B 1 78 ? 58.151 78.983 73.810 1.00 34.31 78 THR B CA 1
ATOM 2658 C C . THR B 1 78 ? 58.682 78.270 75.039 1.00 34.36 78 THR B C 1
ATOM 2659 O O . THR B 1 78 ? 57.947 78.049 75.987 1.00 34.55 78 THR B O 1
ATOM 2663 N N . GLY B 1 79 ? 59.957 77.907 75.014 1.00 34.65 79 GLY B N 1
ATOM 2664 C CA . GLY B 1 79 ? 60.614 77.318 76.178 1.00 35.16 79 GLY B CA 1
ATOM 2665 C C . GLY B 1 79 ? 60.732 75.802 76.180 1.00 35.60 79 GLY B C 1
ATOM 2666 O O . GLY B 1 79 ? 61.036 75.215 77.216 1.00 35.57 79 GLY B O 1
ATOM 2667 N N . LYS B 1 80 ? 60.510 75.170 75.028 1.00 35.95 80 LYS B N 1
ATOM 2668 C CA . LYS B 1 80 ? 60.564 73.713 74.921 1.00 36.52 80 LYS B CA 1
ATOM 2669 C C . LYS B 1 80 ? 61.885 73.147 75.414 1.00 36.92 80 LYS B C 1
ATOM 2670 O O . LYS B 1 80 ? 61.902 72.258 76.264 1.00 37.13 80 LYS B O 1
ATOM 2676 N N . THR B 1 81 ? 62.988 73.666 74.882 1.00 37.35 81 THR B N 1
ATOM 2677 C CA . THR B 1 81 ? 64.320 73.171 75.228 1.00 37.74 81 THR B CA 1
ATOM 2678 C C . THR B 1 81 ? 64.666 73.486 76.682 1.00 37.95 81 THR B C 1
ATOM 2679 O O . THR B 1 81 ? 65.022 72.594 77.452 1.00 38.20 81 THR B O 1
ATOM 2683 N N . THR B 1 82 ? 64.530 74.747 77.067 1.00 38.12 82 THR B N 1
ATOM 2684 C CA . THR B 1 82 ? 64.882 75.145 78.423 1.00 38.47 82 THR B CA 1
ATOM 2685 C C . THR B 1 82 ? 63.993 74.517 79.517 1.00 38.78 82 THR B C 1
ATOM 2686 O O . THR B 1 82 ? 64.428 74.377 80.661 1.00 39.19 82 THR B O 1
ATOM 2690 N N . VAL B 1 83 ? 62.776 74.109 79.165 1.00 38.90 83 VAL B N 1
ATOM 2691 C CA . VAL B 1 83 ? 61.941 73.334 80.092 1.00 38.90 83 VAL B CA 1
ATOM 2692 C C . VAL B 1 83 ? 62.395 71.877 80.112 1.00 38.94 83 VAL B C 1
ATOM 2693 O O . VAL B 1 83 ? 62.399 71.233 81.163 1.00 39.03 83 VAL B O 1
ATOM 2697 N N . ALA B 1 84 ? 62.777 71.361 78.948 1.00 38.94 84 ALA B N 1
ATOM 2698 C CA . ALA B 1 84 ? 63.202 69.967 78.834 1.00 39.06 84 ALA B CA 1
ATOM 2699 C C . ALA B 1 84 ? 64.432 69.725 79.685 1.00 39.04 84 ALA B C 1
ATOM 2700 O O . ALA B 1 84 ? 64.565 68.675 80.311 1.00 39.06 84 ALA B O 1
ATOM 2702 N N . LEU B 1 85 ? 65.319 70.716 79.707 1.00 39.03 85 LEU B N 1
ATOM 2703 C CA . LEU B 1 85 ? 66.536 70.651 80.498 1.00 38.98 85 LEU B CA 1
ATOM 2704 C C . LEU B 1 85 ? 66.191 70.532 81.971 1.00 38.81 85 LEU B C 1
ATOM 2705 O O . LEU B 1 85 ? 66.764 69.716 82.683 1.00 38.77 85 LEU B O 1
ATOM 2710 N N . LYS B 1 86 ? 65.236 71.344 82.406 1.00 38.89 86 LYS B N 1
ATOM 2711 C CA . LYS B 1 86 ? 64.781 71.353 83.784 1.00 39.04 86 LYS B CA 1
ATOM 2712 C C . LYS B 1 86 ? 64.050 70.075 84.129 1.00 39.03 86 LYS B C 1
ATOM 2713 O O . LYS B 1 86 ? 64.099 69.628 85.270 1.00 39.19 86 LYS B O 1
ATOM 2719 N N . MET B 1 87 ? 63.376 69.492 83.141 1.00 38.98 87 MET B N 1
ATOM 2720 C CA . MET B 1 87 ? 62.703 68.218 83.331 1.00 39.03 87 MET B CA 1
ATOM 2721 C C . MET B 1 87 ? 63.706 67.149 83.714 1.00 38.80 87 MET B C 1
ATOM 2722 O O . MET B 1 87 ? 63.536 66.479 84.729 1.00 38.82 87 MET B O 1
ATOM 2727 N N . ALA B 1 88 ? 64.756 67.018 82.903 1.00 38.73 88 ALA B N 1
ATOM 2728 C CA . ALA B 1 88 ? 65.864 66.095 83.160 1.00 38.61 88 ALA B CA 1
ATOM 2729 C C . ALA B 1 88 ? 66.383 66.273 84.580 1.00 38.55 88 ALA B C 1
ATOM 2730 O O . ALA B 1 88 ? 66.688 65.303 85.269 1.00 38.25 88 ALA B O 1
ATOM 2732 N N . GLY B 1 89 ? 66.470 67.530 85.004 1.00 38.74 89 GLY B N 1
ATOM 2733 C CA . GLY B 1 89 ? 66.800 67.864 86.376 1.00 39.14 89 GLY B CA 1
ATOM 2734 C C . GLY B 1 89 ? 65.781 67.243 87.303 1.00 39.40 89 GLY B C 1
ATOM 2735 O O . GLY B 1 89 ? 66.100 66.305 88.046 1.00 39.67 89 GLY B O 1
ATOM 2736 N N . LEU B 1 90 ? 64.547 67.742 87.223 1.00 39.28 90 LEU B N 1
ATOM 2737 C CA . LEU B 1 90 ? 63.448 67.266 88.052 1.00 39.05 90 LEU B CA 1
ATOM 2738 C C . LEU B 1 90 ? 63.385 65.752 88.108 1.00 39.07 90 LEU B C 1
ATOM 2739 O O . LEU B 1 90 ? 63.315 65.180 89.187 1.00 39.05 90 LEU B O 1
ATOM 2744 N N . LEU B 1 91 ? 63.432 65.108 86.946 1.00 39.17 91 LEU B N 1
ATOM 2745 C CA . LEU B 1 91 ? 63.398 63.653 86.869 1.00 39.46 91 LEU B CA 1
ATOM 2746 C C . LEU B 1 91 ? 64.556 62.975 87.608 1.00 40.17 91 LEU B C 1
ATOM 2747 O O . LEU B 1 91 ? 64.379 61.902 88.197 1.00 40.47 91 LEU B O 1
ATOM 2752 N N . HIS B 1 92 ? 65.737 63.593 87.577 1.00 40.60 92 HIS B N 1
ATOM 2753 C CA . HIS B 1 92 ? 66.890 63.061 88.296 1.00 40.64 92 HIS B CA 1
ATOM 2754 C C . HIS B 1 92 ? 66.709 63.271 89.787 1.00 41.10 92 HIS B C 1
ATOM 2755 O O . HIS B 1 92 ? 67.118 62.430 90.579 1.00 41.15 92 HIS B O 1
ATOM 2762 N N . ARG B 1 93 ? 66.078 64.381 90.166 1.00 41.69 93 ARG B N 1
ATOM 2763 C CA . ARG B 1 93 ? 65.808 64.664 91.583 1.00 42.56 93 ARG B CA 1
ATOM 2764 C C . ARG B 1 93 ? 64.693 63.799 92.197 1.00 42.80 93 ARG B C 1
ATOM 2765 O O . ARG B 1 93 ? 64.593 63.681 93.421 1.00 43.09 93 ARG B O 1
ATOM 2773 N N . LEU B 1 94 ? 63.841 63.210 91.366 1.00 42.92 94 LEU B N 1
ATOM 2774 C CA . LEU B 1 94 ? 62.768 62.377 91.899 1.00 42.88 94 LEU B CA 1
ATOM 2775 C C . LEU B 1 94 ? 63.079 60.895 91.691 1.00 43.02 94 LEU B C 1
ATOM 2776 O O . LEU B 1 94 ? 62.194 60.042 91.752 1.00 43.05 94 LEU B O 1
ATOM 2781 N N . GLY B 1 95 ? 64.355 60.604 91.453 1.00 42.95 95 GLY B N 1
ATOM 2782 C CA . GLY B 1 95 ? 64.832 59.238 91.311 1.00 43.04 95 GLY B CA 1
ATOM 2783 C C . GLY B 1 95 ? 64.239 58.446 90.162 1.00 43.16 95 GLY B C 1
ATOM 2784 O O . GLY B 1 95 ? 64.204 57.223 90.216 1.00 43.34 95 GLY B O 1
ATOM 2785 N N . TYR B 1 96 ? 63.769 59.130 89.126 1.00 43.35 96 TYR B N 1
ATOM 2786 C CA . TYR B 1 96 ? 63.247 58.451 87.945 1.00 43.89 96 TYR B CA 1
ATOM 2787 C C . TYR B 1 96 ? 64.380 58.169 86.983 1.00 44.33 96 TYR B C 1
ATOM 2788 O O . TYR B 1 96 ? 64.356 57.187 86.234 1.00 44.32 96 TYR B O 1
ATOM 2797 N N . VAL B 1 97 ? 65.371 59.053 87.015 1.00 44.96 97 VAL B N 1
ATOM 2798 C CA . VAL B 1 97 ? 66.511 59.003 86.113 1.00 45.33 97 VAL B CA 1
ATOM 2799 C C . VAL B 1 97 ? 67.831 58.969 86.927 1.00 45.68 97 VAL B C 1
ATOM 2800 O O . VAL B 1 97 ? 67.934 59.602 87.991 1.00 45.56 97 VAL B O 1
ATOM 2804 N N . ARG B 1 98 ? 68.813 58.197 86.452 1.00 46.06 98 ARG B N 1
ATOM 2805 C CA . ARG B 1 98 ? 70.065 58.006 87.203 1.00 46.41 98 ARG B CA 1
ATOM 2806 C C . ARG B 1 98 ? 71.036 59.185 87.073 1.00 46.62 98 ARG B C 1
ATOM 2807 O O . ARG B 1 98 ? 71.415 59.773 88.083 1.00 46.50 98 ARG B O 1
ATOM 2809 N N . LYS B 1 99 ? 71.435 59.515 85.842 1.00 47.14 99 LYS B N 1
ATOM 2810 C CA . LYS B 1 99 ? 72.282 60.690 85.555 1.00 47.81 99 LYS B CA 1
ATOM 2811 C C . LYS B 1 99 ? 71.412 61.750 84.893 1.00 47.93 99 LYS B C 1
ATOM 2812 O O . LYS B 1 99 ? 71.157 61.672 83.689 1.00 48.34 99 LYS B O 1
ATOM 2818 N N . GLY B 1 100 ? 70.954 62.738 85.653 1.00 47.90 100 GLY B N 1
ATOM 2819 C CA . GLY B 1 100 ? 69.984 63.709 85.117 1.00 47.84 100 GLY B CA 1
ATOM 2820 C C . GLY B 1 100 ? 70.506 64.659 84.051 1.00 47.64 100 GLY B C 1
ATOM 2821 O O . GLY B 1 100 ? 70.700 65.854 84.317 1.00 47.55 100 GLY B O 1
ATOM 2822 N N . HIS B 1 101 ? 70.715 64.126 82.845 1.00 47.18 101 HIS B N 1
ATOM 2823 C CA . HIS B 1 101 ? 71.344 64.875 81.764 1.00 46.96 101 HIS B CA 1
ATOM 2824 C C . HIS B 1 101 ? 70.557 64.773 80.470 1.00 47.09 101 HIS B C 1
ATOM 2825 O O . HIS B 1 101 ? 69.983 63.729 80.157 1.00 47.38 101 HIS B O 1
ATOM 2832 N N . LEU B 1 102 ? 70.541 65.864 79.715 1.00 46.98 102 LEU B N 1
ATOM 2833 C CA . LEU B 1 102 ? 69.688 65.964 78.547 1.00 46.86 102 LEU B CA 1
ATOM 2834 C C . LEU B 1 102 ? 70.512 65.862 77.277 1.00 46.78 102 LEU B C 1
ATOM 2835 O O . LEU B 1 102 ? 71.421 66.663 77.056 1.00 46.81 102 LEU B O 1
ATOM 2840 N N . VAL B 1 103 ? 70.183 64.868 76.455 1.00 46.74 103 VAL B N 1
ATOM 2841 C CA . VAL B 1 103 ? 70.802 64.672 75.149 1.00 46.54 103 VAL B CA 1
ATOM 2842 C C . VAL B 1 103 ? 69.824 65.166 74.100 1.00 46.78 103 VAL B C 1
ATOM 2843 O O . VAL B 1 103 ? 68.795 64.537 73.867 1.00 46.78 103 VAL B O 1
ATOM 2847 N N . SER B 1 104 ? 70.152 66.303 73.487 1.00 47.22 104 SER B N 1
ATOM 2848 C CA . SER B 1 104 ? 69.299 66.957 72.487 1.00 47.44 104 SER B CA 1
ATOM 2849 C C . SER B 1 104 ? 69.783 66.658 71.076 1.00 47.86 104 SER B C 1
ATOM 2850 O O . SER B 1 104 ? 70.944 66.883 70.741 1.00 47.90 104 SER B O 1
ATOM 2853 N N . VAL B 1 105 ? 68.871 66.162 70.251 1.00 48.49 105 VAL B N 1
ATOM 2854 C CA . VAL B 1 105 ? 69.208 65.587 68.961 1.00 49.15 105 VAL B CA 1
ATOM 2855 C C . VAL B 1 105 ? 68.129 65.968 67.943 1.00 49.93 105 VAL B C 1
ATOM 2856 O O . VAL B 1 105 ? 66.966 66.152 68.308 1.00 50.07 105 VAL B O 1
ATOM 2860 N N . THR B 1 106 ? 68.516 66.121 66.677 1.00 50.84 106 THR B N 1
ATOM 2861 C CA . THR B 1 106 ? 67.549 66.250 65.578 1.00 51.53 106 THR B CA 1
ATOM 2862 C C . THR B 1 106 ? 67.490 64.930 64.809 1.00 52.11 106 THR B C 1
ATOM 2863 O O . THR B 1 106 ? 68.110 63.951 65.208 1.00 51.88 106 THR B O 1
ATOM 2867 N N . ARG B 1 107 ? 66.748 64.901 63.706 1.00 53.18 107 ARG B N 1
ATOM 2868 C CA . ARG B 1 107 ? 66.623 63.680 62.911 1.00 54.25 107 ARG B CA 1
ATOM 2869 C C . ARG B 1 107 ? 67.953 63.344 62.221 1.00 54.93 107 ARG B C 1
ATOM 2870 O O . ARG B 1 107 ? 68.259 62.175 61.957 1.00 55.12 107 ARG B O 1
ATOM 2878 N N . ASP B 1 108 ? 68.751 64.378 61.969 1.00 55.67 108 ASP B N 1
ATOM 2879 C CA . ASP B 1 108 ? 70.049 64.217 61.319 1.00 56.41 108 ASP B CA 1
ATOM 2880 C C . ASP B 1 108 ? 71.146 63.656 62.236 1.00 56.48 108 ASP B C 1
ATOM 2881 O O . ASP B 1 108 ? 72.298 63.539 61.821 1.00 56.53 108 ASP B O 1
ATOM 2886 N N . ASP B 1 109 ? 70.790 63.316 63.474 1.00 56.67 109 ASP B N 1
ATOM 2887 C CA . ASP B 1 109 ? 71.721 62.660 64.392 1.00 56.95 109 ASP B CA 1
ATOM 2888 C C . ASP B 1 109 ? 71.392 61.182 64.563 1.00 57.15 109 ASP B C 1
ATOM 2889 O O . ASP B 1 109 ? 72.163 60.441 65.174 1.00 57.18 109 ASP B O 1
ATOM 2894 N N . LEU B 1 110 ? 70.249 60.763 64.022 1.00 57.47 110 LEU B N 1
ATOM 2895 C CA . LEU B 1 110 ? 69.743 59.400 64.205 1.00 57.72 110 LEU B CA 1
ATOM 2896 C C . LEU B 1 110 ? 69.709 58.601 62.908 1.00 58.14 110 LEU B C 1
ATOM 2897 O O . LEU B 1 110 ? 69.829 57.374 62.921 1.00 58.10 110 LEU B O 1
ATOM 2902 N N . VAL B 1 111 ? 69.527 59.302 61.794 1.00 58.72 111 VAL B N 1
ATOM 2903 C CA . VAL B 1 111 ? 69.413 58.657 60.495 1.00 59.34 111 VAL B CA 1
ATOM 2904 C C . VAL B 1 111 ? 70.646 58.960 59.646 1.00 59.70 111 VAL B C 1
ATOM 2905 O O . VAL B 1 111 ? 71.024 60.119 59.475 1.00 59.71 111 VAL B O 1
ATOM 2909 N N . GLY B 1 112 ? 71.278 57.907 59.138 1.00 60.22 112 GLY B N 1
ATOM 2910 C CA . GLY B 1 112 ? 72.445 58.044 58.275 1.00 60.70 112 GLY B CA 1
ATOM 2911 C C . GLY B 1 112 ? 72.057 57.852 56.827 1.00 61.04 112 GLY B C 1
ATOM 2912 O O . GLY B 1 112 ? 71.080 57.159 56.536 1.00 60.96 112 GLY B O 1
ATOM 2913 N N . GLN B 1 113 ? 72.821 58.470 55.926 1.00 61.43 113 GLN B N 1
ATOM 2914 C CA . GLN B 1 113 ? 72.563 58.378 54.490 1.00 61.89 113 GLN B CA 1
ATOM 2915 C C . GLN B 1 113 ? 72.697 56.939 53.979 1.00 62.32 113 GLN B C 1
ATOM 2916 O O . GLN B 1 113 ? 71.783 56.426 53.330 1.00 62.50 113 GLN B O 1
ATOM 2918 N N . TYR B 1 114 ? 73.819 56.292 54.302 1.00 62.80 114 TYR B N 1
ATOM 2919 C CA . TYR B 1 114 ? 74.123 54.924 53.854 1.00 63.17 114 TYR B CA 1
ATOM 2920 C C . TYR B 1 114 ? 73.110 53.869 54.326 1.00 63.41 114 TYR B C 1
ATOM 2921 O O . TYR B 1 114 ? 72.518 53.993 55.404 1.00 63.50 114 TYR B O 1
ATOM 2923 N N . ILE B 1 115 ? 72.937 52.828 53.512 1.00 63.54 115 ILE B N 1
ATOM 2924 C CA . ILE B 1 115 ? 71.947 51.779 53.763 1.00 63.69 115 ILE B CA 1
ATOM 2925 C C . ILE B 1 115 ? 72.383 50.794 54.856 1.00 63.66 115 ILE B C 1
ATOM 2926 O O . ILE B 1 115 ? 72.961 49.742 54.573 1.00 63.81 115 ILE B O 1
ATOM 2928 N N . GLY B 1 116 ? 72.085 51.139 56.105 1.00 63.56 116 GLY B N 1
ATOM 2929 C CA . GLY B 1 116 ? 72.422 50.289 57.244 1.00 63.25 116 GLY B CA 1
ATOM 2930 C C . GLY B 1 116 ? 73.249 51.018 58.282 1.00 63.07 116 GLY B C 1
ATOM 2931 O O . GLY B 1 116 ? 73.517 50.481 59.357 1.00 63.00 116 GLY B O 1
ATOM 2932 N N . HIS B 1 117 ? 73.654 52.244 57.951 1.00 62.90 117 HIS B N 1
ATOM 2933 C CA . HIS B 1 117 ? 74.411 53.098 58.861 1.00 62.68 117 HIS B CA 1
ATOM 2934 C C . HIS B 1 117 ? 73.474 54.030 59.642 1.00 62.49 117 HIS B C 1
ATOM 2935 O O . HIS B 1 117 ? 73.785 55.203 59.864 1.00 62.69 117 HIS B O 1
ATOM 2937 N N . THR B 1 118 ? 72.324 53.495 60.052 1.00 61.99 118 THR B N 1
ATOM 2938 C CA . THR B 1 118 ? 71.323 54.243 60.814 1.00 61.42 118 THR B CA 1
ATOM 2939 C C . THR B 1 118 ? 71.126 53.577 62.175 1.00 60.92 118 THR B C 1
ATOM 2940 O O . THR B 1 118 ? 71.131 54.244 63.216 1.00 60.63 118 THR B O 1
ATOM 2944 N N . ALA B 1 119 ? 70.969 52.252 62.145 1.00 60.33 119 ALA B N 1
ATOM 2945 C CA . ALA B 1 119 ? 70.792 51.433 63.349 1.00 59.63 119 ALA B CA 1
ATOM 2946 C C . ALA B 1 119 ? 71.951 51.495 64.364 1.00 59.09 119 ALA B C 1
ATOM 2947 O O . ALA B 1 119 ? 71.694 51.510 65.565 1.00 59.12 119 ALA B O 1
ATOM 2949 N N . PRO B 1 120 ? 73.223 51.517 63.897 1.00 58.45 120 PRO B N 1
ATOM 2950 C CA . PRO B 1 120 ? 74.269 51.765 64.884 1.00 57.81 120 PRO B CA 1
ATOM 2951 C C . PRO B 1 120 ? 74.244 53.201 65.399 1.00 57.07 120 PRO B C 1
ATOM 2952 O O . PRO B 1 120 ? 74.592 53.435 66.557 1.00 57.04 120 PRO B O 1
ATOM 2956 N N . LYS B 1 121 ? 73.817 54.140 64.552 1.00 56.29 121 LYS B N 1
ATOM 2957 C CA . LYS B 1 121 ? 73.840 55.571 64.888 1.00 55.56 121 LYS B CA 1
ATOM 2958 C C . LYS B 1 121 ? 72.773 55.965 65.907 1.00 55.22 121 LYS B C 1
ATOM 2959 O O . LYS B 1 121 ? 73.063 56.680 66.865 1.00 55.06 121 LYS B O 1
ATOM 2965 N N . THR B 1 122 ? 71.544 55.503 65.686 1.00 54.88 122 THR B N 1
ATOM 2966 C CA . THR B 1 122 ? 70.468 55.653 66.657 1.00 54.53 122 THR B CA 1
ATOM 2967 C C . THR B 1 122 ? 70.892 55.008 67.980 1.00 54.54 122 THR B C 1
ATOM 2968 O O . THR B 1 122 ? 70.856 55.665 69.025 1.00 54.42 122 THR B O 1
ATOM 2972 N N . LYS B 1 123 ? 71.328 53.744 67.909 1.00 54.47 123 LYS B N 1
ATOM 2973 C CA . LYS B 1 123 ? 71.752 52.955 69.078 1.00 54.61 123 LYS B CA 1
ATOM 2974 C C . LYS B 1 123 ? 72.836 53.608 69.926 1.00 54.40 123 LYS B C 1
ATOM 2975 O O . LYS B 1 123 ? 72.773 53.566 71.157 1.00 54.29 123 LYS B O 1
ATOM 2981 N N . GLU B 1 124 ? 73.833 54.194 69.268 1.00 54.35 124 GLU B N 1
ATOM 2982 C CA . GLU B 1 124 ? 74.926 54.846 69.980 1.00 54.49 124 GLU B CA 1
ATOM 2983 C C . GLU B 1 124 ? 74.470 56.160 70.618 1.00 54.08 124 GLU B C 1
ATOM 2984 O O . GLU B 1 124 ? 74.841 56.463 71.756 1.00 54.12 124 GLU B O 1
ATOM 2990 N N . VAL B 1 125 ? 73.663 56.930 69.890 1.00 53.54 125 VAL B N 1
ATOM 2991 C CA . VAL B 1 125 ? 73.036 58.124 70.453 1.00 53.06 125 VAL B CA 1
ATOM 2992 C C . VAL B 1 125 ? 72.268 57.737 71.715 1.00 53.08 125 VAL B C 1
ATOM 2993 O O . VAL B 1 125 ? 72.388 58.395 72.754 1.00 52.97 125 VAL B O 1
ATOM 2997 N N . LEU B 1 126 ? 71.511 56.644 71.615 1.00 53.03 126 LEU B N 1
ATOM 2998 C CA . LEU B 1 126 ? 70.757 56.092 72.739 1.00 52.96 126 LEU B CA 1
ATOM 2999 C C . LEU B 1 126 ? 71.652 55.709 73.913 1.00 53.07 126 LEU B C 1
ATOM 3000 O O . LEU B 1 126 ? 71.281 55.918 75.072 1.00 52.96 126 LEU B O 1
ATOM 3005 N N . LYS B 1 127 ? 72.821 55.139 73.610 1.00 53.20 127 LYS B N 1
ATOM 3006 C CA . LYS B 1 127 ? 73.804 54.806 74.644 1.00 53.17 127 LYS B CA 1
ATOM 3007 C C . LYS B 1 127 ? 74.193 56.073 75.409 1.00 53.11 127 LYS B C 1
ATOM 3008 O O . LYS B 1 127 ? 74.240 56.074 76.639 1.00 53.11 127 LYS B O 1
ATOM 3010 N N . ARG B 1 128 ? 74.429 57.158 74.675 1.00 53.03 128 ARG B N 1
ATOM 3011 C CA . ARG B 1 128 ? 74.768 58.434 75.284 1.00 53.19 128 ARG B CA 1
ATOM 3012 C C . ARG B 1 128 ? 73.591 59.003 76.084 1.00 53.13 128 ARG B C 1
ATOM 3013 O O . ARG B 1 128 ? 73.780 59.759 77.041 1.00 53.12 128 ARG B O 1
ATOM 3021 N N . ALA B 1 129 ? 72.380 58.623 75.690 1.00 53.04 129 ALA B N 1
ATOM 3022 C CA . ALA B 1 129 ? 71.166 59.108 76.338 1.00 52.92 129 ALA B CA 1
ATOM 3023 C C . ALA B 1 129 ? 70.877 58.410 77.663 1.00 52.82 129 ALA B C 1
ATOM 3024 O O . ALA B 1 129 ? 70.243 59.000 78.546 1.00 52.85 129 ALA B O 1
ATOM 3026 N N . MET B 1 130 ? 71.348 57.166 77.795 1.00 52.57 130 MET B N 1
ATOM 3027 C CA . MET B 1 130 ? 71.001 56.295 78.932 1.00 52.28 130 MET B CA 1
ATOM 3028 C C . MET B 1 130 ? 71.282 56.891 80.303 1.00 51.38 130 MET B C 1
ATOM 3029 O O . MET B 1 130 ? 72.322 57.511 80.523 1.00 51.28 130 MET B O 1
ATOM 3034 N N . GLY B 1 131 ? 70.328 56.708 81.212 1.00 50.44 131 GLY B N 1
ATOM 3035 C CA . GLY B 1 131 ? 70.392 57.304 82.541 1.00 49.14 131 GLY B CA 1
ATOM 3036 C C . GLY B 1 131 ? 69.886 58.737 82.581 1.00 48.21 131 GLY B C 1
ATOM 3037 O O . GLY B 1 131 ? 69.866 59.348 83.644 1.00 47.97 131 GLY B O 1
ATOM 3038 N N . GLY B 1 132 ? 69.472 59.264 81.426 1.00 47.23 132 GLY B N 1
ATOM 3039 C CA . GLY B 1 132 ? 68.976 60.635 81.314 1.00 46.14 132 GLY B CA 1
ATOM 3040 C C . GLY B 1 132 ? 67.832 60.787 80.324 1.00 45.43 132 GLY B C 1
ATOM 3041 O O . GLY B 1 132 ? 67.050 59.854 80.120 1.00 45.64 132 GLY B O 1
ATOM 3042 N N . VAL B 1 133 ? 67.732 61.964 79.706 1.00 44.39 133 VAL B N 1
ATOM 3043 C CA . VAL B 1 133 ? 66.654 62.240 78.750 1.00 43.40 133 VAL B CA 1
ATOM 3044 C C . VAL B 1 133 ? 67.166 62.480 77.326 1.00 42.66 133 VAL B C 1
ATOM 3045 O O . VAL B 1 133 ? 68.041 63.320 77.103 1.00 42.57 133 VAL B O 1
ATOM 3049 N N . LEU B 1 134 ? 66.601 61.741 76.375 1.00 41.60 134 LEU B N 1
ATOM 3050 C CA . LEU B 1 134 ? 66.801 62.012 74.959 1.00 40.57 134 LEU B CA 1
ATOM 3051 C C . LEU B 1 134 ? 65.725 62.976 74.483 1.00 40.02 134 LEU B C 1
ATOM 3052 O O . LEU B 1 134 ? 64.552 62.808 74.795 1.00 39.76 134 LEU B O 1
ATOM 3057 N N . PHE B 1 135 ? 66.136 63.986 73.727 1.00 39.65 135 PHE B N 1
ATOM 3058 C CA . PHE B 1 135 ? 65.239 65.047 73.296 1.00 39.33 135 PHE B CA 1
ATOM 3059 C C . PHE B 1 135 ? 65.244 65.196 71.787 1.00 39.46 135 PHE B C 1
ATOM 3060 O O . PHE B 1 135 ? 66.140 65.818 71.219 1.00 39.28 135 PHE B O 1
ATOM 3068 N N . ILE B 1 136 ? 64.228 64.630 71.144 1.00 39.77 136 ILE B N 1
ATOM 3069 C CA . ILE B 1 136 ? 64.145 64.659 69.692 1.00 40.07 136 ILE B CA 1
ATOM 3070 C C . ILE B 1 136 ? 63.336 65.858 69.208 1.00 40.71 136 ILE B C 1
ATOM 3071 O O . ILE B 1 136 ? 62.109 65.849 69.236 1.00 41.10 136 ILE B O 1
ATOM 3076 N N . ASP B 1 137 ? 64.050 66.895 68.786 1.00 41.36 137 ASP B N 1
ATOM 3077 C CA . ASP B 1 137 ? 63.454 68.104 68.232 1.00 41.93 137 ASP B CA 1
ATOM 3078 C C . ASP B 1 137 ? 62.840 67.800 66.865 1.00 42.16 137 ASP B C 1
ATOM 3079 O O . ASP B 1 137 ? 63.436 67.083 66.069 1.00 42.36 137 ASP B O 1
ATOM 3084 N N . GLU B 1 138 ? 61.648 68.339 66.605 1.00 42.56 138 GLU B N 1
ATOM 3085 C CA . GLU B 1 138 ? 60.901 68.097 65.354 1.00 42.89 138 GLU B CA 1
ATOM 3086 C C . GLU B 1 138 ? 60.912 66.630 64.914 1.00 42.77 138 GLU B C 1
ATOM 3087 O O . GLU B 1 138 ? 61.103 66.322 63.741 1.00 42.63 138 GLU B O 1
ATOM 3093 N N . ALA B 1 139 ? 60.682 65.741 65.876 1.00 43.00 139 ALA B N 1
ATOM 3094 C CA . ALA B 1 139 ? 60.793 64.296 65.695 1.00 43.20 139 ALA B CA 1
ATOM 3095 C C . ALA B 1 139 ? 60.122 63.767 64.432 1.00 43.52 139 ALA B C 1
ATOM 3096 O O . ALA B 1 139 ? 60.627 62.842 63.793 1.00 43.65 139 ALA B O 1
ATOM 3098 N N . TYR B 1 140 ? 58.998 64.370 64.063 1.00 43.88 140 TYR B N 1
ATOM 3099 C CA . TYR B 1 140 ? 58.232 63.944 62.893 1.00 44.25 140 TYR B CA 1
ATOM 3100 C C . TYR B 1 140 ? 59.035 63.903 61.589 1.00 44.88 140 TYR B C 1
ATOM 3101 O O . TYR B 1 140 ? 58.559 63.379 60.582 1.00 44.81 140 TYR B O 1
ATOM 3110 N N . TYR B 1 141 ? 60.248 64.452 61.608 1.00 45.78 141 TYR B N 1
ATOM 3111 C CA . TYR B 1 141 ? 61.109 64.421 60.428 1.00 46.58 141 TYR B CA 1
ATOM 3112 C C . TYR B 1 141 ? 61.805 63.079 60.242 1.00 47.05 141 TYR B C 1
ATOM 3113 O O . TYR B 1 141 ? 62.418 62.831 59.197 1.00 47.02 141 TYR B O 1
ATOM 3122 N N . LEU B 1 142 ? 61.689 62.213 61.246 1.00 47.71 142 LEU B N 1
ATOM 3123 C CA . LEU B 1 142 ? 62.170 60.837 61.125 1.00 48.64 142 LEU B CA 1
ATOM 3124 C C . LEU B 1 142 ? 61.315 60.040 60.136 1.00 49.28 142 LEU B C 1
ATOM 3125 O O . LEU B 1 142 ? 61.801 59.121 59.490 1.00 49.35 142 LEU B O 1
ATOM 3130 N N . TYR B 1 143 ? 60.042 60.404 60.024 1.00 50.34 143 TYR B N 1
ATOM 3131 C CA . TYR B 1 143 ? 59.143 59.770 59.067 1.00 51.43 143 TYR B CA 1
ATOM 3132 C C . TYR B 1 143 ? 59.111 60.559 57.762 1.00 52.31 143 TYR B C 1
ATOM 3133 O O . TYR B 1 143 ? 58.294 61.463 57.601 1.00 52.46 143 TYR B O 1
ATOM 3142 N N . ARG B 1 144 ? 60.008 60.225 56.837 1.00 53.41 144 ARG B N 1
ATOM 3143 C CA . ARG B 1 144 ? 59.986 60.847 55.514 1.00 54.63 144 ARG B CA 1
ATOM 3144 C C . ARG B 1 144 ? 59.785 59.815 54.378 1.00 55.68 144 ARG B C 1
ATOM 3145 O O . ARG B 1 144 ? 60.744 59.449 53.684 1.00 55.96 144 ARG B O 1
ATOM 3147 N N . PRO B 1 145 ? 58.531 59.342 54.185 1.00 56.48 145 PRO B N 1
ATOM 3148 C CA . PRO B 1 145 ? 58.234 58.487 53.033 1.00 57.06 145 PRO B CA 1
ATOM 3149 C C . PRO B 1 145 ? 58.070 59.340 51.780 1.00 57.72 145 PRO B C 1
ATOM 3150 O O . PRO B 1 145 ? 57.826 58.809 50.688 1.00 57.67 145 PRO B O 1
ATOM 3154 N N . ASP B 1 146 ? 58.179 60.657 51.962 1.00 58.48 146 ASP B N 1
ATOM 3155 C CA . ASP B 1 146 ? 58.267 61.605 50.863 1.00 59.34 146 ASP B CA 1
ATOM 3156 C C . ASP B 1 146 ? 59.564 61.328 50.100 1.00 60.01 146 ASP B C 1
ATOM 3157 O O . ASP B 1 146 ? 59.581 61.303 48.867 1.00 60.03 146 ASP B O 1
ATOM 3159 N N . ASN B 1 147 ? 60.637 61.088 50.855 1.00 60.81 147 ASN B N 1
ATOM 3160 C CA . ASN B 1 147 ? 61.957 60.807 50.301 1.00 61.36 147 ASN B CA 1
ATOM 3161 C C . ASN B 1 147 ? 62.235 59.313 50.159 1.00 61.83 147 ASN B C 1
ATOM 3162 O O . ASN B 1 147 ? 61.860 58.509 51.021 1.00 61.77 147 ASN B O 1
ATOM 3164 N N . GLU B 1 148 ? 62.877 58.953 49.051 1.00 62.48 148 GLU B N 1
ATOM 3165 C CA . GLU B 1 148 ? 63.492 57.638 48.913 1.00 63.13 148 GLU B CA 1
ATOM 3166 C C . GLU B 1 148 ? 64.948 57.761 49.349 1.00 63.55 148 GLU B C 1
ATOM 3167 O O . GLU B 1 148 ? 65.533 58.852 49.278 1.00 63.53 148 GLU B O 1
ATOM 3169 N N . ARG B 1 149 ? 65.520 56.645 49.807 1.00 64.01 149 ARG B N 1
ATOM 3170 C CA . ARG B 1 149 ? 66.909 56.591 50.291 1.00 64.35 149 ARG B CA 1
ATOM 3171 C C . ARG B 1 149 ? 67.149 57.320 51.635 1.00 64.53 149 ARG B C 1
ATOM 3172 O O . ARG B 1 149 ? 68.286 57.398 52.106 1.00 64.83 149 ARG B O 1
ATOM 3174 N N . ASP B 1 150 ? 66.086 57.858 52.237 1.00 64.54 150 ASP B N 1
ATOM 3175 C CA . ASP B 1 150 ? 66.116 58.283 53.641 1.00 64.49 150 ASP B CA 1
ATOM 3176 C C . ASP B 1 150 ? 65.702 57.067 54.471 1.00 64.40 150 ASP B C 1
ATOM 3177 O O . ASP B 1 150 ? 64.643 56.485 54.228 1.00 64.43 150 ASP B O 1
ATOM 3179 N N . TYR B 1 151 ? 66.535 56.674 55.431 1.00 64.24 151 TYR B N 1
ATOM 3180 C CA . TYR B 1 151 ? 66.297 55.436 56.185 1.00 64.13 151 TYR B CA 1
ATOM 3181 C C . TYR B 1 151 ? 65.763 55.668 57.598 1.00 63.69 151 TYR B C 1
ATOM 3182 O O . TYR B 1 151 ? 66.087 54.932 58.537 1.00 63.62 151 TYR B O 1
ATOM 3191 N N . GLY B 1 152 ? 64.915 56.688 57.721 1.00 63.18 152 GLY B N 1
ATOM 3192 C CA . GLY B 1 152 ? 64.362 57.119 58.999 1.00 62.41 152 GLY B CA 1
ATOM 3193 C C . GLY B 1 152 ? 63.393 56.183 59.697 1.00 61.89 152 GLY B C 1
ATOM 3194 O O . GLY B 1 152 ? 63.187 56.314 60.904 1.00 61.97 152 GLY B O 1
ATOM 3195 N N . GLN B 1 153 ? 62.794 55.250 58.952 1.00 61.29 153 GLN B N 1
ATOM 3196 C CA . GLN B 1 153 ? 61.832 54.295 59.524 1.00 60.75 153 GLN B CA 1
ATOM 3197 C C . GLN B 1 153 ? 62.488 53.308 60.498 1.00 60.44 153 GLN B C 1
ATOM 3198 O O . GLN B 1 153 ? 61.848 52.840 61.444 1.00 60.36 153 GLN B O 1
ATOM 3200 N N . GLU B 1 154 ? 63.764 53.005 60.261 1.00 60.05 154 GLU B N 1
ATOM 3201 C CA . GLU B 1 154 ? 64.546 52.142 61.146 1.00 59.66 154 GLU B CA 1
ATOM 3202 C C . GLU B 1 154 ? 64.775 52.807 62.505 1.00 59.16 154 GLU B C 1
ATOM 3203 O O . GLU B 1 154 ? 64.710 52.146 63.544 1.00 59.07 154 GLU B O 1
ATOM 3209 N N . ALA B 1 155 ? 65.055 54.111 62.474 1.00 58.54 155 ALA B N 1
ATOM 3210 C CA . ALA B 1 155 ? 65.231 54.924 63.675 1.00 57.98 155 ALA B CA 1
ATOM 3211 C C . ALA B 1 155 ? 63.944 54.974 64.487 1.00 57.78 155 ALA B C 1
ATOM 3212 O O . ALA B 1 155 ? 63.977 54.935 65.719 1.00 57.56 155 ALA B O 1
ATOM 3214 N N . ILE B 1 156 ? 62.815 55.061 63.788 1.00 57.55 156 ILE B N 1
ATOM 3215 C CA . ILE B 1 156 ? 61.509 54.971 64.430 1.00 57.53 156 ILE B CA 1
ATOM 3216 C C . ILE B 1 156 ? 61.371 53.608 65.110 1.00 57.59 156 ILE B C 1
ATOM 3217 O O . ILE B 1 156 ? 61.066 53.536 66.299 1.00 57.45 156 ILE B O 1
ATOM 3222 N N . GLU B 1 157 ? 61.619 52.537 64.360 1.00 57.73 157 GLU B N 1
ATOM 3223 C CA . GLU B 1 157 ? 61.519 51.190 64.912 1.00 58.09 157 GLU B CA 1
ATOM 3224 C C . GLU B 1 157 ? 62.348 51.012 66.185 1.00 57.99 157 GLU B C 1
ATOM 3225 O O . GLU B 1 157 ? 61.833 50.545 67.205 1.00 58.00 157 GLU B O 1
ATOM 3231 N N . ILE B 1 158 ? 63.618 51.406 66.128 1.00 57.89 158 ILE B N 1
ATOM 3232 C CA . ILE B 1 158 ? 64.505 51.292 67.282 1.00 57.89 158 ILE B CA 1
ATOM 3233 C C . ILE B 1 158 ? 64.033 52.184 68.436 1.00 58.10 158 ILE B C 1
ATOM 3234 O O . ILE B 1 158 ? 64.055 51.767 69.598 1.00 58.15 158 ILE B O 1
ATOM 3239 N N . LEU B 1 159 ? 63.582 53.395 68.105 1.00 58.30 159 LEU B N 1
ATOM 3240 C CA . LEU B 1 159 ? 63.047 54.324 69.101 1.00 58.30 159 LEU B CA 1
ATOM 3241 C C . LEU B 1 159 ? 61.829 53.722 69.793 1.00 58.28 159 LEU B C 1
ATOM 3242 O O . LEU B 1 159 ? 61.776 53.636 71.016 1.00 58.23 159 LEU B O 1
ATOM 3247 N N . LEU B 1 160 ? 60.866 53.291 68.986 1.00 58.51 160 LEU B N 1
ATOM 3248 C CA . LEU B 1 160 ? 59.604 52.754 69.471 1.00 58.81 160 LEU B CA 1
ATOM 3249 C C . LEU B 1 160 ? 59.827 51.548 70.371 1.00 59.24 160 LEU B C 1
ATOM 3250 O O . LEU B 1 160 ? 59.198 51.435 71.424 1.00 59.22 160 LEU B O 1
ATOM 3255 N N . GLN B 1 161 ? 60.728 50.658 69.949 1.00 59.79 161 GLN B N 1
ATOM 3256 C CA . GLN B 1 161 ? 61.066 49.456 70.711 1.00 60.17 161 GLN B CA 1
ATOM 3257 C C . GLN B 1 161 ? 61.636 49.823 72.078 1.00 60.51 161 GLN B C 1
ATOM 3258 O O . GLN B 1 161 ? 61.302 49.193 73.082 1.00 60.62 161 GLN B O 1
ATOM 3260 N N . VAL B 1 162 ? 62.472 50.860 72.112 1.00 60.92 162 VAL B N 1
ATOM 3261 C CA . VAL B 1 162 ? 63.098 51.319 73.354 1.00 61.50 162 VAL B CA 1
ATOM 3262 C C . VAL B 1 162 ? 62.079 51.897 74.347 1.00 61.86 162 VAL B C 1
ATOM 3263 O O . VAL B 1 162 ? 62.152 51.629 75.550 1.00 61.83 162 VAL B O 1
ATOM 3267 N N . MET B 1 163 ? 61.119 52.660 73.828 1.00 62.48 163 MET B N 1
ATOM 3268 C CA . MET B 1 163 ? 60.096 53.319 74.650 1.00 63.00 163 MET B CA 1
ATOM 3269 C C . MET B 1 163 ? 59.128 52.361 75.358 1.00 63.76 163 MET B C 1
ATOM 3270 O O . MET B 1 163 ? 58.478 52.743 76.334 1.00 63.86 163 MET B O 1
ATOM 3275 N N . GLU B 1 164 ? 59.040 51.124 74.867 1.00 64.48 164 GLU B N 1
ATOM 3276 C CA . GLU B 1 164 ? 58.239 50.078 75.507 1.00 65.18 164 GLU B CA 1
ATOM 3277 C C . GLU B 1 164 ? 59.125 49.173 76.371 1.00 65.33 164 GLU B C 1
ATOM 3278 O O . GLU B 1 164 ? 58.910 49.060 77.583 1.00 65.45 164 GLU B O 1
ATOM 3284 N N . ASN B 1 165 ? 60.131 48.555 75.750 1.00 65.54 165 ASN B N 1
ATOM 3285 C CA . ASN B 1 165 ? 60.980 47.559 76.421 1.00 65.73 165 ASN B CA 1
ATOM 3286 C C . ASN B 1 165 ? 61.962 48.129 77.462 1.00 65.72 165 ASN B C 1
ATOM 3287 O O . ASN B 1 165 ? 61.681 48.083 78.661 1.00 65.89 165 ASN B O 1
ATOM 3289 N N . ASN B 1 166 ? 63.094 48.668 76.999 1.00 65.66 166 ASN B N 1
ATOM 3290 C CA . ASN B 1 166 ? 64.173 49.165 77.873 1.00 65.55 166 ASN B CA 1
ATOM 3291 C C . ASN B 1 166 ? 63.830 50.462 78.637 1.00 65.36 166 ASN B C 1
ATOM 3292 O O . ASN B 1 166 ? 64.441 51.517 78.418 1.00 65.43 166 ASN B O 1
ATOM 3294 N N . ARG B 1 167 ? 62.878 50.359 79.561 1.00 65.05 167 ARG B N 1
ATOM 3295 C CA . ARG B 1 167 ? 62.220 51.534 80.147 1.00 64.67 167 ARG B CA 1
ATOM 3296 C C . ARG B 1 167 ? 63.024 52.278 81.226 1.00 64.21 167 ARG B C 1
ATOM 3297 O O . ARG B 1 167 ? 63.414 53.434 81.028 1.00 64.21 167 ARG B O 1
ATOM 3299 N N . ASP B 1 168 ? 63.278 51.599 82.347 1.00 63.55 168 ASP B N 1
ATOM 3300 C CA . ASP B 1 168 ? 63.758 52.232 83.588 1.00 62.78 168 ASP B CA 1
ATOM 3301 C C . ASP B 1 168 ? 65.109 52.969 83.494 1.00 62.22 168 ASP B C 1
ATOM 3302 O O . ASP B 1 168 ? 65.610 53.492 84.499 1.00 62.24 168 ASP B O 1
ATOM 3304 N N . ASP B 1 169 ? 65.682 53.029 82.296 1.00 61.27 169 ASP B N 1
ATOM 3305 C CA . ASP B 1 169 ? 66.959 53.711 82.100 1.00 60.41 169 ASP B CA 1
ATOM 3306 C C . ASP B 1 169 ? 66.950 54.728 80.937 1.00 59.30 169 ASP B C 1
ATOM 3307 O O . ASP B 1 169 ? 67.998 54.974 80.311 1.00 59.28 169 ASP B O 1
ATOM 3312 N N . LEU B 1 170 ? 65.776 55.318 80.665 1.00 57.55 170 LEU B N 1
ATOM 3313 C CA . LEU B 1 170 ? 65.636 56.358 79.624 1.00 55.84 170 LEU B CA 1
ATOM 3314 C C . LEU B 1 170 ? 64.261 57.020 79.522 1.00 54.55 170 LEU B C 1
ATOM 3315 O O . LEU B 1 170 ? 63.229 56.357 79.584 1.00 54.49 170 LEU B O 1
ATOM 3320 N N . VAL B 1 171 ? 64.275 58.337 79.335 1.00 52.87 171 VAL B N 1
ATOM 3321 C CA . VAL B 1 171 ? 63.078 59.117 79.047 1.00 51.13 171 VAL B CA 1
ATOM 3322 C C . VAL B 1 171 ? 63.252 59.835 77.701 1.00 50.13 171 VAL B C 1
ATOM 3323 O O . VAL B 1 171 ? 64.322 60.375 77.407 1.00 50.08 171 VAL B O 1
ATOM 3327 N N . VAL B 1 172 ? 62.197 59.827 76.889 1.00 48.61 172 VAL B N 1
ATOM 3328 C CA . VAL B 1 172 ? 62.216 60.444 75.565 1.00 46.89 172 VAL B CA 1
ATOM 3329 C C . VAL B 1 172 ? 61.256 61.622 75.518 1.00 45.95 172 VAL B C 1
ATOM 3330 O O . VAL B 1 172 ? 60.129 61.524 76.002 1.00 45.89 172 VAL B O 1
ATOM 3334 N N . ILE B 1 173 ? 61.716 62.737 74.953 1.00 44.69 173 ILE B N 1
ATOM 3335 C CA . ILE B 1 173 ? 60.852 63.883 74.710 1.00 43.40 173 ILE B CA 1
ATOM 3336 C C . ILE B 1 173 ? 60.853 64.268 73.235 1.00 43.08 173 ILE B C 1
ATOM 3337 O O . ILE B 1 173 ? 61.854 64.759 72.706 1.00 42.78 173 ILE B O 1
ATOM 3342 N N . LEU B 1 174 ? 59.722 64.025 72.575 1.00 42.55 174 LEU B N 1
ATOM 3343 C CA . LEU B 1 174 ? 59.518 64.476 71.205 1.00 42.01 174 LEU B CA 1
ATOM 3344 C C . LEU B 1 174 ? 59.020 65.892 71.294 1.00 41.98 174 LEU B C 1
ATOM 3345 O O . LEU B 1 174 ? 58.220 66.210 72.171 1.00 41.95 174 LEU B O 1
ATOM 3350 N N . ALA B 1 175 ? 59.492 66.752 70.403 1.00 42.08 175 ALA B N 1
ATOM 3351 C CA . ALA B 1 175 ? 59.090 68.156 70.454 1.00 42.40 175 ALA B CA 1
ATOM 3352 C C . ALA B 1 175 ? 58.940 68.782 69.081 1.00 42.54 175 ALA B C 1
ATOM 3353 O O . ALA B 1 175 ? 59.451 68.262 68.101 1.00 42.35 175 ALA B O 1
ATOM 3355 N N . GLY B 1 176 ? 58.229 69.902 69.025 1.00 42.93 176 GLY B N 1
ATOM 3356 C CA . GLY B 1 176 ? 58.044 70.627 67.778 1.00 43.49 176 GLY B CA 1
ATOM 3357 C C . GLY B 1 176 ? 56.626 71.108 67.586 1.00 43.82 176 GLY B C 1
ATOM 3358 O O . GLY B 1 176 ? 55.823 71.091 68.516 1.00 43.78 176 GLY B O 1
ATOM 3359 N N . TYR B 1 177 ? 56.330 71.547 66.369 1.00 44.30 177 TYR B N 1
ATOM 3360 C CA . TYR B 1 177 ? 55.001 72.013 66.013 1.00 45.05 177 TYR B CA 1
ATOM 3361 C C . TYR B 1 177 ? 53.962 70.926 66.257 1.00 45.33 177 TYR B C 1
ATOM 3362 O O . TYR B 1 177 ? 54.220 69.752 65.991 1.00 45.40 177 TYR B O 1
ATOM 3371 N N . ALA B 1 178 ? 52.791 71.329 66.751 1.00 45.70 178 ALA B N 1
ATOM 3372 C CA . ALA B 1 178 ? 51.709 70.400 67.094 1.00 45.99 178 ALA B CA 1
ATOM 3373 C C . ALA B 1 178 ? 51.008 69.807 65.872 1.00 46.40 178 ALA B C 1
ATOM 3374 O O . ALA B 1 178 ? 50.754 68.601 65.819 1.00 46.71 178 ALA B O 1
ATOM 3376 N N . ASP B 1 179 ? 50.681 70.638 64.890 1.00 46.71 179 ASP B N 1
ATOM 3377 C CA . ASP B 1 179 ? 50.044 70.105 63.697 1.00 47.10 179 ASP B CA 1
ATOM 3378 C C . ASP B 1 179 ? 50.868 68.941 63.132 1.00 47.20 179 ASP B C 1
ATOM 3379 O O . ASP B 1 179 ? 50.321 67.884 62.820 1.00 47.37 179 ASP B O 1
ATOM 3384 N N . ARG B 1 180 ? 52.185 69.123 63.070 1.00 47.33 180 ARG B N 1
ATOM 3385 C CA . ARG B 1 180 ? 53.086 68.119 62.508 1.00 47.52 180 ARG B CA 1
ATOM 3386 C C . ARG B 1 180 ? 53.271 66.904 63.416 1.00 47.66 180 ARG B C 1
ATOM 3387 O O . ARG B 1 180 ? 53.5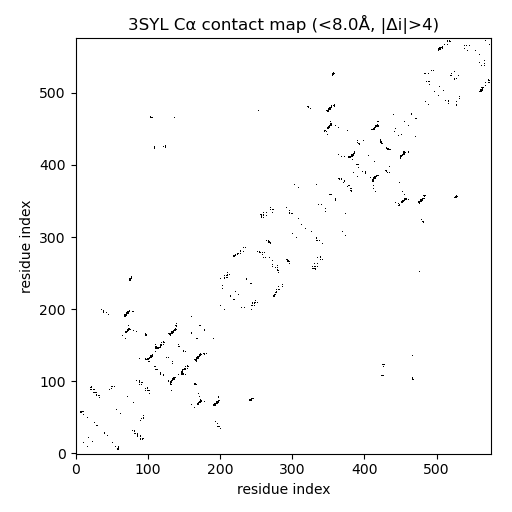05 65.796 62.934 1.00 47.76 180 ARG B O 1
ATOM 3395 N N . MET B 1 181 ? 53.178 67.113 64.726 1.00 47.77 181 MET B N 1
ATOM 3396 C CA . MET B 1 181 ? 53.312 66.015 65.677 1.00 47.99 181 MET B CA 1
ATOM 3397 C C . MET B 1 181 ? 52.110 65.088 65.652 1.00 48.08 181 MET B C 1
ATOM 3398 O O . MET B 1 181 ? 52.268 63.865 65.660 1.00 48.20 181 MET B O 1
ATOM 3403 N N . GLU B 1 182 ? 50.912 65.673 65.615 1.00 48.12 182 GLU B N 1
ATOM 3404 C CA . GLU B 1 182 ? 49.676 64.894 65.652 1.00 47.96 182 GLU B CA 1
ATOM 3405 C C . GLU B 1 182 ? 49.524 64.041 64.397 1.00 47.60 182 GLU B C 1
ATOM 3406 O O . GLU B 1 182 ? 49.045 62.906 64.472 1.00 47.56 182 GLU B O 1
ATOM 3412 N N . ASN B 1 183 ? 49.957 64.592 63.260 1.00 47.09 183 ASN B N 1
ATOM 3413 C CA . ASN B 1 183 ? 50.056 63.855 61.999 1.00 46.53 183 ASN B CA 1
ATOM 3414 C C . ASN B 1 183 ? 51.025 62.681 62.082 1.00 46.15 183 ASN B C 1
ATOM 3415 O O . ASN B 1 183 ? 50.791 61.632 61.491 1.00 46.01 183 ASN B O 1
ATOM 3420 N N . PHE B 1 184 ? 52.112 62.879 62.821 1.00 45.85 184 PHE B N 1
ATOM 3421 C CA . PHE B 1 184 ? 53.171 61.890 62.970 1.00 45.76 184 PHE B CA 1
ATOM 3422 C C . PHE B 1 184 ? 52.677 60.683 63.768 1.00 46.08 184 PHE B C 1
ATOM 3423 O O . PHE B 1 184 ? 53.073 59.543 63.506 1.00 45.82 184 PHE B O 1
ATOM 3431 N N . PHE B 1 185 ? 51.794 60.951 64.727 1.00 46.62 185 PHE B N 1
ATOM 3432 C CA . PHE B 1 185 ? 51.139 59.912 65.514 1.00 47.09 185 PHE B CA 1
ATOM 3433 C C . PHE B 1 185 ? 50.096 59.137 64.703 1.00 47.57 185 PHE B C 1
ATOM 3434 O O . PHE B 1 185 ? 49.904 57.941 64.931 1.00 47.61 185 PHE B O 1
ATOM 3442 N N . GLN B 1 186 ? 49.410 59.815 63.782 1.00 48.19 186 GLN B N 1
ATOM 3443 C CA . GLN B 1 186 ? 48.465 59.149 62.882 1.00 49.17 186 GLN B CA 1
ATOM 3444 C C . GLN B 1 186 ? 49.189 58.039 62.144 1.00 49.45 186 GLN B C 1
ATOM 3445 O O . GLN B 1 186 ? 48.772 56.877 62.151 1.00 49.57 186 GLN B O 1
ATOM 3451 N N . SER B 1 187 ? 50.295 58.431 61.521 1.00 49.88 187 SER B N 1
ATOM 3452 C CA . SER B 1 187 ? 51.087 57.583 60.659 1.00 50.31 187 SER B CA 1
ATOM 3453 C C . SER B 1 187 ? 51.895 56.561 61.448 1.00 50.50 187 SER B C 1
ATOM 3454 O O . SER B 1 187 ? 52.093 55.433 60.995 1.00 50.46 187 SER B O 1
ATOM 3457 N N . ASN B 1 188 ? 52.372 56.969 62.620 1.00 50.91 188 ASN B N 1
ATOM 3458 C CA . ASN B 1 188 ? 53.114 56.083 63.502 1.00 51.32 188 ASN B CA 1
ATOM 3459 C C . ASN B 1 188 ? 52.407 55.959 64.835 1.00 51.89 188 ASN B C 1
ATOM 3460 O O . ASN B 1 188 ? 52.793 56.625 65.800 1.00 51.92 188 ASN B O 1
ATOM 3465 N N . PRO B 1 189 ? 51.370 55.105 64.911 1.00 52.53 189 PRO B N 1
ATOM 3466 C CA . PRO B 1 189 ? 50.710 54.952 66.208 1.00 52.98 189 PRO B CA 1
ATOM 3467 C C . PRO B 1 189 ? 51.567 54.098 67.148 1.00 53.38 189 PRO B C 1
ATOM 3468 O O . PRO B 1 189 ? 52.560 53.491 66.718 1.00 53.59 189 PRO B O 1
ATOM 3472 N N . GLY B 1 190 ? 51.191 54.054 68.418 1.00 53.62 190 GLY B N 1
ATOM 3473 C CA . GLY B 1 190 ? 51.985 53.334 69.400 1.00 53.85 190 GLY B CA 1
ATOM 3474 C C . GLY B 1 190 ? 52.871 54.310 70.138 1.00 53.98 190 GLY B C 1
ATOM 3475 O O . GLY B 1 190 ? 53.469 53.962 71.158 1.00 54.19 190 GLY B O 1
ATOM 3476 N N . PHE B 1 191 ? 52.958 55.533 69.610 1.00 53.85 191 PHE B N 1
ATOM 3477 C CA . PHE B 1 191 ? 53.608 56.634 70.316 1.00 53.54 191 PHE B CA 1
ATOM 3478 C C . PHE B 1 191 ? 52.649 57.297 71.299 1.00 53.37 191 PHE B C 1
ATOM 3479 O O . PHE B 1 191 ? 53.043 57.622 72.418 1.00 53.57 191 PHE B O 1
ATOM 3487 N N . ARG B 1 192 ? 51.394 57.483 70.882 1.00 52.92 192 ARG B N 1
ATOM 3488 C CA . ARG B 1 192 ? 50.365 58.095 71.727 1.00 52.36 192 ARG B CA 1
ATOM 3489 C C . ARG B 1 192 ? 50.247 57.388 73.075 1.00 52.21 192 ARG B C 1
ATOM 3490 O O . ARG B 1 192 ? 50.102 58.037 74.123 1.00 52.21 192 ARG B O 1
ATOM 3498 N N . SER B 1 193 ? 50.313 56.058 73.038 1.00 51.71 193 SER B N 1
ATOM 3499 C CA . SER B 1 193 ? 50.202 55.249 74.245 1.00 51.39 193 SER B CA 1
ATOM 3500 C C . SER B 1 193 ? 51.493 55.282 75.059 1.00 51.07 193 SER B C 1
ATOM 3501 O O . SER B 1 193 ? 51.495 54.939 76.241 1.00 51.22 193 SER B O 1
ATOM 3504 N N . ARG B 1 194 ? 52.587 55.693 74.423 1.00 50.53 194 ARG B N 1
ATOM 3505 C CA . ARG B 1 194 ? 53.894 55.685 75.068 1.00 50.00 194 ARG B CA 1
ATOM 3506 C C . ARG B 1 194 ? 54.258 57.035 75.648 1.00 49.34 194 ARG B C 1
ATOM 3507 O O . ARG B 1 194 ? 55.143 57.130 76.497 1.00 49.35 194 ARG B O 1
ATOM 3515 N N . ILE B 1 195 ? 53.585 58.081 75.180 1.00 48.65 195 ILE B N 1
ATOM 3516 C CA . ILE B 1 195 ? 53.724 59.403 75.777 1.00 47.81 195 ILE B CA 1
ATOM 3517 C C . ILE B 1 195 ? 52.657 59.560 76.852 1.00 47.35 195 ILE B C 1
ATOM 3518 O O . ILE B 1 195 ? 51.458 59.472 76.576 1.00 47.33 195 ILE B O 1
ATOM 3523 N N . ALA B 1 196 ? 53.118 59.763 78.080 1.00 46.68 196 ALA B N 1
ATOM 3524 C CA . ALA B 1 196 ? 52.249 59.900 79.229 1.00 46.22 196 ALA B CA 1
ATOM 3525 C C . ALA B 1 196 ? 52.004 61.369 79.503 1.00 46.05 196 ALA B C 1
ATOM 3526 O O . ALA B 1 196 ? 51.049 61.724 80.196 1.00 46.06 196 ALA B O 1
ATOM 3528 N N . HIS B 1 197 ? 52.869 62.221 78.953 1.00 45.76 197 HIS B N 1
ATOM 3529 C CA . HIS B 1 197 ? 52.796 63.660 79.208 1.00 45.38 197 HIS B CA 1
ATOM 3530 C C . HIS B 1 197 ? 52.782 64.483 77.921 1.00 44.90 197 HIS B C 1
ATOM 3531 O O . HIS B 1 197 ? 53.812 64.681 77.285 1.00 44.76 197 HIS B O 1
ATOM 3538 N N . HIS B 1 198 ? 51.600 64.956 77.538 1.00 44.37 198 HIS B N 1
ATOM 3539 C CA . HIS B 1 198 ? 51.485 65.910 76.444 1.00 43.64 198 HIS B CA 1
ATOM 3540 C C . HIS B 1 198 ? 51.476 67.312 77.030 1.00 42.95 198 HIS B C 1
ATOM 3541 O O . HIS B 1 198 ? 50.560 67.683 77.757 1.00 43.00 198 HIS B O 1
ATOM 3548 N N . ILE B 1 199 ? 52.529 68.070 76.755 1.00 42.17 199 ILE B N 1
ATOM 3549 C CA . ILE B 1 199 ? 52.618 69.439 77.228 1.00 41.56 199 ILE B CA 1
ATOM 3550 C C . ILE B 1 199 ? 52.544 70.376 76.042 1.00 41.35 199 ILE B C 1
ATOM 3551 O O . ILE B 1 199 ? 53.351 70.277 75.113 1.00 41.40 199 ILE B O 1
ATOM 3556 N N . GLU B 1 200 ? 51.569 71.279 76.078 1.00 41.04 200 GLU B N 1
ATOM 3557 C CA . GLU B 1 200 ? 51.425 72.306 75.056 1.00 40.69 200 GLU B CA 1
ATOM 3558 C C . GLU B 1 200 ? 52.180 73.545 75.488 1.00 40.14 200 GLU B C 1
ATOM 3559 O O . GLU B 1 200 ? 52.060 73.989 76.626 1.00 40.06 200 GLU B O 1
ATOM 3565 N N . PHE B 1 201 ? 52.970 74.090 74.574 1.00 39.63 201 PHE B N 1
ATOM 3566 C CA . PHE B 1 201 ? 53.704 75.312 74.829 1.00 39.23 201 PHE B CA 1
ATOM 3567 C C . PHE B 1 201 ? 53.064 76.418 73.996 1.00 39.11 201 PHE B C 1
ATOM 3568 O O . PHE B 1 201 ? 53.244 76.471 72.776 1.00 39.22 201 PHE B O 1
ATOM 3576 N N . PRO B 1 202 ? 52.287 77.299 74.645 1.00 38.85 202 PRO B N 1
ATOM 3577 C CA . PRO B 1 202 ? 51.639 78.356 73.880 1.00 38.65 202 PRO B CA 1
ATOM 3578 C C . PRO B 1 202 ? 52.604 79.522 73.677 1.00 38.49 202 PRO B C 1
ATOM 3579 O O . PRO B 1 202 ? 53.633 79.576 74.350 1.00 38.83 202 PRO B O 1
ATOM 3583 N N . ASP B 1 203 ? 52.281 80.435 72.764 1.00 38.06 203 ASP B N 1
ATOM 3584 C CA . ASP B 1 203 ? 53.099 81.626 72.544 1.00 37.88 203 ASP B CA 1
ATOM 3585 C C . ASP B 1 203 ? 53.059 82.572 73.737 1.00 37.67 203 ASP B C 1
ATOM 3586 O O . ASP B 1 203 ? 52.319 82.350 74.685 1.00 37.44 203 ASP B O 1
ATOM 3591 N N . TYR B 1 204 ? 53.881 83.617 73.680 1.00 37.85 204 TYR B N 1
ATOM 3592 C CA . TYR B 1 204 ? 53.801 84.749 74.605 1.00 37.75 204 TYR B CA 1
ATOM 3593 C C . TYR B 1 204 ? 52.541 85.553 74.305 1.00 37.73 204 TYR B C 1
ATOM 3594 O O . TYR B 1 204 ? 52.133 85.683 73.145 1.00 37.63 204 TYR B O 1
ATOM 3603 N N . SER B 1 205 ? 51.934 86.112 75.344 1.00 37.71 205 SER B N 1
ATOM 3604 C CA . SER B 1 205 ? 50.785 86.978 75.145 1.00 37.75 205 SER B CA 1
ATOM 3605 C C . SER B 1 205 ? 51.246 88.243 74.435 1.00 37.81 205 SER B C 1
ATOM 3606 O O . SER B 1 205 ? 52.411 88.625 74.543 1.00 38.07 205 SER B O 1
ATOM 3609 N N . ASP B 1 206 ? 50.336 88.877 73.702 1.00 37.89 206 ASP B N 1
ATOM 3610 C CA . ASP B 1 206 ? 50.631 90.123 72.995 1.00 38.06 206 ASP B CA 1
ATOM 3611 C C . ASP B 1 206 ? 51.395 91.133 73.857 1.00 37.95 206 ASP B C 1
ATOM 3612 O O . ASP B 1 206 ? 52.456 91.619 73.452 1.00 37.95 206 ASP B O 1
ATOM 3617 N N . GLU B 1 207 ? 50.871 91.427 75.048 1.00 37.72 207 GLU B N 1
ATOM 3618 C CA . GLU B 1 207 ? 51.523 92.375 75.954 1.00 37.48 207 GLU B CA 1
ATOM 3619 C C . GLU B 1 207 ? 52.983 91.991 76.200 1.00 37.29 207 GLU B C 1
ATOM 3620 O O . GLU B 1 207 ? 53.861 92.851 76.169 1.00 37.51 207 GLU B O 1
ATOM 3622 N N . GLU B 1 208 ? 53.240 90.702 76.411 1.00 36.90 208 GLU B N 1
ATOM 3623 C CA . GLU B 1 208 ? 54.606 90.218 76.640 1.00 36.71 208 GLU B CA 1
ATOM 3624 C C . GLU B 1 208 ? 55.528 90.399 75.436 1.00 36.51 208 GLU B C 1
ATOM 3625 O O . GLU B 1 208 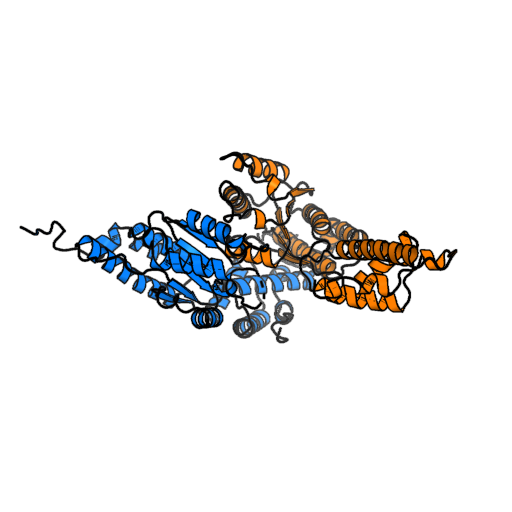? 56.648 90.897 75.578 1.00 36.22 208 GLU B O 1
ATOM 3631 N N . LEU B 1 209 ? 55.045 89.999 74.262 1.00 36.33 209 LEU B N 1
ATOM 3632 C CA . LEU B 1 209 ? 55.743 90.236 73.004 1.00 36.34 209 LEU B CA 1
ATOM 3633 C C . LEU B 1 209 ? 56.090 91.708 72.802 1.00 36.32 209 LEU B C 1
ATOM 3634 O O . LEU B 1 209 ? 57.155 92.037 72.275 1.00 36.12 209 LEU B O 1
ATOM 3639 N N . PHE B 1 210 ? 55.181 92.581 73.229 1.00 36.54 210 PHE B N 1
ATOM 3640 C CA . PHE B 1 210 ? 55.359 94.023 73.117 1.00 36.66 210 PHE B CA 1
ATOM 3641 C C . PHE B 1 210 ? 56.386 94.511 74.119 1.00 37.18 210 PHE B C 1
ATOM 3642 O O . PHE B 1 210 ? 57.168 95.418 73.821 1.00 37.42 210 PHE B O 1
ATOM 3650 N N . GLU B 1 211 ? 56.370 93.923 75.313 1.00 37.55 211 GLU B N 1
ATOM 3651 C CA . GLU B 1 211 ? 57.360 94.257 76.322 1.00 38.08 211 GLU B CA 1
ATOM 3652 C C . GLU B 1 211 ? 58.739 93.898 75.796 1.00 37.71 211 GLU B C 1
ATOM 3653 O O . GLU B 1 211 ? 59.656 94.717 75.843 1.00 37.80 211 GLU B O 1
ATOM 3659 N N . ILE B 1 212 ? 58.858 92.681 75.269 1.00 37.41 212 ILE B N 1
ATOM 3660 C CA . ILE B 1 212 ? 60.084 92.198 74.637 1.00 36.97 212 ILE B CA 1
ATOM 3661 C C . ILE B 1 212 ? 60.565 93.173 73.567 1.00 36.88 212 ILE B C 1
ATOM 3662 O O . ILE B 1 212 ? 61.683 93.672 73.637 1.00 36.76 212 ILE B O 1
ATOM 3667 N N . ALA B 1 213 ? 59.704 93.459 72.597 1.00 36.93 213 ALA B N 1
ATOM 3668 C CA . ALA B 1 213 ? 60.007 94.451 71.574 1.00 37.01 213 ALA B CA 1
ATOM 3669 C C . ALA B 1 213 ? 60.574 95.722 72.197 1.00 37.13 213 ALA B C 1
ATOM 3670 O O . ALA B 1 213 ? 61.517 96.308 71.670 1.00 37.24 213 ALA B O 1
ATOM 3672 N N . GLY B 1 214 ? 59.999 96.126 73.327 1.00 37.27 214 GLY B N 1
ATOM 3673 C CA . GLY B 1 214 ? 60.378 97.355 73.994 1.00 37.57 214 GLY B CA 1
ATOM 3674 C C . GLY B 1 214 ? 61.758 97.255 74.599 1.00 37.95 214 GLY B C 1
ATOM 3675 O O . GLY B 1 214 ? 62.568 98.171 74.456 1.00 37.92 214 GLY B O 1
ATOM 3676 N N . HIS B 1 215 ? 62.033 96.137 75.264 1.00 38.28 215 HIS B N 1
ATOM 3677 C CA . HIS B 1 215 ? 63.336 95.923 75.865 1.00 38.80 215 HIS B CA 1
ATOM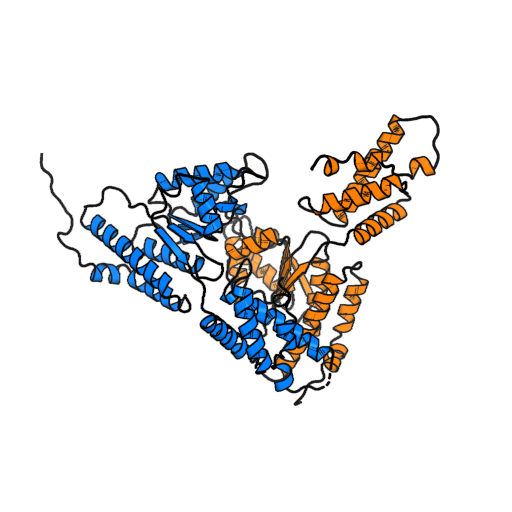 3678 C C . HIS B 1 215 ? 64.425 95.844 74.805 1.00 39.15 215 HIS B C 1
ATOM 3679 O O . HIS B 1 215 ? 65.455 96.515 74.929 1.00 39.63 215 HIS B O 1
ATOM 3686 N N . MET B 1 216 ? 64.185 95.056 73.756 1.00 39.15 216 MET B N 1
ATOM 3687 C CA . MET B 1 216 ? 65.101 94.971 72.624 1.00 39.16 216 MET B CA 1
ATOM 3688 C C . MET B 1 216 ? 65.474 96.361 72.123 1.00 39.69 216 MET B C 1
ATOM 3689 O O . MET B 1 216 ? 66.653 96.656 71.921 1.00 40.06 216 MET B O 1
ATOM 3694 N N . LEU B 1 217 ? 64.483 97.228 71.956 1.00 40.00 217 LEU B N 1
ATOM 3695 C CA . LEU B 1 217 ? 64.755 98.570 71.466 1.00 40.63 217 LEU B CA 1
ATOM 3696 C C . LEU B 1 217 ? 65.478 99.456 72.477 1.00 41.32 217 LEU B C 1
ATOM 3697 O O . LEU B 1 217 ? 66.188 100.390 72.092 1.00 41.43 217 LEU B O 1
ATOM 3702 N N . ASP B 1 218 ? 65.307 99.174 73.763 1.00 42.00 218 ASP B N 1
ATOM 3703 C CA . ASP B 1 218 ? 66.019 99.941 74.775 1.00 42.84 218 ASP B CA 1
ATOM 3704 C C . ASP B 1 218 ? 67.479 99.572 74.715 1.00 42.95 218 ASP B C 1
ATOM 3705 O O . ASP B 1 218 ? 68.345 100.443 74.698 1.00 43.14 218 ASP B O 1
ATOM 3710 N N . ASP B 1 219 ? 67.736 98.272 74.638 1.00 43.24 219 ASP B N 1
ATOM 3711 C CA . ASP B 1 219 ? 69.094 97.741 74.559 1.00 43.68 219 ASP B CA 1
ATOM 3712 C C . ASP B 1 219 ? 69.879 98.265 73.355 1.00 43.59 219 ASP B C 1
ATOM 3713 O O . ASP B 1 219 ? 71.104 98.313 73.393 1.00 43.68 219 ASP B O 1
ATOM 3718 N N . GLN B 1 220 ? 69.164 98.660 72.302 1.00 43.47 220 GLN B N 1
ATOM 3719 C CA . GLN B 1 220 ? 69.772 99.206 71.087 1.00 43.47 220 GLN B CA 1
ATOM 3720 C C . GLN B 1 220 ? 69.721 100.740 71.009 1.00 42.83 220 GLN B C 1
ATOM 3721 O O . GLN B 1 220 ? 70.190 101.323 70.036 1.00 42.73 220 GLN B O 1
ATOM 3727 N N . ASN B 1 221 ? 69.165 101.386 72.029 1.00 42.35 221 ASN B N 1
ATOM 3728 C CA . ASN B 1 221 ? 68.873 102.821 71.974 1.00 42.02 221 ASN B CA 1
ATOM 3729 C C . ASN B 1 221 ? 68.062 103.216 70.750 1.00 41.66 221 ASN B C 1
ATO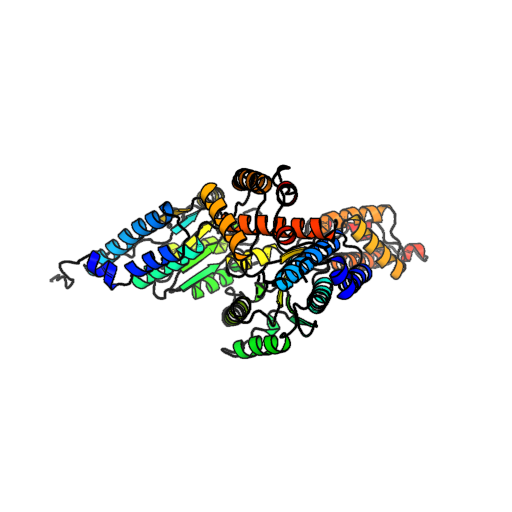M 3730 O O . ASN B 1 221 ? 68.532 103.966 69.893 1.00 41.50 221 ASN B O 1
ATOM 3735 N N . TYR B 1 222 ? 66.852 102.672 70.669 1.00 41.17 222 TYR B N 1
ATOM 3736 C CA . TYR B 1 222 ? 65.840 103.141 69.739 1.00 40.66 222 TYR B CA 1
ATOM 3737 C C . TYR B 1 222 ? 64.550 103.306 70.516 1.00 40.51 222 TYR B C 1
ATOM 3738 O O . TYR B 1 222 ? 64.251 102.511 71.410 1.00 40.66 222 TYR B O 1
ATOM 3747 N N . GLN B 1 223 ? 63.791 104.338 70.169 1.00 40.15 223 GLN B N 1
ATOM 3748 C CA . GLN B 1 223 ? 62.468 104.566 70.729 1.00 39.70 223 GLN B CA 1
ATOM 3749 C C . GLN B 1 223 ? 61.435 104.491 69.602 1.00 39.46 223 GLN B C 1
ATOM 3750 O O . GLN B 1 223 ? 61.761 104.726 68.434 1.00 39.33 223 GLN B O 1
ATOM 3752 N N . MET B 1 224 ? 60.197 104.147 69.946 1.00 38.99 224 MET B N 1
ATOM 3753 C CA . MET B 1 224 ? 59.101 104.210 68.984 1.00 38.53 224 MET B CA 1
ATOM 3754 C C . MET B 1 224 ? 58.261 105.462 69.220 1.00 38.32 224 MET B C 1
ATOM 3755 O O . MET B 1 224 ? 58.242 105.989 70.324 1.00 38.46 224 MET B O 1
ATOM 3760 N N . THR B 1 225 ? 57.593 105.963 68.186 1.00 38.13 225 THR B N 1
ATOM 3761 C CA . THR B 1 225 ? 56.604 107.015 68.390 1.00 38.05 225 THR B CA 1
ATOM 3762 C C . THR B 1 225 ? 55.338 106.301 68.780 1.00 37.94 225 THR B C 1
ATOM 3763 O O . THR B 1 225 ? 55.089 105.204 68.280 1.00 37.71 225 THR B O 1
ATOM 3767 N N . PRO B 1 226 ? 54.532 106.905 69.678 1.00 38.05 226 PRO B N 1
ATOM 3768 C CA . PRO B 1 226 ? 53.256 106.295 70.073 1.00 38.11 226 PRO B CA 1
ATOM 3769 C C . PRO B 1 226 ? 52.502 105.620 68.898 1.00 38.43 226 PRO B C 1
ATOM 3770 O O . PRO B 1 226 ? 52.043 104.477 69.036 1.00 38.52 226 PRO B O 1
ATOM 3774 N N . GLU B 1 227 ? 52.414 106.308 67.755 1.00 38.54 227 GLU B N 1
ATOM 3775 C CA . GLU B 1 227 ? 51.795 105.768 66.543 1.00 38.69 227 GLU B CA 1
ATOM 3776 C C . GLU B 1 227 ? 52.422 104.453 66.115 1.00 38.42 227 GLU B C 1
ATOM 3777 O O . GLU B 1 227 ? 51.723 103.540 65.671 1.00 38.58 227 GLU B O 1
ATOM 3783 N N . ALA B 1 228 ? 53.742 104.365 66.243 1.00 38.16 228 ALA B N 1
ATOM 3784 C CA . ALA B 1 228 ? 54.464 103.161 65.862 1.00 37.97 228 ALA B CA 1
ATOM 3785 C C . ALA B 1 228 ? 54.233 102.026 66.863 1.00 37.85 228 ALA B C 1
ATOM 3786 O O . ALA B 1 228 ? 54.222 100.853 66.486 1.00 37.51 228 ALA B O 1
ATOM 3788 N N . GLU B 1 229 ? 54.041 102.378 68.135 1.00 37.81 229 GLU B N 1
ATOM 3789 C CA . GLU B 1 229 ? 53.745 101.382 69.161 1.00 37.85 229 GLU B CA 1
ATOM 3790 C C . GLU B 1 229 ? 52.461 100.659 68.803 1.00 37.71 229 GLU B C 1
ATOM 3791 O O . GLU B 1 229 ? 52.421 99.427 68.776 1.00 37.76 229 GLU B O 1
ATOM 3797 N N . THR B 1 230 ? 51.417 101.425 68.501 1.00 37.61 230 THR B N 1
ATOM 3798 C CA . THR B 1 230 ? 50.148 100.815 68.138 1.00 37.53 230 THR B CA 1
ATOM 3799 C C . THR B 1 230 ? 50.324 100.040 66.835 1.00 37.16 230 THR B C 1
ATOM 3800 O O . THR B 1 230 ? 49.725 98.987 66.656 1.00 37.52 230 THR B O 1
ATOM 3804 N N . ALA B 1 231 ? 51.180 100.545 65.951 1.00 36.69 231 ALA B N 1
ATOM 3805 C CA . ALA B 1 231 ? 51.509 99.840 64.711 1.00 36.33 231 ALA B CA 1
ATOM 3806 C C . ALA B 1 231 ? 52.136 98.459 64.959 1.00 36.02 231 ALA B C 1
ATOM 3807 O O . ALA B 1 231 ? 51.916 97.535 64.188 1.00 35.82 231 ALA B O 1
ATOM 3809 N N . LEU B 1 232 ? 52.904 98.330 66.039 1.00 35.89 232 LEU B N 1
ATOM 3810 C CA . LEU B 1 232 ? 53.561 97.078 66.397 1.00 35.60 232 LEU B CA 1
ATOM 3811 C C . LEU B 1 232 ? 52.555 96.116 66.988 1.00 35.74 232 LEU B C 1
ATOM 3812 O O . LEU B 1 232 ? 52.601 94.920 66.713 1.00 35.60 232 LEU B O 1
ATOM 3817 N N . ARG B 1 233 ? 51.662 96.646 67.824 1.00 36.05 233 ARG B N 1
ATOM 3818 C CA . ARG B 1 233 ? 50.613 95.850 68.468 1.00 36.12 233 ARG B CA 1
ATOM 3819 C C . ARG B 1 233 ? 49.729 95.207 67.418 1.00 36.24 233 ARG B C 1
ATOM 3820 O O . ARG B 1 233 ? 49.335 94.045 67.554 1.00 36.31 233 ARG B O 1
ATOM 3828 N N . ALA B 1 234 ? 49.425 95.984 66.378 1.00 36.36 234 ALA B N 1
ATOM 3829 C CA . ALA B 1 234 ? 48.736 95.496 65.192 1.00 36.61 234 ALA B CA 1
ATOM 3830 C C . ALA B 1 234 ? 49.564 94.408 64.540 1.00 36.78 234 ALA B C 1
ATOM 3831 O O . ALA B 1 234 ? 49.059 93.319 64.260 1.00 36.95 234 ALA B O 1
ATOM 3833 N N . TYR B 1 235 ? 50.841 94.718 64.321 1.00 37.05 235 TYR B N 1
ATOM 3834 C CA . TYR B 1 235 ? 51.787 93.809 63.689 1.00 37.24 235 TYR B CA 1
ATOM 3835 C C . TYR B 1 235 ? 51.821 92.465 64.402 1.00 37.29 235 TYR B C 1
ATOM 3836 O O . TYR B 1 235 ? 51.643 91.419 63.773 1.00 37.30 235 TYR B O 1
ATOM 3845 N N . ILE B 1 236 ? 52.052 92.507 65.710 1.00 37.34 236 ILE B N 1
ATOM 3846 C CA . ILE B 1 236 ? 52.169 91.302 66.521 1.00 37.64 236 ILE B CA 1
ATOM 3847 C C . ILE B 1 236 ? 50.952 90.390 66.348 1.00 37.88 236 ILE B C 1
ATOM 3848 O O . ILE B 1 236 ? 51.097 89.214 66.006 1.00 37.77 236 ILE B O 1
ATOM 3853 N N . GLY B 1 237 ? 49.762 90.952 66.558 1.00 38.16 237 GLY B N 1
ATOM 3854 C CA . GLY B 1 237 ? 48.509 90.208 66.450 1.00 38.54 237 GLY B CA 1
ATOM 3855 C C . GLY B 1 237 ? 48.368 89.495 65.122 1.00 38.86 237 GLY B C 1
ATOM 3856 O O . GLY B 1 237 ? 47.900 88.355 65.064 1.00 38.88 237 GLY B O 1
ATOM 3857 N N . LEU B 1 238 ? 48.781 90.166 64.052 1.00 39.23 238 LEU B N 1
ATOM 3858 C CA . LEU B 1 238 ? 48.751 89.562 62.733 1.00 39.66 238 LEU B CA 1
ATOM 3859 C C . LEU B 1 238 ? 49.826 88.497 62.623 1.00 40.16 238 LEU B C 1
ATOM 3860 O O . LEU B 1 238 ? 49.540 87.369 62.213 1.00 40.70 238 LEU B O 1
ATOM 3865 N N . ARG B 1 239 ? 51.051 88.838 63.017 1.00 40.45 239 ARG B N 1
ATOM 3866 C CA . ARG B 1 239 ? 52.184 87.919 62.862 1.00 40.76 239 ARG B CA 1
ATOM 3867 C C . ARG B 1 239 ? 51.960 86.567 63.536 1.00 40.98 239 ARG B C 1
ATOM 3868 O O . ARG B 1 239 ? 52.352 85.534 62.988 1.00 41.21 239 ARG B O 1
ATOM 3876 N N . ARG B 1 240 ? 51.315 86.569 64.700 1.00 41.13 240 ARG B N 1
ATOM 3877 C CA . ARG B 1 240 ? 51.128 85.332 65.453 1.00 41.57 240 ARG B CA 1
ATOM 3878 C C . ARG B 1 240 ? 50.158 84.353 64.784 1.00 41.74 240 ARG B C 1
ATOM 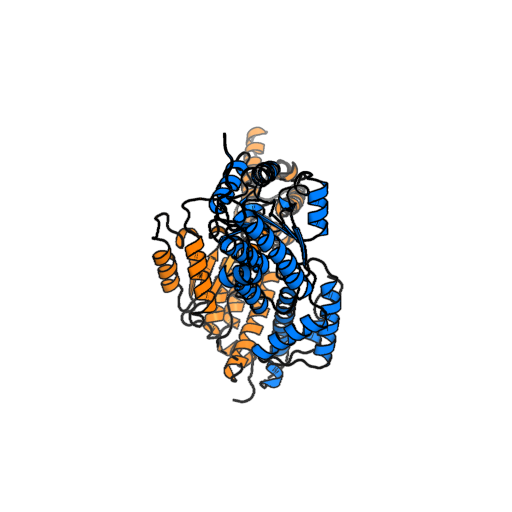3879 O O . ARG B 1 240 ? 50.107 83.173 65.149 1.00 41.82 240 ARG B O 1
ATOM 3887 N N . ASN B 1 241 ? 49.409 84.839 63.797 1.00 41.91 241 ASN B N 1
ATOM 3888 C CA . ASN B 1 241 ? 48.471 84.004 63.049 1.00 42.06 241 ASN B CA 1
ATOM 3889 C C . ASN B 1 241 ? 49.024 83.536 61.712 1.00 42.18 241 ASN B C 1
ATOM 3890 O O . ASN B 1 241 ? 48.399 82.737 61.011 1.00 42.26 241 ASN B O 1
ATOM 3895 N N . GLN B 1 242 ? 50.196 84.046 61.358 1.00 42.41 242 GLN B N 1
ATOM 3896 C CA . GLN B 1 242 ? 50.910 83.561 60.190 1.00 42.90 242 GLN B CA 1
ATOM 3897 C C . GLN B 1 242 ? 51.834 82.415 60.581 1.00 42.88 242 GLN B C 1
ATOM 3898 O O . GLN B 1 242 ? 52.273 82.345 61.735 1.00 42.70 242 GLN B O 1
ATOM 3904 N N . PRO B 1 243 ? 52.124 81.506 59.623 1.00 43.01 243 PRO B N 1
ATOM 3905 C CA . PRO B 1 243 ? 52.942 80.311 59.893 1.00 42.97 243 PRO B CA 1
ATOM 3906 C C . PRO B 1 243 ? 54.338 80.606 60.466 1.00 42.69 243 PRO B C 1
ATOM 3907 O O . PRO B 1 243 ? 54.854 81.717 60.315 1.00 42.36 243 PRO B O 1
ATOM 3911 N N . HIS B 1 244 ? 54.913 79.607 61.137 1.00 42.60 244 HIS B N 1
ATOM 3912 C CA . HIS B 1 244 ? 56.276 79.671 61.673 1.00 42.58 244 HIS B CA 1
ATOM 3913 C C . HIS B 1 244 ? 56.522 80.922 62.516 1.00 42.25 244 HIS B C 1
ATOM 3914 O O . HIS B 1 244 ? 57.517 81.625 62.339 1.00 42.21 244 HIS B O 1
ATOM 3921 N N . PHE B 1 245 ? 55.596 81.206 63.421 1.00 42.03 245 PHE B N 1
ATOM 3922 C CA . PHE B 1 245 ? 55.780 82.285 64.366 1.00 41.77 245 PHE B CA 1
ATOM 3923 C C . PHE B 1 245 ? 56.781 81.823 65.395 1.00 41.91 245 PHE B C 1
ATOM 3924 O O . PHE B 1 245 ? 56.607 80.768 65.999 1.00 42.12 245 PHE B O 1
ATOM 3932 N N . ALA B 1 246 ? 57.831 82.614 65.589 1.00 42.04 246 ALA B N 1
ATOM 3933 C CA . ALA B 1 246 ? 58.944 82.207 66.439 1.00 41.94 246 ALA B CA 1
ATOM 3934 C C . ALA B 1 246 ? 59.098 83.101 67.663 1.00 41.89 246 ALA B C 1
ATOM 3935 O O . ALA B 1 246 ? 60.195 83.214 68.224 1.00 42.03 246 ALA B O 1
ATOM 3937 N N . ASN B 1 247 ? 57.985 83.710 68.079 1.00 41.79 247 ASN B N 1
ATOM 3938 C CA . ASN B 1 247 ? 57.942 84.598 69.243 1.00 41.75 247 ASN B CA 1
ATOM 3939 C C . ASN B 1 247 ? 59.036 85.660 69.196 1.00 41.72 247 ASN B C 1
ATOM 3940 O O . ASN B 1 247 ? 59.095 86.463 68.260 1.00 41.80 247 ASN B O 1
ATOM 3945 N N . ALA B 1 248 ? 59.920 85.632 70.186 1.00 41.66 248 ALA B N 1
ATOM 3946 C CA . ALA B 1 248 ? 61.016 86.590 70.296 1.00 41.71 248 ALA B CA 1
ATOM 3947 C C . ALA B 1 248 ? 61.841 86.769 69.018 1.00 41.69 248 ALA B C 1
ATOM 3948 O O . ALA B 1 248 ? 62.263 87.888 68.715 1.00 41.82 248 ALA B O 1
ATOM 3950 N N . ARG B 1 249 ? 62.081 85.679 68.286 1.00 41.44 249 ARG B N 1
ATOM 3951 C CA . ARG B 1 249 ? 62.853 85.751 67.046 1.00 41.42 249 ARG B CA 1
ATOM 3952 C C . ARG B 1 249 ? 62.099 86.593 66.027 1.00 41.41 249 ARG B C 1
ATOM 3953 O O . ARG B 1 249 ? 62.671 87.503 65.419 1.00 41.52 249 ARG B O 1
ATOM 3955 N N . SER B 1 250 ? 60.808 86.314 65.873 1.00 41.25 250 SER B N 1
ATOM 3956 C CA . SER B 1 250 ? 59.969 87.076 64.965 1.00 41.41 250 SER B CA 1
ATOM 3957 C C . SER B 1 250 ? 59.977 88.565 65.329 1.00 41.53 250 SER B C 1
ATOM 3958 O O . SER B 1 250 ? 59.922 89.432 64.452 1.00 41.66 250 SER B O 1
ATOM 3961 N N . ILE B 1 251 ? 60.068 88.849 66.625 1.00 41.46 251 ILE B N 1
ATOM 3962 C CA . ILE B 1 251 ? 60.161 90.217 67.118 1.00 41.22 251 ILE B CA 1
ATOM 3963 C C . ILE B 1 251 ? 61.495 90.858 66.728 1.00 41.34 251 ILE B C 1
ATOM 3964 O O . ILE B 1 251 ? 61.490 91.908 66.083 1.00 41.53 251 ILE B O 1
ATOM 3969 N N . ARG B 1 252 ? 62.625 90.234 67.091 1.00 41.28 252 ARG B N 1
ATOM 3970 C CA . ARG B 1 252 ? 63.950 90.705 66.626 1.00 41.34 252 ARG B CA 1
ATOM 3971 C C . ARG B 1 252 ? 63.874 90.968 65.127 1.00 40.28 252 ARG B C 1
ATOM 3972 O O . ARG B 1 252 ? 64.193 92.060 64.667 1.00 40.36 252 ARG B O 1
ATOM 3980 N N . ASN B 1 253 ? 63.414 89.966 64.383 1.00 39.13 253 ASN B N 1
ATOM 3981 C CA . ASN B 1 253 ? 63.340 90.042 62.931 1.00 38.14 253 ASN B CA 1
ATOM 3982 C C . ASN B 1 253 ? 62.533 91.224 62.408 1.00 37.44 253 ASN B C 1
ATOM 3983 O O . ASN B 1 253 ? 62.915 91.843 61.420 1.00 37.48 253 ASN B O 1
ATOM 3988 N N . ALA B 1 254 ? 61.423 91.534 63.067 1.00 36.60 254 ALA B N 1
ATOM 3989 C CA . ALA B 1 254 ? 60.592 92.666 62.666 1.00 36.00 254 ALA B CA 1
ATOM 3990 C C . ALA B 1 254 ? 61.305 93.986 62.958 1.00 35.65 254 ALA B C 1
ATOM 3991 O O . ALA B 1 254 ? 61.311 94.907 62.133 1.00 35.26 254 ALA B O 1
ATOM 3993 N N . LEU B 1 255 ? 61.915 94.049 64.137 1.00 35.33 255 LEU B N 1
ATOM 3994 C CA . LEU B 1 255 ? 62.674 95.208 64.574 1.00 35.22 255 LEU B CA 1
ATOM 3995 C C . LEU B 1 255 ? 63.923 95.450 63.716 1.00 35.22 255 LEU B C 1
ATOM 3996 O O . LEU B 1 255 ? 64.257 96.590 63.387 1.00 35.12 255 LEU B O 1
ATOM 4001 N N . ASP B 1 256 ? 64.602 94.368 63.351 1.00 35.16 256 ASP B N 1
ATOM 4002 C CA . ASP B 1 256 ? 65.696 94.432 62.402 1.00 35.04 256 ASP B CA 1
ATOM 4003 C C . ASP B 1 256 ? 65.240 95.071 61.095 1.00 34.87 256 ASP B C 1
ATOM 4004 O O . ASP B 1 256 ? 65.875 96.005 60.601 1.00 34.91 256 ASP B O 1
ATOM 4009 N N . ARG B 1 257 ? 64.127 94.584 60.554 1.00 34.66 257 ARG B N 1
ATOM 4010 C CA . ARG B 1 257 ? 63.620 95.071 59.276 1.00 34.60 257 ARG B CA 1
ATOM 4011 C C . ARG B 1 257 ? 63.080 96.485 59.405 1.00 34.32 257 ARG B C 1
ATOM 4012 O O . ARG B 1 257 ? 63.186 97.282 58.476 1.00 34.10 257 ARG B O 1
ATOM 4020 N N . ALA B 1 258 ? 62.526 96.793 60.574 1.00 34.43 258 ALA B N 1
ATOM 4021 C CA . ALA B 1 258 ? 62.077 98.145 60.894 1.00 34.45 258 ALA B CA 1
ATOM 4022 C C . ALA B 1 258 ? 63.258 99.109 60.916 1.00 34.51 258 ALA B C 1
ATOM 4023 O O . ALA B 1 258 ? 63.202 100.181 60.314 1.00 34.19 258 ALA B O 1
ATOM 4025 N N . ARG B 1 259 ? 64.322 98.704 61.614 1.00 34.90 259 ARG B N 1
ATOM 4026 C CA . ARG B 1 259 ? 65.575 99.456 61.682 1.00 35.19 259 ARG B CA 1
ATOM 4027 C C . ARG B 1 259 ? 66.152 99.723 60.298 1.00 35.07 259 ARG B C 1
ATOM 4028 O O . ARG B 1 259 ? 66.598 100.835 60.013 1.00 35.10 259 ARG B O 1
ATOM 4036 N N . LEU B 1 260 ? 66.135 98.698 59.448 1.00 35.16 260 LEU B N 1
ATOM 4037 C CA . LEU B 1 260 ? 66.592 98.817 58.070 1.00 35.28 260 LEU B CA 1
ATOM 4038 C C . LEU B 1 260 ? 65.734 99.823 57.308 1.00 35.44 260 LEU B C 1
ATOM 4039 O O . LEU B 1 260 ? 66.263 100.658 56.575 1.00 35.52 260 LEU B O 1
ATOM 4044 N N . ARG B 1 261 ? 64.418 99.739 57.492 1.00 35.68 261 ARG B N 1
ATOM 4045 C CA . ARG B 1 261 ? 63.481 100.671 56.871 1.00 35.95 261 ARG B CA 1
ATOM 4046 C C . ARG B 1 261 ? 63.643 102.091 57.418 1.00 36.32 261 ARG B C 1
ATOM 4047 O O . ARG B 1 261 ? 63.553 103.066 56.669 1.00 36.34 261 ARG B O 1
ATOM 4055 N N . GLN B 1 262 ? 63.882 102.207 58.721 1.00 36.72 262 GLN B N 1
ATOM 4056 C CA . GLN B 1 262 ? 64.065 103.515 59.334 1.00 37.20 262 GLN B CA 1
ATOM 4057 C C . GLN B 1 262 ? 65.320 104.183 58.786 1.00 37.71 262 GLN B C 1
ATOM 4058 O O . GLN B 1 262 ? 65.323 105.384 58.511 1.00 37.74 262 GLN B O 1
ATOM 4064 N N . ALA B 1 263 ? 66.375 103.391 58.616 1.00 38.27 263 ALA B N 1
ATOM 4065 C CA . ALA B 1 263 ? 67.631 103.886 58.082 1.00 38.88 263 ALA B CA 1
ATOM 4066 C C . ALA B 1 263 ? 67.455 104.421 56.667 1.00 39.41 263 ALA B C 1
ATOM 4067 O O . ALA B 1 263 ? 67.975 105.494 56.334 1.00 39.55 263 ALA B O 1
ATOM 4069 N N . ASN B 1 264 ? 66.709 103.676 55.850 1.00 39.90 264 ASN B N 1
ATOM 4070 C CA . ASN B 1 264 ? 66.446 104.058 54.464 1.00 40.53 264 ASN B CA 1
ATOM 4071 C C . ASN B 1 264 ? 65.453 105.200 54.319 1.00 41.09 264 ASN B C 1
ATOM 4072 O O . ASN B 1 264 ? 65.553 105.992 53.382 1.00 41.19 264 ASN B O 1
ATOM 4077 N N . ARG B 1 265 ? 64.508 105.284 55.254 1.00 41.90 265 ARG B N 1
ATOM 4078 C CA . ARG B 1 265 ? 63.566 106.398 55.316 1.00 42.49 265 ARG B CA 1
ATOM 4079 C C . ARG B 1 265 ? 64.351 107.687 55.534 1.00 43.38 265 ARG B C 1
ATOM 4080 O O . ARG B 1 265 ? 64.183 108.645 54.789 1.00 43.36 265 ARG B O 1
ATOM 4088 N N . LEU B 1 266 ? 65.230 107.682 56.537 1.00 44.58 266 LEU B N 1
ATOM 4089 C CA . LEU B 1 266 ? 66.061 108.839 56.878 1.00 45.99 266 LEU B CA 1
ATOM 4090 C C . LEU B 1 266 ? 67.067 109.212 55.794 1.00 47.12 266 LEU B C 1
ATOM 4091 O O . LEU B 1 266 ? 67.223 110.393 55.464 1.00 47.01 266 LEU B O 1
ATOM 4096 N N . PHE B 1 267 ? 67.760 108.212 55.254 1.00 48.59 267 PHE B N 1
ATOM 4097 C CA . PHE B 1 267 ? 68.744 108.474 54.218 1.00 50.27 267 PHE B CA 1
ATOM 4098 C C . PHE B 1 267 ? 68.109 109.091 52.983 1.00 51.47 267 PHE B C 1
ATOM 4099 O O . PHE B 1 267 ? 68.725 109.926 52.315 1.00 51.70 267 PHE B O 1
ATOM 4107 N N . THR B 1 268 ? 66.880 108.677 52.685 1.00 52.83 268 THR B N 1
ATOM 4108 C CA . THR B 1 268 ? 66.193 109.132 51.487 1.00 54.13 268 THR B CA 1
ATOM 4109 C C . THR B 1 268 ? 65.549 110.503 51.669 1.00 55.03 268 THR B C 1
ATOM 4110 O O . THR B 1 268 ? 65.527 111.301 50.732 1.00 55.39 268 THR B O 1
ATOM 4114 N N . ALA B 1 269 ? 65.036 110.784 52.866 1.00 56.20 269 ALA B N 1
ATOM 4115 C CA . ALA B 1 269 ? 64.497 112.116 53.177 1.00 57.32 269 ALA B CA 1
ATOM 4116 C C . ALA B 1 269 ? 65.589 113.192 53.036 1.00 58.20 269 ALA B C 1
ATOM 4117 O O . ALA B 1 269 ? 65.584 113.973 52.076 1.00 58.35 269 ALA B O 1
ATOM 4119 N N . SER B 1 270 ? 66.531 113.197 53.982 1.00 59.20 270 SER B N 1
ATOM 4120 C CA . SER B 1 270 ? 67.685 114.103 53.979 1.00 59.92 270 SER B CA 1
ATOM 4121 C C . SER B 1 270 ? 67.275 115.583 53.954 1.00 60.41 270 SER B C 1
ATOM 4122 O O . SER B 1 270 ? 67.640 116.324 53.029 1.00 60.93 270 SER B O 1
ATOM 4124 N N . SER B 1 271 ? 66.515 116.003 54.969 1.00 60.60 271 SER B N 1
ATOM 4125 C CA . SER B 1 271 ? 66.187 117.427 55.164 1.00 60.66 271 SER B CA 1
ATOM 4126 C C . SER B 1 271 ? 67.461 118.254 55.356 1.00 60.57 271 SER B C 1
ATOM 4127 O O . SER B 1 271 ? 67.551 119.396 54.895 1.00 60.77 271 SER B O 1
ATOM 4129 N N . GLY B 1 272 ? 68.438 117.649 56.029 1.00 60.27 272 GLY B N 1
ATOM 4130 C CA . GLY B 1 272 ? 69.723 118.270 56.321 1.00 59.76 272 GLY B CA 1
ATOM 4131 C C . GLY B 1 272 ? 70.383 117.510 57.460 1.00 59.33 272 GLY B C 1
ATOM 4132 O O . GLY B 1 272 ? 70.438 116.269 57.431 1.00 59.51 272 GLY B O 1
ATOM 4133 N N . PRO B 1 273 ? 70.895 118.239 58.473 1.00 58.71 273 PRO B N 1
ATOM 4134 C CA . PRO B 1 273 ? 71.370 117.523 59.651 1.00 57.90 273 PRO B CA 1
ATOM 4135 C C . PRO B 1 273 ? 70.177 116.997 60.426 1.00 57.02 273 PRO B C 1
ATOM 4136 O O . PRO B 1 273 ? 69.094 117.581 60.362 1.00 56.97 273 PRO B O 1
ATOM 4140 N N . LEU B 1 274 ? 70.364 115.883 61.120 1.00 56.03 274 LEU B N 1
ATOM 4141 C CA . LEU B 1 274 ? 69.345 115.385 62.040 1.00 54.95 274 LEU B CA 1
ATOM 4142 C C . LEU B 1 274 ? 69.976 114.877 63.330 1.00 54.16 274 LEU B C 1
ATOM 4143 O O . LEU B 1 274 ? 71.136 114.471 63.351 1.00 53.91 274 LEU B O 1
ATOM 4148 N N . ASP B 1 275 ? 69.196 114.931 64.402 1.00 53.29 275 ASP B N 1
ATOM 4149 C CA . ASP B 1 275 ? 69.699 114.718 65.749 1.00 52.52 275 ASP B CA 1
ATOM 4150 C C . ASP B 1 275 ? 69.374 113.326 66.283 1.00 51.73 275 ASP B C 1
ATOM 4151 O O . ASP B 1 275 ? 68.758 112.518 65.590 1.00 51.61 275 ASP B O 1
ATOM 4156 N N . ALA B 1 276 ? 69.787 113.067 67.522 1.00 50.67 276 ALA B N 1
ATOM 4157 C CA . ALA B 1 276 ? 69.619 111.762 68.159 1.00 49.69 276 ALA B CA 1
ATOM 4158 C C . ALA B 1 276 ? 68.188 111.221 68.128 1.00 48.99 276 ALA B C 1
ATOM 4159 O O . ALA B 1 276 ? 67.996 110.024 67.933 1.00 48.96 276 ALA B O 1
ATOM 4161 N N . ARG B 1 277 ? 67.195 112.089 68.323 1.00 47.99 277 ARG B N 1
ATOM 4162 C CA . ARG B 1 277 ? 65.798 111.648 68.337 1.00 47.06 277 ARG B CA 1
ATOM 4163 C C . ARG B 1 277 ? 65.396 111.110 66.970 1.00 46.42 277 ARG B C 1
ATOM 4164 O O . ARG B 1 277 ? 64.829 110.028 66.876 1.00 46.39 277 ARG B O 1
ATOM 4166 N N . ALA B 1 278 ? 65.718 111.857 65.915 1.00 45.73 278 ALA B N 1
ATOM 4167 C CA . ALA B 1 278 ? 65.431 111.438 64.541 1.00 44.99 278 ALA B CA 1
ATOM 4168 C C . ALA B 1 278 ? 66.075 110.093 64.203 1.00 44.58 278 ALA B C 1
ATOM 4169 O O . ALA B 1 278 ? 65.486 109.276 63.499 1.00 44.55 278 ALA B O 1
ATOM 4171 N N . LEU B 1 279 ? 67.280 109.874 64.728 1.00 44.24 279 LEU B N 1
ATOM 4172 C CA . LEU B 1 279 ? 68.076 108.674 64.459 1.00 43.73 279 LEU B CA 1
ATOM 4173 C C . LEU B 1 279 ? 67.741 107.511 65.393 1.00 43.39 279 LEU B C 1
ATOM 4174 O O . LEU B 1 279 ? 67.998 106.357 65.065 1.00 43.42 279 LEU B O 1
ATOM 4179 N N . SER B 1 280 ? 67.172 107.819 66.553 1.00 42.97 280 SER B N 1
ATOM 4180 C CA . SER B 1 280 ? 66.772 106.798 67.508 1.00 42.63 280 SER B CA 1
ATOM 4181 C C . SER B 1 280 ? 65.315 106.366 67.358 1.00 42.39 280 SER B C 1
ATOM 4182 O O . SER B 1 280 ? 64.897 105.367 67.946 1.00 42.39 280 SER B O 1
ATOM 4185 N N . THR B 1 281 ? 64.550 107.104 66.563 1.00 41.84 281 THR B N 1
ATOM 4186 C CA . THR B 1 281 ? 63.124 106.879 66.495 1.00 41.44 281 THR B CA 1
ATOM 4187 C C . THR B 1 281 ? 62.742 105.940 65.371 1.00 41.26 281 THR B C 1
ATOM 4188 O O . THR B 1 281 ? 63.175 106.119 64.240 1.00 41.29 281 THR B O 1
ATOM 4192 N N . ILE B 1 282 ? 61.934 104.937 65.705 1.00 41.11 282 ILE B N 1
ATOM 4193 C CA . ILE B 1 282 ? 61.258 104.122 64.706 1.00 41.03 282 ILE B CA 1
ATOM 4194 C C . ILE B 1 282 ? 59.841 104.655 64.542 1.00 41.06 282 ILE B C 1
ATOM 4195 O O . ILE B 1 282 ? 59.074 104.717 65.504 1.00 40.91 282 ILE B O 1
ATOM 4200 N N . ALA B 1 283 ? 59.515 105.048 63.316 1.00 41.15 283 ALA B N 1
ATOM 4201 C CA . ALA B 1 283 ? 58.229 105.653 63.007 1.00 41.24 283 ALA B CA 1
ATOM 4202 C C . ALA B 1 283 ? 57.228 104.632 62.476 1.00 41.39 283 ALA B C 1
ATOM 4203 O O . ALA B 1 283 ? 57.592 103.509 62.103 1.00 41.42 283 ALA B O 1
ATOM 4205 N N . GLU B 1 284 ? 55.962 105.046 62.458 1.00 41.41 284 GLU B N 1
ATOM 4206 C CA . GLU B 1 284 ? 54.850 104.233 61.977 1.00 41.22 284 GLU B CA 1
ATOM 4207 C C . GLU B 1 284 ? 55.103 103.646 60.583 1.00 41.04 284 GLU B C 1
ATOM 4208 O O . GLU B 1 284 ? 54.778 102.482 60.337 1.00 40.99 284 GLU B O 1
ATOM 4214 N N . GLU B 1 285 ? 55.690 104.449 59.691 1.00 40.79 285 GLU B N 1
ATOM 4215 C CA . GLU B 1 285 ? 56.053 104.016 58.336 1.00 40.58 285 GLU B CA 1
ATOM 4216 C C . GLU B 1 285 ? 56.905 102.758 58.363 1.00 40.46 285 GLU B C 1
ATOM 4217 O O . GLU B 1 285 ? 56.674 101.834 57.590 1.00 40.38 285 GLU B O 1
ATOM 4223 N N . ASP B 1 286 ? 57.882 102.731 59.265 1.00 40.49 286 ASP B N 1
ATOM 4224 C CA . ASP B 1 286 ? 58.897 101.679 59.292 1.00 40.67 286 ASP B CA 1
ATOM 4225 C C . ASP B 1 286 ? 58.322 100.307 59.613 1.00 40.87 286 ASP B C 1
ATOM 4226 O O . ASP B 1 286 ? 58.877 99.285 59.198 1.00 40.90 286 ASP B O 1
ATOM 4231 N N . ILE B 1 287 ? 57.217 100.287 60.350 1.00 41.13 287 ILE B N 1
ATOM 4232 C CA . ILE B 1 287 ? 56.574 99.030 60.704 1.00 41.58 287 ILE B CA 1
ATOM 4233 C C . ILE B 1 287 ? 55.462 98.695 59.723 1.00 41.74 287 ILE B C 1
ATOM 4234 O O . ILE B 1 287 ? 55.355 97.562 59.273 1.00 41.69 287 ILE B O 1
ATOM 4239 N N . ARG B 1 288 ? 54.646 99.686 59.380 1.00 42.26 288 ARG B N 1
ATOM 4240 C CA . ARG B 1 288 ? 53.481 99.441 58.528 1.00 42.65 288 ARG B CA 1
ATOM 4241 C C . ARG B 1 288 ? 53.824 99.049 57.092 1.00 43.01 288 ARG B C 1
ATOM 4242 O O . ARG B 1 288 ? 52.993 98.465 56.400 1.00 43.26 288 ARG B O 1
ATOM 4250 N N . ALA B 1 289 ? 55.051 99.352 56.666 1.00 43.41 289 ALA B N 1
ATOM 4251 C CA . ALA B 1 289 ? 55.545 98.994 55.329 1.00 43.69 289 ALA B CA 1
ATOM 4252 C C . ALA B 1 289 ? 55.730 97.484 55.142 1.00 43.95 289 ALA B C 1
ATOM 4253 O O . ALA B 1 289 ? 56.034 97.025 54.046 1.00 43.86 289 ALA B O 1
ATOM 4255 N N . SER B 1 290 ? 55.542 96.722 56.216 1.00 44.52 290 SER B N 1
ATOM 4256 C CA . SER B 1 290 ? 55.725 95.274 56.188 1.00 45.13 290 SER B CA 1
ATOM 4257 C C . SER B 1 290 ? 54.610 94.544 55.429 1.00 45.80 290 SER B C 1
ATOM 4258 O O . SER B 1 290 ? 53.431 94.891 55.553 1.00 45.89 290 SER B O 1
ATOM 4261 N N . ARG B 1 291 ? 55.003 93.527 54.657 1.00 46.44 291 ARG B N 1
ATOM 4262 C CA . ARG B 1 291 ? 54.073 92.689 53.901 1.00 47.00 291 ARG B CA 1
ATOM 4263 C C . ARG B 1 291 ? 53.184 91.881 54.846 1.00 47.64 291 ARG B C 1
ATOM 4264 O O . ARG B 1 291 ? 52.179 91.301 54.425 1.00 48.00 291 ARG B O 1
ATOM 4266 N N . VAL B 1 292 ? 53.550 91.857 56.125 1.00 48.20 292 VAL B N 1
ATOM 4267 C CA . VAL B 1 292 ? 52.677 91.318 57.167 1.00 48.82 292 VAL B CA 1
ATOM 4268 C C . VAL B 1 292 ? 51.317 92.037 57.159 1.00 49.19 292 VAL B C 1
ATOM 4269 O O . VAL B 1 292 ? 50.298 91.447 57.510 1.00 49.27 292 VAL B O 1
ATOM 4273 N N . PHE B 1 293 ? 51.309 93.297 56.734 1.00 49.71 293 PHE B N 1
ATOM 4274 C CA . PHE B 1 293 ? 50.071 94.068 56.610 1.00 50.21 293 PHE B CA 1
ATOM 4275 C C . PHE B 1 293 ? 49.389 93.886 55.254 1.00 50.88 293 PHE B C 1
ATOM 4276 O O . PHE B 1 293 ? 48.208 94.196 55.103 1.00 50.84 293 PHE B O 1
ATOM 4284 N N . LYS B 1 294 ? 50.141 93.398 54.272 1.00 51.86 294 LYS B N 1
ATOM 4285 C CA . LYS B 1 294 ? 49.578 93.074 52.963 1.00 52.86 294 LYS B CA 1
ATOM 4286 C C . LYS B 1 294 ? 48.856 91.726 53.024 1.00 53.58 294 LYS B C 1
ATOM 4287 O O . LYS B 1 294 ? 47.853 91.527 52.337 1.00 53.89 294 LYS B O 1
ATOM 4289 N N . GLY B 1 295 ? 49.365 90.818 53.861 1.00 54.20 295 GLY B N 1
ATOM 4290 C CA . GLY B 1 295 ? 48.800 89.475 54.017 1.00 54.72 295 GLY B CA 1
ATOM 4291 C C . GLY B 1 295 ? 49.843 88.382 54.238 1.00 55.19 295 GLY B C 1
ATOM 4292 O O . GLY B 1 295 ? 49.502 87.266 54.660 1.00 55.26 295 GLY B O 1
ATOM 4293 N N . GLY B 1 296 ? 51.111 88.701 53.956 1.00 55.33 296 GLY B N 1
ATOM 4294 C CA . GLY B 1 296 ? 52.225 87.761 54.140 1.00 55.42 296 GLY B CA 1
ATOM 4295 C C . GLY B 1 296 ? 53.455 88.400 54.768 1.00 55.51 296 GLY B C 1
ATOM 4296 O O . GLY B 1 296 ? 54.470 87.733 55.003 1.00 55.58 296 GLY B O 1
#

Foldseek 3Di:
DDDDDDADPDDDLVCCCVVLCLVVLLVVVVVVDDDDPQLSVQVVVVLSVLSVQLVCVRRPNDDDQDQAAAEEADFAQLCVVVVLLSVLVNCCSSLLAQASDEQEEELPQQFDDDPPPRVVSLVVSVVVAWRTEYEYELLLVLDDPVRPSVVSVVVVLVCLPPPRRTYHYYYYYHDVSVVVSCVVDPSVVVRHPYYRYGYADDLVVLLVLLVVVLVVVVADEDVLLSVLLSVLSVLLVPDPRRNHNVVSCVLVVQLLVQLVVVVVVPPDDPNSNRYGYNCSNCVDCSVVPD/DADDDLVCLCVQLCLVVLLVVLPVPAPDPVVQSVVLVVVLSVLSVVLSCVVVPPLDFAAAEEAEFAALCPVVVLLSVLVSCCSSVLFPPSGEQEDELVQQWDQDDPVRVVRLVVSVVVQWRYEYEYELVLVLDPPVDDSTPSVVSVVVVLCCLPPVRSTYYYYYYYHDVSVVVSCVVVPSVVVRHPYYRYRYADDLVVLLVLLVVVLVVVQADEDPLQSVLVSVLVVLLSPDPRRNRSVVSVVLVVQLLVQLVVVCVVVCPDDDDSNSNRYRYSCSRCVDCSVVPD

Secondary structure (DSSP, 8-state):
------S-S---HHHHHHHTTHHHHHHHHHHHSSS-HHHHHHHHHHHHHHHHHHHHHHHT--SSPPP-EEEEEE-TTSSHHHHHHHHHHHHHHTTSSSS--EEEE-GGGT--SSTT-HHHHHHHHHHHHTTSEEEEETGGGS------THHHHHHHHHHHHH-TTT-EEEEEE-HHHHHHHHHHSTTHHHHEEEEEEEPPPPHHHHHHHHHHHHHHTT-EE-HHHHHHHHHHHHHHTTSSS--HHHHHHHHHHHHHHHHHHHHHH--EEHHHHHEE-HHHHHTSTTSS--/--EE-HHHHHHHHSHHHHHHHHHHTS-S-HHHHHHHHHHHHHHHHHHHHHTT-------EEEEE-TTSSHHHHHHHHHHHHHHTTS-SS--EEEE-GGGT--SSTTSSHHHHHHHHHHHTTSEEEEETGGGG--TTSSS--HHHHHHHHHHHHHSS-TT-EEEEEE-HHHHHHHHHHSTTSTTT--EEEEEPPPPHHHHHHHHHHHHHHTT-EE-HHHHHHHHHHHHHHTTSSS--THHHHHHHHHHHHHHHHHHHHHH--S---HHHHHEEPHHHHHTSTTTTT-